Protein 2CT9 (pdb70)

Secondary structure (DSSP, 8-state):
---HHHHHHHHHHH---HHHHHHHHHHHHHH-TT-SSEE-TGGGGG-HHHHTSTTHHHHHHTTS-TT-S-EEHHHHHHHHHTTSPP---TTSHHHHHHHHHHHH-TT-SSEE-HHHHHHHHHHHS-TT--HHHHHHHHHHHHHHH-SSSSSSEEHHHHHHTTTTS-GGGSHHHHHHHHHHHHHH-/-HHHHHHHHHHHHHHHHHH---HHHHHHHHHHHHHH-TT-SSSEEHHHHHT-HHHHTSTTHHHHHHHTS-TT--EE-HHHHHHHHHTTS-GGG---TTPPPPTTSHHHHHHHHHHHH-TT-SSEE-HHHHHHHHHHHS-TT--HHHHHHHHHHHHHHH-SS-SSSEEHHHHHHHTTT--GGGSHHHHHHHHHHHHHH-

Foldseek 3Di:
DQDVVNLVVLCVQQVDDSLLLVLLVVLVCVLPPVPPQWHFLVSCVVLVLLCVQLLNSLLSCLLADPPDGIHHSSSVSLSLSCLAQPVVHCVDLLNVLVSVQSSLCVVPPQKRALVSQLVVCVSPDDDPQDPVNSSVVSQVVLVLQDDPPPSIHGSVSSCVSCVPPPPCPDPVSVSSNVSSVVSRD/DVVVVVVLVVVLVVLCVQQVDHSLLLVLLVVLQCVLCVVNPQKHFLVSLCPPCLQPVAQLSNLLSVVLADPPGGIHHSSSVRLSLSCQAQPVSGDPPPDDDGCVPPLNVLVSVVSSLCPVPPQKRALVSQLSSCVSPDDDPQDSVNSSVVSQVVQVVQVPVPPRIHGSVSSCVSCVVPDQSPDVVSVSSNVSSVVSRD

Organism: Rattus norvegicus (NCBI:txid10116)

Radius of gyration: 22.64 Å; Cα contacts (8 Å, |Δi|>4): 468; chains: 2; bounding box: 64×51×67 Å

InterPro domains:
  IPR002048 EF-hand domain [PF13499] (113-179)
  IPR002048 EF-hand domain [PS50222] (26-61)
  IPR002048 EF-hand domain [PS50222] (110-145)
  IPR002048 EF-hand domain [PS50222] (151-186)
  IPR002048 EF-hand domain [SM00054] (114-142)
  IPR002048 EF-hand domain [SM00054] (155-183)
  IPR002048 EF-hand domain [cd00051] (114-180)
  IPR011992 EF-hand domain pair [SSF47473] (1-187)
  IPR018247 EF-Hand 1, calcium-binding site [PS00018] (123-135)
  IPR051875 Calcineurin B homologous [PTHR46002] (1-195)

GO terms:
  GO:0001578 microtubule bundle formation (P, IDA)
  GO:0001933 negative regulation of protein phosphorylation (P, IDA)
  GO:0008017 microtubule binding (F, IDA)
  GO:0000139 Golgi membrane (C, IDA)
  GO:0005634 nucleus (C, IDA)
  GO:0005737 cytoplasm (C, IDA)
  GO:0005783 endoplasmic reticulum (C, IDA)
  GO:0005886 plasma membrane (C, IDA)
  GO:0015630 microtubule cytoskeleton (C, IDA)
  GO:0010560 positive regulation of glycoprotein biosynthetic process (P, IDA)
  GO:0031122 cytoplasmic microtubule organization (P, IDA)
  GO:0031397 negative regulation of protein ubiquitination (P, IDA)
  GO:0031953 negative regulation of protein autophosphorylation (P, IDA)
  GO:0050821 protein stabilization (P, IDA)
  GO:0051222 positive regulation of protein transport (P, IDA)
  GO:0051259 protein complex oligomerization (P, IDA)
  GO:0006469 negative regulation of protein kinase activity (P, IDA)
  GO:0006611 protein export from nucleus (P, IDA)
  GO:0061024 membrane organization (P, IDA)
  GO:0019900 kinase binding (F, IDA)

Sequence (383 aa):
LLRDEELEEIKKETGFSHSQITRLYSRFTSLDKGENGTLSREDFQRIPELAINPLGDRIINAFFSEGEDQVNFRGFMRTLAHFRPIEEPLNSRSNKLHFAFRLYDLDKDDKISRDELLQVLRMMVGVNISDEQLGSIADRTIQEADQDGDSAISFTEFVKVLEKVDVEQKMSIRFLHKLAAALEHSRASTLLRDEELEEIKKETGFSHSQITRLYSRFTSLDKGENGTLSREDFQRIPELAINPLGDRIINAFFSEGEDQVNFRGFMRTLAHFRPIEDNEDVNGPEPLNSRSNKLHFAFRLYDLDKDDKISRDELLQVLRMMVGVNISDEQLGSIADRTIQEADQDGDSAISFTEFVKVLEKVDVEQKMSIRFLHKLAAALEH

Nearest PDB structures (foldseek):
  2ct9-assembly3_A  TM=1.005E+00  e=2.506E-28  Rattus norvegicus
  2ct9-assembly3_B  TM=9.781E-01  e=1.682E-24  Rattus norvegicus
  7x2u-assembly1_D  TM=9.090E-01  e=2.875E-20  Homo sapiens
  2bec-assembly1_A  TM=9.274E-01  e=1.768E-15  Homo sapiens
  3ll8-assembly3_B  TM=8.304E-01  e=5.252E-10  Homo sapiens

B-factor: mean 35.16, std 7.02, range [20.61, 73.48]

Solvent-accessible surface area: 19518 Å² total; per-residue (Å²): 205,43,140,95,99,43,19,62,117,5,47,154,93,4,45,4,43,81,52,51,0,74,116,0,53,68,61,6,78,76,1,16,122,55,158,89,44,31,0,30,94,111,10,0,79,132,0,26,9,1,20,8,16,34,12,0,96,41,3,5,60,38,12,19,67,180,79,99,91,80,8,73,13,93,11,0,0,103,16,0,0,37,2,27,56,97,178,156,78,39,4,12,93,44,38,8,0,60,13,11,2,118,13,11,4,91,90,132,82,85,78,0,46,101,90,12,0,12,64,1,2,113,36,25,18,2,5,16,3,32,97,122,3,5,12,51,3,0,68,68,4,10,119,62,5,28,130,94,68,71,78,14,1,17,56,103,9,0,32,97,54,5,77,182,60,79,4,38,114,41,51,29,4,76,13,14,27,77,0,7,38,32,4,20,161,121,226,67,45,81,100,107,125,74,91,76,40,66,104,4,49,162,61,6,36,3,46,64,55,42,3,80,95,0,114,73,49,5,74,70,11,13,130,55,164,86,46,32,0,25,102,121,6,0,94,114,0,38,1,0,29,15,5,43,21,1,82,29,3,5,51,24,10,12,74,136,77,84,92,67,8,71,26,69,15,0,0,96,13,0,0,25,1,9,39,72,163,84,49,188,154,149,129,31,132,102,58,45,2,13,84,56,31,7,0,74,3,12,4,83,11,9,10,68,86,154,79,99,80,2,43,100,84,11,0,26,78,3,7,116,58,12,16,4,5,13,5,30,87,122,2,4,9,47,7,0,64,80,6,12,135,83,10,24,161,105,57,64,84,16,3,27,54,108,18,2,44,122,63,4,107,203,47,91,3,34,107,46,52,33,4,74,19,15,28,95,0,6,45,25,0,12,134

CATH classification: 1.10.238.10

Structure (mmCIF, N/CA/C/O backbone):
data_2CT9
#
_entry.id   2CT9
#
_cell.length_a   55.55
_cell.length_b   38.53
_cell.length_c   89.95
_cell.angle_alpha   90.00
_cell.angle_beta   90.69
_cell.angle_gamma   90.00
#
_symmetry.space_group_name_H-M   'P 1 21 1'
#
loop_
_entity.id
_entity.type
_entity.pdbx_description
1 polymer 'Calcium-binding protein p22'
2 non-polymer 'CALCIUM ION'
3 water water
#
loop_
_atom_site.group_PDB
_atom_site.id
_atom_site.type_symbol
_atom_site.label_atom_id
_atom_site.label_alt_id
_atom_site.label_comp_id
_atom_site.label_asym_id
_atom_site.label_entity_id
_atom_site.label_seq_id
_atom_site.pdbx_PDB_ins_code
_atom_site.Cartn_x
_atom_site.Cartn_y
_atom_site.Cartn_z
_atom_site.occupancy
_atom_site.B_iso_or_equiv
_atom_site.auth_seq_id
_atom_site.auth_comp_id
_atom_site.auth_asym_id
_atom_site.auth_atom_id
_atom_site.pdbx_PDB_model_num
ATOM 1 N N . LEU A 1 8 ? 40.397 22.563 98.345 1.00 48.11 8 LEU A N 1
ATOM 2 C CA . LEU A 1 8 ? 41.528 23.547 98.351 1.00 48.30 8 LEU A CA 1
ATOM 3 C C . LEU A 1 8 ? 42.899 22.894 98.138 1.00 47.93 8 LEU A C 1
ATOM 4 O O . LEU A 1 8 ? 43.234 21.872 98.762 1.00 47.01 8 LEU A O 1
ATOM 9 N N . LEU A 1 9 ? 43.689 23.526 97.267 1.00 47.60 9 LEU A N 1
ATOM 10 C CA . LEU A 1 9 ? 44.962 22.972 96.820 1.00 47.34 9 LEU A CA 1
ATOM 11 C C . LEU A 1 9 ? 46.012 23.204 97.883 1.00 47.08 9 LEU A C 1
ATOM 12 O O . LEU A 1 9 ? 46.290 24.341 98.268 1.00 46.66 9 LEU A O 1
ATOM 17 N N . ARG A 1 10 ? 46.596 22.109 98.345 1.00 46.96 10 ARG A N 1
ATOM 18 C CA . ARG A 1 10 ? 47.578 22.160 99.406 1.00 46.75 10 ARG A CA 1
ATOM 19 C C . ARG A 1 10 ? 48.863 22.694 98.805 1.00 46.91 10 ARG A C 1
ATOM 20 O O . ARG A 1 10 ? 49.102 22.537 97.613 1.00 46.23 10 ARG A O 1
ATOM 28 N N . ASP A 1 11 ? 49.700 23.293 99.635 1.00 47.49 11 ASP A N 1
ATOM 29 C CA . ASP A 1 11 ? 50.934 23.918 99.166 1.00 47.93 11 ASP A CA 1
ATOM 30 C C . ASP A 1 11 ? 51.989 22.921 98.676 1.00 48.40 11 ASP A C 1
ATOM 31 O O . ASP A 1 11 ? 52.708 23.218 97.717 1.00 48.22 11 ASP A O 1
ATOM 36 N N . GLU A 1 12 ? 52.097 21.768 99.336 1.00 48.72 12 GLU A N 1
ATOM 37 C CA . GLU A 1 12 ? 53.042 20.728 98.895 1.00 49.20 12 GLU A CA 1
ATOM 38 C C . GLU A 1 12 ? 52.623 20.170 97.556 1.00 49.05 12 GLU A C 1
ATOM 39 O O . GLU A 1 12 ? 53.475 19.767 96.770 1.00 49.35 12 GLU A O 1
ATOM 45 N N . GLU A 1 13 ? 51.318 20.137 97.310 1.00 48.86 13 GLU A N 1
ATOM 46 C CA . GLU A 1 13 ? 50.793 19.735 96.010 1.00 49.12 13 GLU A CA 1
ATOM 47 C C . GLU A 1 13 ? 51.209 20.796 94.972 1.00 48.23 13 GLU A C 1
ATOM 48 O O . GLU A 1 13 ? 51.621 20.469 93.861 1.00 48.06 13 GLU A O 1
ATOM 54 N N . LEU A 1 14 ? 51.141 22.064 95.352 1.00 47.35 14 LEU A N 1
ATOM 55 C CA . LEU A 1 14 ? 51.425 23.154 94.422 1.00 47.32 14 LEU A CA 1
ATOM 56 C C . LEU A 1 14 ? 52.900 23.199 94.044 1.00 47.28 14 LEU A C 1
ATOM 57 O O . LEU A 1 14 ? 53.239 23.391 92.879 1.00 46.73 14 LEU A O 1
ATOM 62 N N . GLU A 1 15 ? 53.764 23.003 95.034 1.00 47.52 15 GLU A N 1
ATOM 63 C C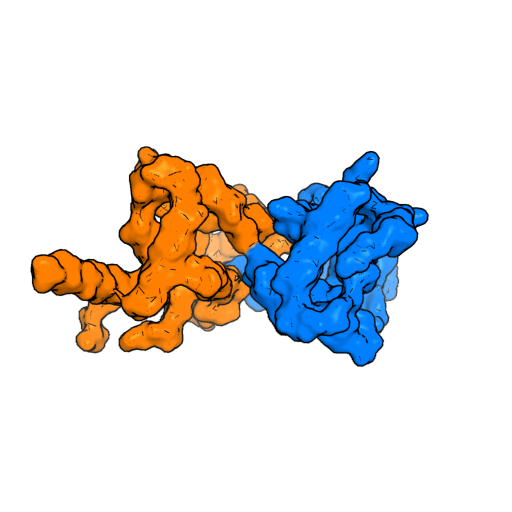A . GLU A 1 15 ? 55.219 23.003 94.829 1.00 48.00 15 GLU A CA 1
ATOM 64 C C . GLU A 1 15 ? 55.686 21.863 93.940 1.00 47.80 15 GLU A C 1
ATOM 65 O O . GLU A 1 15 ? 56.595 22.044 93.140 1.00 48.01 15 GLU A O 1
ATOM 71 N N . GLU A 1 16 ? 55.069 20.697 94.086 1.00 47.78 16 GLU A N 1
ATOM 72 C CA . GLU A 1 16 ? 55.420 19.534 93.276 1.00 48.29 16 GLU A CA 1
ATOM 73 C C . GLU A 1 16 ? 54.955 19.705 91.816 1.00 47.31 16 GLU A C 1
ATOM 74 O O . GLU A 1 16 ? 55.687 19.354 90.893 1.00 47.22 16 GLU A O 1
ATOM 80 N N . ILE A 1 17 ? 53.749 20.244 91.613 1.00 46.52 17 ILE A N 1
ATOM 81 C CA . ILE A 1 17 ? 53.262 20.551 90.268 1.00 46.15 17 ILE A CA 1
ATOM 82 C C . ILE A 1 17 ? 54.236 21.526 89.617 1.00 46.32 17 ILE A C 1
ATOM 83 O O . ILE A 1 17 ? 54.699 21.300 88.503 1.00 46.69 17 ILE A O 1
ATOM 88 N N . LYS A 1 18 ? 54.525 22.619 90.313 1.00 46.31 18 LYS A N 1
ATOM 89 C CA . LYS A 1 18 ? 55.451 23.627 89.822 1.00 46.56 18 LYS A CA 1
ATOM 90 C C . LYS A 1 18 ? 56.719 22.954 89.283 1.00 46.09 18 LYS A C 1
ATOM 91 O O . LYS A 1 18 ? 57.144 23.243 88.169 1.00 45.83 18 LYS A O 1
ATOM 97 N N . LYS A 1 19 ? 57.309 22.049 90.058 1.00 45.50 19 LYS A N 1
ATOM 98 C CA . LYS A 1 19 ? 58.558 21.396 89.626 1.00 45.35 19 LYS A CA 1
ATOM 99 C C . LYS A 1 19 ? 58.356 20.422 88.455 1.00 44.26 19 LYS A C 1
ATOM 100 O O . LYS A 1 19 ? 59.189 20.359 87.542 1.00 43.97 19 LYS A O 1
ATOM 106 N N . GLU A 1 20 ? 57.249 19.684 88.473 1.00 43.00 20 GLU A N 1
ATOM 107 C CA . GLU A 1 20 ? 56.957 18.688 87.425 1.00 42.28 20 GLU A CA 1
ATOM 108 C C . GLU A 1 20 ? 56.591 19.365 86.098 1.00 40.67 20 GLU A C 1
ATOM 109 O O . GLU A 1 20 ? 57.011 18.910 85.035 1.00 40.31 20 GLU A O 1
ATOM 115 N N . THR A 1 21 ? 55.839 20.463 86.173 1.00 38.72 21 THR A N 1
ATOM 116 C CA . THR A 1 21 ? 55.233 21.090 84.999 1.00 37.68 21 THR A CA 1
ATOM 117 C C . THR A 1 21 ? 55.904 22.366 84.451 1.00 36.65 21 THR A C 1
ATOM 118 O O . THR A 1 21 ? 55.740 22.682 83.266 1.00 35.26 21 THR A O 1
ATOM 122 N N . GLY A 1 22 ? 56.625 23.099 85.306 1.00 35.54 22 GLY A N 1
ATOM 123 C CA . GLY A 1 22 ? 57.158 24.415 84.963 1.00 35.23 22 GLY A CA 1
ATOM 124 C C . GLY A 1 22 ? 56.203 25.620 84.985 1.00 35.70 22 GLY A C 1
ATOM 125 O O . GLY A 1 22 ? 56.636 26.747 84.702 1.00 34.97 22 GLY A O 1
ATOM 126 N N . PHE A 1 23 ? 54.917 25.412 85.301 1.00 35.37 23 PHE A N 1
ATOM 127 C CA . PHE A 1 23 ? 53.996 26.538 85.526 1.00 35.26 23 PHE A CA 1
ATOM 128 C C . PHE A 1 23 ? 54.394 27.279 86.801 1.00 35.32 23 PHE A C 1
ATOM 129 O O . PHE A 1 23 ? 54.870 26.668 87.744 1.00 35.00 23 PHE A O 1
ATOM 137 N N . SER A 1 24 ? 54.173 28.588 86.857 1.00 35.51 24 SER A N 1
ATOM 138 C CA . SER A 1 24 ? 54.463 29.334 88.109 1.00 35.77 24 SER A CA 1
ATOM 139 C C . SER A 1 24 ? 53.427 29.035 89.197 1.00 36.40 24 SER A C 1
ATOM 140 O O . SER A 1 24 ? 52.397 28.438 88.916 1.00 37.11 24 SER A O 1
ATOM 143 N N . HIS A 1 25 ? 53.680 29.478 90.426 1.00 37.13 25 HIS A N 1
ATOM 144 C CA . HIS A 1 25 ? 52.710 29.352 91.528 1.00 37.65 25 HIS A CA 1
ATOM 145 C C . HIS A 1 25 ? 51.389 29.949 91.104 1.00 37.13 25 HIS A C 1
ATOM 146 O O . HIS A 1 25 ? 50.340 29.366 91.299 1.00 37.21 25 HIS A O 1
ATOM 153 N N . SER A 1 26 ? 51.478 31.138 90.518 1.00 37.18 26 SER A N 1
ATOM 154 C CA . SER A 1 26 ? 50.329 31.947 90.094 1.00 37.12 26 SER A CA 1
ATOM 155 C C . SER A 1 26 ? 49.471 31.238 89.009 1.00 36.59 26 SER A C 1
ATOM 156 O O . SER A 1 26 ? 48.255 31.131 89.123 1.00 36.97 26 SER A O 1
ATOM 159 N N . GLN A 1 27 ? 50.122 30.746 87.969 1.00 35.89 27 GLN A N 1
ATOM 160 C CA . GLN A 1 27 ? 49.475 29.971 86.915 1.00 35.09 27 GLN A CA 1
ATOM 161 C C . GLN A 1 27 ? 48.735 28.758 87.459 1.00 34.52 27 GLN A C 1
ATOM 162 O O . GLN A 1 27 ? 47.588 28.498 87.069 1.00 34.15 27 GLN A O 1
ATOM 168 N N . ILE A 1 28 ? 49.393 28.024 88.347 1.00 33.09 28 ILE A N 1
ATOM 169 C CA . ILE A 1 28 ? 48.821 26.810 88.905 1.00 33.11 28 ILE A CA 1
ATOM 170 C C . ILE A 1 28 ? 47.535 27.107 89.703 1.00 33.67 28 ILE A C 1
ATOM 171 O O . ILE A 1 28 ? 46.520 26.394 89.596 1.00 33.62 28 ILE A O 1
ATOM 176 N N . THR A 1 29 ? 47.591 28.180 90.482 1.00 33.47 29 THR A N 1
ATOM 177 C CA . THR A 1 29 ? 46.461 28.645 91.269 1.00 33.51 29 THR A CA 1
ATOM 178 C C . THR A 1 29 ? 45.284 28.995 90.369 1.00 33.32 29 THR A C 1
ATOM 179 O O . THR A 1 29 ? 44.160 28.574 90.631 1.00 33.94 29 THR A O 1
ATOM 183 N N . ARG A 1 30 ? 45.542 29.729 89.297 1.00 33.08 30 ARG A N 1
ATOM 184 C CA . ARG A 1 30 ? 44.506 30.031 88.325 1.00 33.92 30 ARG A CA 1
ATOM 185 C C . ARG A 1 30 ? 43.942 28.794 87.628 1.00 33.80 30 ARG A C 1
ATOM 186 O O . ARG A 1 30 ? 42.746 28.728 87.376 1.00 33.91 30 ARG A O 1
ATOM 194 N N . LEU A 1 31 ? 44.800 27.832 87.295 1.00 33.61 31 LEU A N 1
ATOM 195 C CA . LEU A 1 31 ? 44.350 26.605 86.623 1.00 33.70 31 LEU A CA 1
ATOM 196 C C . LEU A 1 31 ? 43.564 25.699 87.550 1.00 33.44 31 LEU A C 1
ATOM 197 O O . LEU A 1 31 ? 42.679 24.981 87.090 1.00 33.34 31 LEU A O 1
ATOM 202 N N . TYR A 1 32 ? 43.869 25.731 88.845 1.00 34.43 32 TYR A N 1
ATOM 203 C CA . TYR A 1 32 ? 43.099 24.966 89.832 1.00 34.92 32 TYR A CA 1
ATOM 204 C C . TYR A 1 32 ? 41.664 25.499 89.942 1.00 35.75 32 TYR A C 1
ATOM 205 O O . TYR A 1 32 ? 40.710 24.721 90.082 1.00 35.04 32 TYR A O 1
ATOM 214 N N . SER A 1 33 ? 41.522 26.833 89.846 1.00 35.44 33 SER A N 1
ATOM 215 C CA . SER A 1 33 ? 40.219 27.465 89.887 1.00 35.71 33 SER A CA 1
ATOM 216 C C . SER A 1 33 ? 39.439 27.111 88.628 1.00 35.65 33 SER A C 1
ATOM 217 O O . SER A 1 33 ? 38.235 26.857 88.689 1.00 34.95 33 SER A O 1
ATOM 220 N N . ARG A 1 34 ? 40.120 27.069 87.481 1.00 35.93 34 ARG A N 1
ATOM 221 C CA . ARG A 1 34 ? 39.473 26.571 86.255 1.00 35.79 34 ARG A CA 1
ATOM 222 C C . ARG A 1 34 ? 39.130 25.095 86.398 1.00 34.75 34 ARG A C 1
ATOM 223 O O . ARG A 1 34 ? 38.054 24.664 86.020 1.00 35.12 34 ARG A O 1
ATOM 231 N N . PHE A 1 35 ? 40.039 24.314 86.950 1.00 34.63 35 PHE A N 1
ATOM 232 C CA . PHE A 1 35 ? 39.747 22.897 87.224 1.00 34.51 35 PHE A CA 1
ATOM 233 C C . PHE A 1 35 ? 38.476 22.779 88.085 1.00 34.76 35 PHE A C 1
ATOM 234 O O . PHE A 1 35 ? 37.579 21.995 87.802 1.00 34.52 35 PHE A O 1
ATOM 242 N N . THR A 1 36 ? 38.414 23.605 89.125 1.00 35.15 36 THR A N 1
ATOM 243 C CA . THR A 1 36 ? 37.335 23.585 90.094 1.00 35.14 36 THR A CA 1
ATOM 244 C C . THR A 1 36 ? 35.994 23.953 89.478 1.00 34.47 36 THR A C 1
ATOM 245 O O . THR A 1 36 ? 35.006 23.260 89.730 1.00 33.69 36 THR A O 1
ATOM 249 N N . SER A 1 37 ? 35.962 24.992 88.642 1.00 34.76 37 SER A N 1
ATOM 250 C CA . SER A 1 37 ? 34.722 25.345 87.949 1.00 34.98 37 SER A CA 1
ATOM 251 C C . SER A 1 37 ? 34.263 24.277 86.956 1.00 35.42 37 SER A C 1
ATOM 252 O O . SER A 1 37 ? 33.080 24.211 86.651 1.00 36.25 37 SER A O 1
ATOM 255 N N . LEU A 1 38 ? 35.185 23.462 86.449 1.00 35.75 38 LEU A N 1
ATOM 256 C CA . LEU A 1 38 ? 34.856 22.427 85.447 1.00 35.92 38 LEU A CA 1
ATOM 257 C C . LEU A 1 38 ? 34.341 21.138 86.085 1.00 36.09 38 LEU A C 1
ATOM 258 O O . LEU A 1 38 ? 33.695 20.337 85.425 1.00 35.78 38 LEU A O 1
ATOM 263 N N . ASP A 1 39 ? 34.680 20.938 87.357 1.00 37.20 39 ASP A N 1
ATOM 264 C CA . ASP A 1 39 ? 34.295 19.764 88.109 1.00 37.66 39 ASP A CA 1
ATOM 265 C C . ASP A 1 39 ? 32.800 19.837 88.476 1.00 39.06 39 ASP A C 1
ATOM 266 O O . ASP A 1 39 ? 32.440 20.239 89.588 1.00 39.18 39 ASP A O 1
ATOM 271 N N . LYS A 1 40 ? 31.944 19.459 87.529 1.00 40.10 40 LYS A N 1
ATOM 272 C CA . LYS A 1 40 ? 30.486 19.486 87.728 1.00 41.43 40 LYS A CA 1
ATOM 273 C C . LYS A 1 40 ? 30.006 18.506 88.790 1.00 41.53 40 LYS A C 1
ATOM 274 O O . LYS A 1 40 ? 29.038 18.789 89.482 1.00 42.37 40 LYS A O 1
ATOM 280 N N . GLY A 1 41 ? 30.679 17.369 88.910 1.00 42.25 41 GLY A N 1
ATOM 281 C CA . GLY A 1 41 ? 30.345 16.361 89.911 1.00 42.37 41 GLY A CA 1
ATOM 282 C C . GLY A 1 41 ? 30.935 16.603 91.282 1.00 43.07 41 GLY A C 1
ATOM 283 O O . GLY A 1 41 ? 30.675 15.827 92.209 1.00 43.44 41 GLY A O 1
ATOM 284 N N . GLU A 1 42 ? 31.744 17.654 91.427 1.00 43.46 42 GLU A N 1
ATOM 285 C CA . GLU A 1 42 ? 32.349 17.999 92.724 1.00 43.84 42 GLU A CA 1
ATOM 286 C C . GLU A 1 42 ? 32.934 16.761 93.412 1.00 42.83 42 GLU A C 1
ATOM 287 O O . GLU A 1 42 ? 32.603 16.440 94.557 1.00 42.86 42 GLU A O 1
ATOM 293 N N . ASN A 1 43 ? 33.790 16.063 92.673 1.00 41.52 43 ASN A N 1
ATOM 294 C CA . ASN A 1 43 ? 34.467 14.841 93.148 1.00 40.43 43 ASN A CA 1
ATOM 295 C C . ASN A 1 43 ? 35.974 14.873 92.953 1.00 3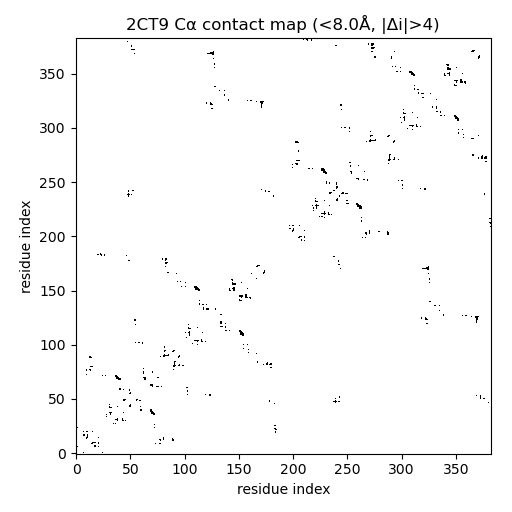9.06 43 ASN A C 1
ATOM 296 O O . ASN A 1 43 ? 36.602 13.831 92.985 1.00 38.97 43 ASN A O 1
ATOM 301 N N . GLY A 1 44 ? 36.545 16.057 92.735 1.00 37.74 44 GLY A N 1
ATOM 302 C CA . GLY A 1 44 ? 37.983 16.190 92.487 1.00 36.68 44 GLY A CA 1
ATOM 303 C C . GLY A 1 44 ? 38.503 15.662 91.144 1.00 35.69 44 GLY A C 1
ATOM 304 O O . GLY A 1 44 ? 39.707 15.610 90.937 1.00 35.54 44 GLY A O 1
ATOM 305 N N . THR A 1 45 ? 37.620 15.271 90.226 1.00 34.44 45 THR A N 1
ATOM 306 C CA . THR A 1 45 ? 38.058 14.802 88.913 1.00 33.77 45 THR A CA 1
ATOM 307 C C . THR A 1 45 ? 37.147 15.290 87.813 1.00 32.64 45 THR A C 1
ATOM 308 O O . THR A 1 45 ? 36.013 15.698 88.061 1.00 32.67 45 THR A O 1
ATOM 312 N N . LEU A 1 46 ? 37.658 15.223 86.589 1.00 31.59 46 LEU A N 1
ATOM 313 C CA . LEU A 1 46 ? 36.923 15.603 85.408 1.00 30.47 46 LEU A CA 1
ATOM 314 C C . LEU A 1 46 ? 36.715 14.411 84.472 1.00 30.01 46 LEU A C 1
ATOM 315 O O . LEU A 1 46 ? 37.658 13.656 84.165 1.00 30.06 46 LEU A O 1
ATOM 320 N N . SER A 1 47 ? 35.489 14.288 83.988 1.00 28.95 47 SER A N 1
ATOM 321 C CA . SER A 1 47 ? 35.141 13.329 82.939 1.00 29.39 47 SER A CA 1
ATOM 322 C C . SER A 1 47 ? 35.283 14.035 81.603 1.00 29.14 47 SER A C 1
ATOM 323 O O . SER A 1 47 ? 35.492 15.244 81.556 1.00 28.00 47 SER A O 1
ATOM 326 N N . ARG A 1 48 ? 35.151 13.286 80.510 1.00 28.74 48 ARG A N 1
ATOM 327 C CA . ARG A 1 48 ? 35.275 13.865 79.186 1.00 28.71 48 ARG A CA 1
ATOM 328 C C . ARG A 1 48 ? 34.244 14.951 78.965 1.00 29.02 48 ARG A C 1
ATOM 329 O O . ARG A 1 48 ? 34.546 16.040 78.448 1.00 29.18 48 ARG A O 1
ATOM 337 N N . GLU A 1 49 ? 33.038 14.664 79.405 1.00 29.68 49 GLU A N 1
ATOM 338 C CA . GLU A 1 49 ? 31.920 15.542 79.212 1.00 30.79 49 GLU A CA 1
ATOM 339 C C . GLU A 1 49 ? 32.145 16.908 79.910 1.00 30.46 49 GLU A C 1
ATOM 340 O O . GLU A 1 49 ? 31.748 17.954 79.398 1.00 29.40 49 GLU A O 1
ATOM 346 N N . ASP A 1 50 ? 32.818 16.880 81.056 1.00 30.83 50 ASP A N 1
ATOM 347 C CA . ASP A 1 50 ? 33.189 18.088 81.770 1.00 31.43 50 ASP A CA 1
ATOM 348 C C . ASP A 1 50 ? 34.008 19.029 80.892 1.00 31.92 50 ASP A C 1
ATOM 349 O O . ASP A 1 50 ? 33.868 20.241 81.019 1.00 31.62 50 ASP A O 1
ATOM 354 N N . PHE A 1 51 ? 34.824 18.475 79.982 1.00 32.56 51 PHE A N 1
ATOM 355 C CA . PHE A 1 51 ? 35.676 19.293 79.096 1.00 32.77 51 PHE A CA 1
ATOM 356 C C . PHE A 1 51 ? 34.870 20.071 78.057 1.00 33.80 51 PHE A C 1
ATOM 357 O O . PHE A 1 51 ? 35.398 21.009 77.469 1.00 34.08 51 PHE A O 1
ATOM 365 N N . GLN A 1 52 ? 33.591 19.742 77.860 1.00 35.11 52 GLN A N 1
ATOM 366 C CA . GLN A 1 52 ? 32.748 20.540 76.958 1.00 35.81 52 GLN A CA 1
ATOM 367 C C . GLN A 1 52 ? 32.470 21.949 77.464 1.00 36.62 52 GLN A C 1
ATOM 368 O O . GLN A 1 52 ? 32.042 22.820 76.693 1.00 36.58 52 GLN A O 1
ATOM 374 N N . ARG A 1 53 ? 32.717 22.203 78.744 1.00 37.15 53 ARG A N 1
ATOM 375 C CA . ARG A 1 53 ? 32.535 23.543 79.239 1.00 37.92 53 ARG A CA 1
ATOM 376 C C . ARG A 1 53 ? 33.750 24.417 78.946 1.00 37.40 53 ARG A C 1
ATOM 377 O O . ARG A 1 53 ? 33.756 25.589 79.309 1.00 36.41 53 ARG A O 1
ATOM 385 N N . 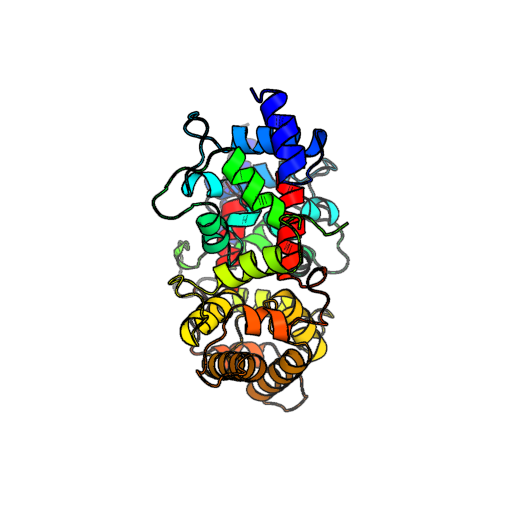ILE A 1 54 ? 34.760 23.856 78.261 1.00 37.62 54 ILE A N 1
ATOM 386 C CA . ILE A 1 54 ? 35.853 24.644 77.645 1.00 37.40 54 ILE A CA 1
ATOM 387 C C . ILE A 1 54 ? 35.546 24.794 76.154 1.00 38.19 54 ILE A C 1
ATOM 388 O O . ILE A 1 54 ? 36.083 24.054 75.329 1.00 38.16 54 ILE A O 1
ATOM 393 N N . PRO A 1 55 ? 34.668 25.743 75.786 1.00 39.17 55 PRO A N 1
ATOM 394 C CA . PRO A 1 55 ? 34.183 25.768 74.399 1.00 39.30 55 PRO A CA 1
ATOM 395 C C . PRO A 1 55 ? 35.287 25.959 73.337 1.00 39.65 55 PRO A C 1
ATOM 396 O O . PRO A 1 55 ? 35.212 25.372 72.250 1.00 39.94 55 PRO A O 1
ATOM 400 N N . GLU A 1 56 ? 36.317 26.733 73.673 1.00 40.23 56 GLU A N 1
ATOM 401 C CA . GLU A 1 56 ? 37.546 26.879 72.858 1.00 40.55 56 GLU A CA 1
ATOM 402 C C . GLU A 1 56 ? 38.137 25.559 72.408 1.00 40.20 56 GLU A C 1
ATOM 403 O O . GLU A 1 56 ? 38.573 25.413 71.272 1.00 41.03 56 GLU A O 1
ATOM 409 N N . LEU A 1 57 ? 38.227 24.630 73.346 1.00 39.38 57 LEU A N 1
ATOM 410 C CA . LEU A 1 57 ? 38.704 23.286 73.077 1.00 38.45 57 LEU A CA 1
ATOM 411 C C . LEU A 1 57 ? 37.711 22.511 72.243 1.00 38.17 57 LEU A C 1
ATOM 412 O O . LEU A 1 57 ? 38.067 21.925 71.199 1.00 37.07 57 LEU A O 1
ATOM 417 N N . ALA A 1 58 ? 36.472 22.464 72.743 1.00 37.50 58 ALA A N 1
ATOM 418 C CA . ALA A 1 58 ? 35.446 21.558 72.217 1.00 37.26 58 ALA A CA 1
ATOM 419 C C . ALA A 1 58 ? 35.084 21.831 70.744 1.00 37.47 58 ALA A C 1
ATOM 420 O O . ALA A 1 58 ? 34.945 20.905 69.922 1.00 37.80 58 ALA A O 1
ATOM 422 N N . ILE A 1 59 ? 34.966 23.111 70.419 1.00 37.32 59 ILE A N 1
ATOM 423 C CA . ILE A 1 59 ? 34.692 23.581 69.074 1.00 37.09 59 ILE A CA 1
ATOM 424 C C . ILE A 1 59 ? 35.873 23.321 68.096 1.00 36.47 59 ILE A C 1
ATOM 425 O O . ILE A 1 59 ? 35.690 23.344 66.890 1.00 36.60 59 ILE A O 1
ATOM 430 N N . ASN A 1 60 ? 37.087 23.127 68.595 1.00 35.62 60 ASN A N 1
ATOM 431 C CA . ASN A 1 60 ? 38.252 22.907 67.701 1.00 36.00 60 ASN A CA 1
ATOM 432 C C . ASN A 1 60 ? 38.074 21.602 66.920 1.00 35.57 60 ASN A C 1
ATOM 433 O O . ASN A 1 60 ? 37.458 20.654 67.425 1.00 35.04 60 ASN A O 1
ATOM 438 N N . PRO A 1 61 ? 38.574 21.549 65.668 1.00 36.22 61 PRO A N 1
ATOM 439 C CA . PRO A 1 61 ? 38.358 20.312 64.894 1.00 35.72 61 PRO A CA 1
ATOM 440 C C . PRO A 1 61 ? 39.008 19.083 65.544 1.00 35.43 61 PRO A C 1
ATOM 441 O O . PRO A 1 61 ? 38.478 17.966 65.421 1.00 34.57 61 PRO A O 1
ATOM 445 N N . LEU A 1 62 ? 40.111 19.283 66.269 1.00 34.18 62 LEU A N 1
ATOM 446 C CA . LEU A 1 62 ? 40.725 18.164 66.997 1.00 34.07 62 LEU A CA 1
ATOM 447 C C . LEU A 1 62 ? 40.360 18.102 68.480 1.00 33.47 62 LEU A C 1
ATOM 448 O O . LEU A 1 62 ? 41.003 17.374 69.241 1.00 33.55 62 LEU A O 1
ATOM 453 N N . GLY A 1 63 ? 39.321 18.844 68.872 1.00 32.95 63 GLY A N 1
ATOM 454 C CA . GLY A 1 63 ? 38.836 18.908 70.236 1.00 32.24 63 GLY A CA 1
ATOM 455 C C . GLY A 1 63 ? 38.654 17.559 70.938 1.00 31.85 63 GLY A C 1
ATOM 456 O O . GLY A 1 63 ? 39.247 17.329 71.983 1.00 31.17 63 GLY A O 1
ATOM 457 N N . ASP A 1 64 ? 37.826 16.679 70.391 1.00 31.37 64 ASP A N 1
ATOM 458 C CA . ASP A 1 64 ? 37.589 15.392 71.023 1.00 32.04 64 ASP A CA 1
ATOM 459 C C . ASP A 1 64 ? 38.858 14.593 71.233 1.00 31.19 64 ASP A C 1
ATOM 460 O O . ASP A 1 64 ? 39.052 13.966 72.266 1.00 30.83 64 ASP A O 1
ATOM 465 N N . ARG A 1 65 ? 39.720 14.638 70.235 1.00 30.59 65 ARG A N 1
ATOM 466 C CA . ARG A 1 65 ? 41.018 14.030 70.329 1.00 30.39 65 ARG A CA 1
ATOM 467 C C . ARG A 1 65 ? 41.895 14.681 71.382 1.00 29.56 65 ARG A C 1
ATOM 468 O O . ARG A 1 65 ? 42.513 13.981 72.157 1.00 28.73 65 ARG A O 1
ATOM 476 N N . ILE A 1 66 ? 41.912 16.012 71.472 1.00 28.66 66 ILE A N 1
ATOM 477 C CA . ILE A 1 66 ? 42.761 16.665 72.482 1.00 27.17 66 ILE A CA 1
ATOM 478 C C . ILE A 1 66 ? 42.279 16.308 73.869 1.00 26.18 66 ILE A C 1
ATOM 479 O O . ILE A 1 66 ? 43.043 15.884 74.693 1.00 26.70 66 ILE A O 1
ATOM 484 N N . ILE A 1 67 ? 40.977 16.392 74.089 1.00 26.25 67 ILE A N 1
ATOM 485 C CA . ILE A 1 67 ? 40.320 16.011 75.349 1.00 24.93 67 ILE A CA 1
ATOM 486 C C . ILE A 1 67 ? 40.569 14.574 75.741 1.00 25.02 67 ILE A C 1
ATOM 487 O O . ILE A 1 67 ? 40.901 14.275 76.882 1.00 24.91 67 ILE A O 1
ATOM 492 N N . ASN A 1 68 ? 40.389 13.667 74.798 1.00 25.19 68 ASN A N 1
ATOM 493 C CA . ASN A 1 68 ? 40.529 12.248 75.078 1.00 26.54 68 ASN A CA 1
ATOM 494 C C . ASN A 1 68 ? 41.959 11.913 75.514 1.00 26.59 68 ASN A C 1
ATOM 495 O O . ASN A 1 68 ? 42.198 10.982 76.300 1.00 26.12 68 ASN A O 1
ATOM 500 N N . ALA A 1 69 ? 42.890 12.727 75.039 1.00 26.92 69 ALA A N 1
ATOM 501 C CA . ALA A 1 69 ? 44.292 12.573 75.335 1.00 27.26 69 ALA A CA 1
ATOM 502 C C . ALA A 1 69 ? 44.639 12.933 76.772 1.00 27.92 69 ALA A C 1
ATOM 503 O O . ALA A 1 69 ? 45.752 12.696 77.178 1.00 27.32 69 ALA A O 1
ATOM 505 N N . PHE A 1 70 ? 43.707 13.537 77.518 1.00 28.33 70 PHE A N 1
ATOM 506 C CA . PHE A 1 70 ? 43.919 13.842 78.930 1.00 28.61 70 PHE A CA 1
ATOM 507 C C . PHE A 1 70 ? 43.705 12.596 79.794 1.00 29.72 70 PHE A C 1
ATOM 508 O O . PHE A 1 70 ? 44.027 12.597 80.999 1.00 29.42 70 PHE A O 1
ATOM 516 N N . PHE A 1 71 ? 43.130 11.556 79.191 1.00 30.26 71 PHE A N 1
ATOM 517 C CA . PHE A 1 71 ? 42.700 10.358 79.911 1.00 31.10 71 PHE A CA 1
ATOM 518 C C . PHE A 1 71 ? 43.621 9.221 79.575 1.00 32.77 71 PHE A C 1
ATOM 519 O O . PHE A 1 71 ? 43.778 8.878 78.399 1.00 33.24 71 PHE A O 1
ATOM 527 N N . SER A 1 72 ? 44.244 8.638 80.591 1.00 35.58 72 SER A N 1
ATOM 528 C CA . SER A 1 72 ? 45.066 7.451 80.373 1.00 37.93 72 SER A CA 1
ATOM 529 C C . SER A 1 72 ? 44.174 6.233 80.177 1.00 38.96 72 SER A C 1
ATOM 530 O O . SER A 1 72 ? 43.017 6.227 80.645 1.00 39.23 72 SER A O 1
ATOM 533 N N . GLU A 1 73 ? 44.724 5.235 79.469 1.00 40.73 73 GLU A N 1
ATOM 534 C CA . GLU A 1 73 ? 44.082 3.923 79.223 1.00 41.85 73 GLU A CA 1
ATOM 535 C C . GLU A 1 73 ? 43.341 3.429 80.447 1.00 40.98 73 GLU A C 1
ATOM 536 O O . GLU A 1 73 ? 43.908 3.361 81.526 1.00 41.68 73 GLU A O 1
ATOM 542 N N . GLY A 1 74 ? 42.070 3.098 80.279 1.00 41.01 74 GLY A N 1
ATOM 543 C CA . GLY A 1 74 ? 41.272 2.514 81.347 1.00 40.17 74 GLY A CA 1
ATOM 544 C C . GLY A 1 74 ? 40.546 3.529 82.208 1.00 39.74 74 GLY A C 1
ATOM 545 O O . GLY A 1 74 ? 39.577 3.184 82.909 1.00 39.94 74 GLY A O 1
ATOM 546 N N . GLU A 1 75 ? 40.985 4.784 82.176 1.00 39.10 75 GLU A N 1
ATOM 547 C CA . GLU A 1 75 ? 40.450 5.755 83.115 1.00 38.70 75 GLU A CA 1
ATOM 548 C C . GLU A 1 75 ? 39.510 6.747 82.449 1.00 37.46 75 GLU A C 1
ATOM 549 O O . GLU A 1 75 ? 39.729 7.202 81.309 1.00 37.34 75 GLU A O 1
ATOM 555 N N . ASP A 1 76 ? 38.448 7.059 83.178 1.00 36.06 76 ASP A N 1
ATOM 556 C CA . ASP A 1 76 ? 37.394 7.905 82.700 1.00 35.06 76 ASP A CA 1
ATOM 557 C C . ASP A 1 76 ? 37.287 9.197 83.505 1.00 35.13 76 ASP A C 1
ATOM 558 O O . ASP A 1 76 ? 36.428 10.029 83.232 1.00 34.28 76 ASP A O 1
ATOM 563 N N . GLN A 1 77 ? 38.172 9.360 84.480 1.00 35.17 77 GLN A N 1
ATOM 564 C CA . GLN A 1 77 ? 38.220 10.560 85.310 1.00 35.16 77 GLN A CA 1
ATOM 565 C C . GLN A 1 77 ? 39.663 11.022 85.328 1.00 34.83 77 GLN A C 1
ATOM 566 O O . GLN A 1 77 ? 40.585 10.194 85.435 1.00 34.31 77 GLN A O 1
ATOM 572 N N . VAL A 1 78 ? 39.888 12.325 85.186 1.00 33.88 78 VAL A N 1
ATOM 573 C CA . VAL A 1 78 ? 41.250 12.834 85.380 1.00 33.85 78 VAL A CA 1
ATOM 574 C C . VAL A 1 78 ? 41.279 13.736 86.620 1.00 32.55 78 VAL A C 1
ATOM 575 O O . VAL A 1 78 ? 40.350 14.515 86.820 1.00 32.85 78 VAL A O 1
ATOM 579 N N . ASN A 1 79 ? 42.319 13.613 87.451 1.00 31.67 79 ASN A N 1
ATOM 580 C CA . ASN A 1 79 ? 42.521 14.556 88.577 1.00 31.92 79 ASN A CA 1
ATOM 581 C C . ASN A 1 79 ? 43.336 15.787 88.205 1.00 31.43 79 ASN A C 1
ATOM 582 O O . ASN A 1 79 ? 43.826 15.899 87.075 1.00 32.28 79 ASN A O 1
ATOM 587 N N . PHE A 1 80 ? 43.463 16.728 89.145 1.00 31.12 80 PHE A N 1
ATOM 588 C CA . PHE A 1 80 ? 44.165 17.982 88.882 1.00 30.17 80 PHE A CA 1
ATOM 589 C C . PHE A 1 80 ? 45.631 17.757 88.473 1.00 30.48 80 PHE A C 1
ATOM 590 O O . PHE A 1 80 ? 46.156 18.430 87.563 1.00 29.18 80 PHE A O 1
ATOM 598 N N . ARG A 1 81 ? 46.286 16.815 89.138 1.00 30.45 81 ARG A N 1
ATOM 599 C CA . ARG A 1 81 ? 47.637 16.431 88.759 1.00 31.72 81 ARG A CA 1
ATOM 600 C C . ARG A 1 81 ? 47.715 15.948 87.302 1.00 31.35 81 ARG A C 1
ATOM 601 O O . ARG A 1 81 ? 48.530 16.437 86.522 1.00 31.81 81 ARG A O 1
ATOM 609 N N . GLY A 1 82 ? 46.884 14.961 86.951 1.00 31.01 82 GLY A N 1
ATOM 610 C CA . GLY A 1 82 ? 46.790 14.459 85.578 1.00 30.08 82 GLY A CA 1
ATOM 611 C C . GLY A 1 82 ? 46.573 15.590 84.608 1.00 29.37 82 GLY A C 1
ATOM 612 O O . GLY A 1 82 ? 47.357 15.749 83.708 1.00 29.51 82 GLY A O 1
ATOM 613 N N . PHE A 1 83 ? 45.544 16.404 84.863 1.00 29.19 83 PHE A N 1
ATOM 614 C CA . PHE A 1 83 ? 45.227 17.671 84.132 1.00 29.02 83 PHE A CA 1
ATOM 615 C C . PHE A 1 83 ? 46.428 18.616 83.908 1.00 28.65 83 PHE A C 1
ATOM 616 O O . PHE A 1 83 ? 46.679 19.061 82.803 1.00 27.78 83 PHE A O 1
ATOM 624 N N . MET A 1 84 ? 47.165 18.904 84.968 1.00 29.69 84 MET A N 1
ATOM 625 C CA . MET A 1 84 ? 48.297 19.853 84.921 1.00 29.79 84 MET A CA 1
ATOM 626 C C . MET A 1 84 ? 49.503 19.286 84.145 1.00 30.15 84 MET A C 1
ATOM 627 O O . MET A 1 84 ? 50.240 20.011 83.462 1.00 31.16 84 MET A O 1
ATOM 632 N N . ARG A 1 85 ? 49.683 17.986 84.257 1.00 30.03 85 ARG A N 1
ATOM 633 C CA . ARG A 1 85 ? 50.699 17.243 83.519 1.00 30.70 85 ARG A CA 1
ATOM 634 C C . ARG A 1 85 ? 50.489 17.312 82.008 1.00 29.70 85 ARG A C 1
ATOM 635 O O . ARG A 1 85 ? 51.439 17.518 81.245 1.00 28.84 85 ARG A O 1
ATOM 643 N N . THR A 1 86 ? 49.238 17.134 81.581 1.00 29.00 86 THR A N 1
ATOM 644 C CA . THR A 1 86 ? 48.889 17.223 80.182 1.00 28.71 86 THR A CA 1
ATOM 645 C C . THR A 1 86 ? 49.138 18.655 79.714 1.00 28.25 86 THR A C 1
ATOM 646 O O . THR A 1 86 ? 49.794 18.880 78.709 1.00 28.07 86 THR A O 1
ATOM 650 N N . LEU A 1 87 ? 48.640 19.622 80.467 1.00 28.51 87 LEU A N 1
ATOM 651 C CA . LEU A 1 87 ? 48.782 21.045 80.103 1.00 28.97 87 LEU A CA 1
ATOM 652 C C . LEU A 1 87 ? 50.232 21.462 80.046 1.00 29.57 87 LEU A C 1
ATOM 653 O O . LEU A 1 87 ? 50.593 22.325 79.256 1.00 29.59 87 LEU A O 1
ATOM 658 N N . ALA A 1 88 ? 51.085 20.823 80.842 1.00 30.78 88 ALA A N 1
ATOM 659 C CA . ALA A 1 88 ? 52.522 21.133 80.780 1.00 31.34 88 ALA A CA 1
ATOM 660 C C . ALA A 1 88 ? 53.138 20.856 79.414 1.00 32.31 88 ALA A C 1
ATOM 661 O O . ALA A 1 88 ? 54.138 21.487 79.047 1.00 32.59 88 ALA A O 1
ATOM 663 N N . HIS A 1 89 ? 52.543 19.938 78.646 1.00 32.56 89 HIS A N 1
ATOM 664 C CA . HIS A 1 89 ? 52.942 19.738 77.260 1.00 33.02 89 HIS A CA 1
ATOM 665 C C . HIS A 1 89 ? 52.664 20.967 76.346 1.00 33.45 89 HIS A C 1
ATOM 666 O O . HIS A 1 89 ? 53.255 21.075 75.290 1.00 33.16 89 HIS A O 1
ATOM 673 N N . PHE A 1 90 ? 51.745 21.846 76.739 1.00 33.79 90 PHE A N 1
ATOM 674 C CA . PHE A 1 90 ? 51.248 22.909 75.879 1.00 34.53 90 PHE A CA 1
ATOM 675 C C . PHE A 1 90 ? 51.971 24.241 76.103 1.00 36.41 90 PHE A C 1
ATOM 676 O O . PHE A 1 90 ? 51.701 25.235 75.399 1.00 36.35 90 PHE A O 1
ATOM 684 N N . ARG A 1 91 ? 52.847 24.273 77.104 1.00 37.62 91 ARG A N 1
ATOM 685 C CA . ARG A 1 91 ? 53.526 25.491 77.484 1.00 39.22 91 ARG A CA 1
ATOM 686 C C . ARG A 1 91 ? 54.535 25.923 76.427 1.00 40.44 91 ARG A C 1
ATOM 687 O O . ARG A 1 91 ? 55.309 25.088 75.948 1.00 40.67 91 ARG A O 1
ATOM 695 N N . PRO A 1 92 ? 54.537 27.231 76.067 1.00 41.89 92 PRO A N 1
ATOM 696 C CA . PRO A 1 92 ? 55.585 27.766 75.210 1.00 43.17 92 PRO A CA 1
ATOM 697 C C . PRO A 1 92 ? 56.971 27.485 75.785 1.00 44.28 92 PRO A C 1
ATOM 698 O O . PRO A 1 92 ? 57.143 27.554 76.983 1.00 43.87 92 PRO A O 1
ATOM 702 N N . ILE A 1 93 ? 57.917 27.109 74.930 1.00 46.33 93 ILE A N 1
ATOM 703 C CA . ILE A 1 93 ? 59.326 26.956 75.310 1.00 48.19 93 ILE A CA 1
ATOM 704 C C . ILE A 1 93 ? 59.885 28.323 75.671 1.00 49.39 93 ILE A C 1
ATOM 705 O O . ILE A 1 93 ? 59.627 29.292 74.963 1.00 49.97 93 ILE A O 1
ATOM 710 N N . GLU A 1 94 ? 60.652 28.407 76.755 1.00 50.97 94 GLU A N 1
ATOM 711 C CA . GLU A 1 94 ? 61.088 29.712 77.275 1.00 52.55 94 GLU A CA 1
ATOM 712 C C . GLU A 1 94 ? 62.064 29.597 78.467 1.00 53.13 94 GLU A C 1
ATOM 713 O O . GLU A 1 94 ? 63.075 30.318 78.547 1.00 53.87 94 GLU A O 1
ATOM 719 N N . GLU A 1 106 ? 64.383 16.795 80.972 1.00 46.55 106 GLU A N 1
ATOM 720 C CA . GLU A 1 106 ? 63.645 17.334 79.833 1.00 46.29 106 GLU A CA 1
ATOM 721 C C . GLU A 1 106 ? 62.238 17.745 80.269 1.00 45.06 106 GLU A C 1
ATOM 722 O O . GLU A 1 106 ? 61.452 16.901 80.690 1.00 44.97 106 GLU A O 1
ATOM 728 N N . PRO A 1 107 ? 61.905 19.041 80.164 1.00 43.77 107 PRO A N 1
ATOM 729 C CA . PRO A 1 107 ? 60.562 19.409 80.565 1.00 42.69 107 PRO A CA 1
ATOM 730 C C . PRO A 1 107 ? 59.485 18.749 79.716 1.00 41.22 107 PRO A C 1
ATOM 731 O O . PRO A 1 107 ? 59.764 18.180 78.642 1.00 41.16 107 PRO A O 1
ATOM 735 N N . LEU A 1 108 ? 58.255 18.825 80.203 1.00 39.69 108 LEU A N 1
ATOM 736 C CA . LEU A 1 108 ? 57.124 18.221 79.500 1.00 38.25 108 LEU A CA 1
ATOM 737 C C . LEU A 1 108 ? 56.753 19.022 78.257 1.00 37.10 108 LEU A C 1
ATOM 738 O O . LEU A 1 108 ? 56.035 18.528 77.402 1.00 37.71 108 LEU A O 1
ATOM 743 N N . ASN A 1 109 ? 57.250 20.248 78.138 1.00 35.70 109 ASN A N 1
ATOM 744 C CA . ASN A 1 109 ? 57.034 21.039 76.920 1.00 34.95 109 ASN A CA 1
ATOM 745 C C . ASN A 1 109 ? 58.218 21.010 75.919 1.00 34.54 109 ASN A C 1
ATOM 746 O O . ASN A 1 109 ? 58.263 21.802 74.977 1.00 34.02 109 ASN A O 1
ATOM 751 N N . SER A 1 110 ? 59.137 20.068 76.098 1.00 34.57 110 SER A N 1
ATOM 752 C CA . SER A 1 110 ? 60.232 19.862 75.145 1.00 34.80 110 SER A CA 1
ATOM 753 C C . SER A 1 110 ? 59.721 19.516 73.752 1.00 35.15 110 SER A C 1
ATOM 754 O O . SER A 1 110 ? 58.577 19.072 73.589 1.00 34.35 110 SER A O 1
ATOM 757 N N . ARG A 1 111 ? 60.577 19.732 72.752 1.00 35.30 111 ARG A N 1
ATOM 758 C CA . ARG A 1 111 ? 60.220 19.432 71.361 1.00 35.66 111 ARG A CA 1
ATOM 759 C C . ARG A 1 111 ? 59.665 18.037 71.248 1.00 34.72 111 ARG A C 1
ATOM 760 O O . ARG A 1 111 ? 58.620 17.831 70.639 1.00 34.36 111 ARG A O 1
ATOM 768 N N . SER A 1 112 ? 60.374 17.092 71.856 1.00 33.41 112 SER A N 1
ATOM 769 C CA . SER A 1 112 ? 60.007 15.688 71.807 1.00 32.66 112 SER A CA 1
ATOM 770 C C . SER A 1 112 ? 58.668 15.390 72.463 1.00 31.26 112 SER A C 1
ATOM 771 O O . SER A 1 112 ? 57.845 14.713 71.892 1.00 30.13 112 SER A O 1
ATOM 774 N N . ASN A 1 113 ? 58.482 15.876 73.680 1.00 30.96 113 ASN A N 1
ATOM 775 C CA . ASN A 1 113 ? 57.257 15.608 74.445 1.00 31.32 113 ASN A CA 1
ATOM 776 C C . ASN A 1 113 ? 56.073 16.272 73.776 1.00 30.69 113 ASN A C 1
ATOM 777 O O . ASN A 1 113 ? 55.013 15.686 73.618 1.00 30.86 113 ASN A O 1
ATOM 782 N N . LYS A 1 114 ? 56.292 17.502 73.342 1.00 30.56 114 LYS A N 1
ATOM 783 C CA . LYS A 1 114 ? 55.285 18.246 72.635 1.00 30.44 114 LYS A CA 1
ATOM 784 C C . LYS A 1 114 ? 54.944 17.564 71.313 1.00 28.68 114 LYS A C 1
ATOM 785 O O . LYS A 1 114 ? 53.765 17.340 71.006 1.00 26.95 114 LYS A O 1
ATOM 791 N N . LEU A 1 115 ? 55.950 17.152 70.557 1.00 27.49 115 LEU A N 1
ATOM 792 C CA . LEU A 1 115 ? 55.643 16.439 69.327 1.00 27.41 115 LEU A CA 1
ATOM 793 C C . LEU A 1 115 ? 54.992 15.078 69.586 1.00 27.22 115 LEU A C 1
ATOM 794 O O . LEU A 1 115 ? 54.239 14.621 68.745 1.00 27.21 115 LEU A O 1
ATOM 799 N N . HIS A 1 116 ? 55.266 14.442 70.733 1.00 26.85 116 HIS A N 1
ATOM 800 C CA . HIS A 1 116 ? 54.640 13.175 71.066 1.00 27.14 116 HIS A CA 1
ATOM 801 C C . HIS A 1 116 ? 53.154 13.353 71.358 1.00 26.56 116 HIS A C 1
ATOM 802 O O . HIS A 1 116 ? 52.346 12.537 70.976 1.00 25.48 116 HIS A O 1
ATOM 809 N N . PHE A 1 117 ? 52.802 14.425 72.051 1.00 26.06 117 PHE A N 1
ATOM 810 C CA . PHE A 1 117 ? 51.405 14.772 72.234 1.00 25.28 117 PHE A CA 1
ATOM 811 C C . PHE A 1 117 ? 50.724 14.894 70.857 1.00 25.56 117 PHE A C 1
ATOM 812 O O . PHE A 1 117 ? 49.699 14.288 70.594 1.00 26.22 117 PHE A O 1
ATOM 820 N N . ALA A 1 118 ? 51.328 15.653 69.960 1.00 24.96 118 ALA A N 1
ATOM 821 C CA . ALA A 1 118 ? 50.783 15.830 68.628 1.00 25.11 118 ALA A CA 1
ATOM 822 C C . ALA A 1 118 ? 50.682 14.515 67.817 1.00 25.36 118 ALA A C 1
ATOM 823 O O . ALA A 1 118 ? 49.656 14.238 67.207 1.00 25.04 118 ALA A O 1
ATOM 825 N N . PHE A 1 119 ? 51.759 13.731 67.812 1.00 25.66 119 PHE A N 1
ATOM 826 C CA . PHE A 1 119 ? 51.772 12.400 67.222 1.00 25.82 119 PHE A CA 1
ATOM 827 C C . PHE A 1 119 ? 50.587 11.549 67.695 1.00 26.55 119 PHE A C 1
ATOM 828 O O . PHE A 1 119 ? 49.983 10.846 66.922 1.00 26.59 119 PHE A O 1
ATOM 836 N N . ARG A 1 120 ? 50.276 11.634 68.974 1.00 28.02 120 ARG A N 1
ATOM 837 C CA . ARG A 1 120 ? 49.208 10.870 69.620 1.00 29.51 120 ARG A CA 1
ATOM 838 C C . ARG A 1 120 ? 47.829 11.262 69.114 1.00 28.47 120 ARG A C 1
ATOM 839 O O . ARG A 1 120 ? 46.953 10.448 69.100 1.00 28.78 120 ARG A O 1
ATOM 847 N N . LEU A 1 121 ? 47.651 12.500 68.655 1.00 27.48 121 LEU A N 1
ATOM 848 C CA . LEU A 1 121 ? 46.401 12.902 68.015 1.00 26.53 121 LEU A CA 1
ATOM 849 C C . LEU A 1 121 ? 46.107 12.121 66.730 1.00 26.64 121 LEU A C 1
ATOM 850 O O . LEU A 1 121 ? 44.941 11.822 66.444 1.00 26.80 121 LEU A O 1
ATOM 855 N N . TYR A 1 122 ? 47.154 11.815 65.966 1.00 25.72 122 TYR A N 1
ATOM 856 C CA . TYR A 1 122 ? 47.047 11.036 64.752 1.00 26.02 122 TYR A CA 1
ATOM 857 C C . TYR A 1 122 ? 46.991 9.519 65.002 1.00 26.78 122 TYR A C 1
ATOM 858 O O . TYR A 1 122 ? 46.323 8.792 64.280 1.00 28.00 122 TYR A O 1
ATOM 867 N N . ASP A 1 123 ? 47.727 9.033 65.982 1.00 27.15 123 ASP A N 1
ATOM 868 C CA . ASP A 1 123 ? 47.834 7.597 66.184 1.00 28.18 123 ASP A CA 1
ATOM 869 C C . ASP A 1 123 ? 46.669 7.049 66.991 1.00 29.68 123 ASP A C 1
ATOM 870 O O . ASP A 1 123 ? 46.810 6.659 68.125 1.00 30.04 123 ASP A O 1
ATOM 875 N N . LEU A 1 124 ? 45.510 6.996 66.368 1.00 32.13 124 LEU A N 1
ATOM 876 C CA . LEU A 1 124 ? 44.286 6.594 67.053 1.00 33.98 124 LEU A CA 1
ATOM 877 C C . LEU A 1 124 ? 44.321 5.178 67.683 1.00 35.42 124 LEU A C 1
ATOM 878 O O . LEU A 1 124 ? 43.870 5.004 68.806 1.00 36.23 124 LEU A O 1
ATOM 883 N N . ASP A 1 125 ? 44.853 4.169 66.987 1.00 36.28 125 ASP A N 1
ATOM 884 C CA . ASP A 1 125 ? 44.925 2.823 67.589 1.00 37.27 125 ASP A CA 1
ATOM 885 C C . ASP A 1 125 ? 46.133 2.601 68.518 1.00 38.50 125 ASP A C 1
ATOM 886 O O . ASP A 1 125 ? 46.316 1.514 69.032 1.00 39.36 125 ASP A O 1
ATOM 891 N N . LYS A 1 126 ? 46.937 3.640 68.742 1.00 39.52 126 LYS A N 1
ATOM 892 C CA . LYS A 1 126 ? 48.079 3.592 69.662 1.00 39.65 126 LYS A CA 1
ATOM 893 C C . LYS A 1 126 ? 49.112 2.473 69.377 1.00 38.94 126 LYS A C 1
ATOM 894 O O . LYS A 1 126 ? 49.808 2.017 70.282 1.00 38.58 126 LYS A O 1
ATOM 900 N N . ASP A 1 127 ? 49.229 2.063 68.122 1.00 37.78 127 ASP A N 1
ATOM 901 C CA . ASP A 1 127 ? 50.287 1.124 67.717 1.00 37.34 127 ASP A CA 1
ATOM 902 C C . ASP A 1 127 ? 51.637 1.812 67.370 1.00 36.98 127 ASP A C 1
ATOM 903 O O . ASP A 1 127 ? 52.528 1.185 66.794 1.00 35.59 127 ASP A O 1
ATOM 908 N N . ASP A 1 128 ? 51.748 3.102 67.709 1.00 36.28 128 ASP A N 1
ATOM 909 C CA . ASP A 1 128 ? 52.965 3.907 67.563 1.00 36.14 128 ASP A CA 1
ATOM 910 C C . ASP A 1 128 ? 53.375 4.174 66.121 1.00 35.83 128 ASP A C 1
ATOM 911 O O . ASP A 1 128 ? 54.524 4.525 65.849 1.00 35.73 128 ASP A O 1
ATOM 916 N N . LYS A 1 129 ? 52.422 4.037 65.204 1.00 35.38 129 LYS A N 1
ATOM 917 C CA . LYS A 1 129 ? 52.631 4.395 63.808 1.00 34.96 129 LYS A CA 1
ATOM 918 C C . LYS A 1 129 ? 51.393 5.097 63.336 1.00 33.64 129 LYS A C 1
ATOM 919 O O . LYS A 1 129 ? 50.300 4.710 63.712 1.00 34.00 129 LYS A O 1
ATOM 925 N N . ILE A 1 130 ? 51.563 6.129 62.527 1.00 32.85 130 ILE A N 1
ATOM 926 C CA . ILE A 1 130 ? 50.456 6.742 61.808 1.00 32.36 130 ILE A CA 1
ATOM 927 C C . ILE A 1 130 ? 50.272 6.072 60.444 1.00 32.46 130 ILE A C 1
ATOM 928 O O . ILE A 1 130 ? 51.132 6.174 59.603 1.00 32.55 130 ILE A O 1
ATOM 933 N N . SER A 1 131 ? 49.151 5.395 60.239 1.00 32.90 131 SER A N 1
ATOM 934 C CA . SER A 1 131 ? 48.822 4.784 58.964 1.00 33.53 131 SER A CA 1
ATOM 935 C C . SER A 1 131 ? 48.327 5.853 57.970 1.00 33.98 131 SER A C 1
ATOM 936 O O . SER A 1 131 ? 48.121 6.999 58.344 1.00 33.45 131 SER A O 1
ATOM 939 N N . ARG A 1 132 ? 48.150 5.467 56.708 1.00 34.46 132 ARG A N 1
ATOM 940 C CA . ARG A 1 132 ? 47.603 6.382 55.694 1.00 35.18 132 ARG A CA 1
ATOM 941 C C . ARG A 1 132 ? 46.194 6.803 56.071 1.00 34.25 132 ARG A C 1
ATOM 942 O O . ARG A 1 132 ? 45.874 7.986 55.980 1.00 33.73 132 ARG A O 1
ATOM 950 N N . ASP A 1 133 ? 45.359 5.841 56.481 1.00 33.68 133 ASP A N 1
ATOM 951 C CA . ASP A 1 133 ? 43.980 6.149 56.931 1.00 33.37 133 ASP A CA 1
ATOM 952 C C . ASP A 1 133 ? 43.969 7.112 58.086 1.00 31.70 133 ASP A C 1
ATOM 953 O O . ASP A 1 133 ? 43.306 8.125 58.007 1.00 31.24 133 ASP A O 1
ATOM 958 N N . GLU A 1 134 ? 44.670 6.778 59.170 1.00 31.05 134 GLU A N 1
ATOM 959 C CA . GLU A 1 134 ? 44.820 7.689 60.347 1.00 30.10 134 GLU A CA 1
ATOM 960 C C . GLU A 1 134 ? 45.214 9.112 59.947 1.00 30.00 134 GLU A C 1
ATOM 961 O O . GLU A 1 134 ? 44.669 10.066 60.482 1.00 30.82 134 GLU A O 1
ATOM 967 N N . LEU A 1 135 ? 46.144 9.253 59.002 1.00 30.13 135 LEU A N 1
ATOM 968 C CA . LEU A 1 135 ? 46.510 10.566 58.455 1.00 29.82 135 LEU A CA 1
ATOM 969 C C . LEU A 1 135 ? 45.380 11.229 57.722 1.00 29.21 135 LEU A C 1
ATOM 970 O O . LEU A 1 135 ? 45.081 12.402 57.956 1.00 28.90 135 LEU A O 1
ATOM 975 N N . LEU A 1 136 ? 44.741 10.481 56.832 1.00 29.24 136 LEU A N 1
ATOM 976 C CA . LEU A 1 136 ? 43.503 10.932 56.163 1.00 29.63 136 LEU A CA 1
ATOM 977 C C . LEU A 1 136 ? 42.405 11.457 57.080 1.00 29.43 136 LEU A C 1
ATOM 978 O O . LEU A 1 136 ? 41.760 12.446 56.759 1.00 29.59 136 LEU A O 1
ATOM 983 N N . GLN A 1 137 ? 42.189 10.782 58.201 1.00 30.08 137 GLN A N 1
ATOM 984 C CA . GLN A 1 137 ? 41.164 11.157 59.170 1.00 31.12 137 GLN A CA 1
ATOM 985 C C . GLN A 1 137 ? 41.460 12.516 59.828 1.00 30.74 137 GLN A C 1
ATOM 986 O O . GLN A 1 137 ? 40.556 13.290 60.097 1.00 32.67 137 GLN A O 1
ATOM 992 N N . VAL A 1 138 ? 42.714 12.799 60.119 1.00 30.16 138 VAL A N 1
ATOM 993 C CA . VAL A 1 138 ? 43.063 14.093 60.677 1.00 29.90 138 VAL A CA 1
ATOM 994 C C . VAL A 1 138 ? 42.968 15.199 59.607 1.00 30.11 138 VAL A C 1
ATOM 995 O O . VAL A 1 138 ? 42.484 16.294 59.886 1.00 28.21 138 VAL A O 1
ATOM 999 N N . LEU A 1 139 ? 43.463 14.903 58.406 1.00 31.06 139 LEU A N 1
ATOM 1000 C CA . LEU A 1 139 ? 43.346 15.818 57.247 1.00 32.35 139 LEU A CA 1
ATOM 1001 C C . LEU A 1 139 ? 41.889 16.178 56.977 1.00 32.92 139 LEU A C 1
ATOM 1002 O O . LEU A 1 139 ? 41.583 17.353 56.859 1.00 32.43 139 LEU A O 1
ATOM 1007 N N . ARG A 1 140 ? 41.007 15.178 56.907 1.00 34.85 140 ARG A N 1
ATOM 1008 C CA . ARG A 1 140 ? 39.561 15.424 56.716 1.00 36.76 140 ARG A CA 1
ATOM 1009 C C . ARG A 1 140 ? 38.975 16.333 57.794 1.00 37.62 140 ARG A C 1
ATOM 1010 O O . ARG A 1 140 ? 38.052 17.098 57.521 1.00 38.93 140 ARG A O 1
ATOM 1018 N N . MET A 1 141 ? 39.509 16.256 59.007 1.00 38.00 141 MET A N 1
ATOM 1019 C CA . MET A 1 141 ? 39.061 17.123 60.088 1.00 38.88 141 MET A CA 1
ATOM 1020 C C . MET A 1 141 ? 39.545 18.571 59.965 1.00 37.06 141 MET A C 1
ATOM 1021 O O . MET A 1 141 ? 38.921 19.485 60.498 1.00 37.35 141 MET A O 1
ATOM 1026 N N . MET A 1 142 ? 40.663 18.781 59.288 1.00 35.74 142 MET A N 1
ATOM 1027 C CA . MET A 1 142 ? 41.369 20.041 59.371 1.00 34.83 142 MET A CA 1
ATOM 1028 C C . MET A 1 142 ? 41.183 20.897 58.122 1.00 34.54 142 MET A C 1
ATOM 1029 O O . MET A 1 142 ? 41.128 22.120 58.219 1.00 34.14 142 MET A O 1
ATOM 1034 N N . VAL A 1 143 ? 41.101 20.275 56.948 1.00 33.69 143 VAL A N 1
ATOM 1035 C CA . VAL A 1 143 ? 41.125 21.061 55.687 1.00 33.71 143 VAL A CA 1
ATOM 1036 C C . VAL A 1 143 ? 39.820 21.792 55.407 1.00 33.65 143 VAL A C 1
ATOM 1037 O O . VAL A 1 143 ? 38.797 21.532 56.043 1.00 33.20 143 VAL A O 1
ATOM 1041 N N . GLY A 1 144 ? 39.855 22.685 54.426 1.00 33.32 144 GLY A N 1
ATOM 1042 C CA . GLY A 1 144 ? 38.669 23.460 54.055 1.00 33.70 144 GLY A CA 1
ATOM 1043 C C . GLY A 1 144 ? 37.769 22.757 53.054 1.00 33.41 144 GLY A C 1
ATOM 1044 O O . GLY A 1 144 ? 38.087 21.663 52.559 1.00 33.98 144 GLY A O 1
ATOM 1045 N N . VAL A 1 145 ? 36.668 23.416 52.737 1.00 32.84 145 VAL A N 1
ATOM 1046 C CA . VAL A 1 145 ? 35.588 22.864 51.919 1.00 33.55 145 VAL A CA 1
ATOM 1047 C C . VAL A 1 145 ? 36.033 22.349 50.546 1.00 33.44 145 VAL A C 1
ATOM 1048 O O . VAL A 1 145 ? 35.513 21.352 50.044 1.00 33.61 145 VAL A O 1
ATOM 1052 N N . ASN A 1 146 ? 37.001 23.028 49.938 1.00 33.58 146 ASN A N 1
ATOM 1053 C CA . ASN A 1 146 ? 37.394 22.734 48.548 1.00 33.45 146 ASN A CA 1
ATOM 1054 C C . ASN A 1 146 ? 38.569 21.767 48.338 1.00 33.13 146 ASN A C 1
ATOM 1055 O O . ASN A 1 146 ? 39.130 21.680 47.243 1.00 33.21 146 ASN A O 1
ATOM 1060 N N . ILE A 1 147 ? 38.962 21.035 49.374 1.00 32.84 147 ILE A N 1
ATOM 1061 C CA . ILE A 1 147 ? 40.018 20.045 49.190 1.00 32.49 147 ILE A CA 1
ATOM 1062 C C . ILE A 1 147 ? 39.341 18.728 48.901 1.00 31.97 147 ILE A C 1
ATOM 1063 O O . ILE A 1 147 ? 38.624 18.198 49.766 1.00 32.15 147 ILE A O 1
ATOM 1068 N N . SER A 1 148 ? 39.582 18.199 47.696 1.00 31.53 148 SER A N 1
ATOM 1069 C CA . SER A 1 148 ? 38.884 17.019 47.192 1.00 31.21 148 SER A CA 1
ATOM 1070 C C . SER A 1 148 ? 39.391 15.736 47.838 1.00 31.49 148 SER A C 1
ATOM 1071 O O . SER A 1 148 ? 40.487 15.709 48.375 1.00 30.36 148 SER A O 1
ATOM 1074 N N . ASP A 1 149 ? 38.581 14.675 47.777 1.00 31.98 149 ASP A N 1
ATOM 1075 C CA . ASP A 1 149 ? 38.993 13.373 48.298 1.00 32.70 149 ASP A CA 1
ATOM 1076 C C . ASP A 1 149 ? 40.263 12.905 47.611 1.00 32.50 149 ASP A C 1
ATOM 1077 O O . ASP A 1 149 ? 41.102 12.282 48.235 1.00 33.17 149 ASP A O 1
ATOM 1082 N N . GLU A 1 150 ? 40.407 13.266 46.343 1.00 32.27 150 GLU A N 1
ATOM 1083 C CA . GLU A 1 150 ? 41.504 12.847 45.506 1.00 31.92 150 GLU A CA 1
ATOM 1084 C C . GLU A 1 150 ? 42.787 13.506 45.996 1.00 31.65 150 GLU A C 1
ATOM 1085 O O . GLU A 1 150 ? 43.785 12.824 46.287 1.00 30.84 150 GLU A O 1
ATOM 1091 N N . GLN A 1 151 ? 42.724 14.830 46.131 1.00 31.09 151 GLN A N 1
ATOM 1092 C CA . GLN A 1 151 ? 43.815 15.620 46.674 1.00 31.44 151 GLN A CA 1
ATOM 1093 C C . GLN A 1 151 ? 44.182 15.273 48.132 1.00 31.63 151 GLN A C 1
ATOM 1094 O O . GLN A 1 151 ? 45.338 15.347 48.522 1.00 31.37 151 GLN A O 1
ATOM 1100 N N . LEU A 1 152 ? 43.189 14.901 48.917 1.00 31.18 152 LEU A N 1
ATOM 1101 C CA . LEU A 1 152 ? 43.415 14.305 50.231 1.00 31.76 152 LEU A CA 1
ATOM 1102 C C . LEU A 1 152 ? 44.318 13.068 50.189 1.00 31.02 152 LEU A C 1
ATOM 1103 O O . LEU A 1 152 ? 45.203 12.915 51.028 1.00 29.95 152 LEU A O 1
ATOM 1108 N N . GLY A 1 153 ? 44.048 12.170 49.242 1.00 31.25 153 GLY A N 1
ATOM 1109 C CA . GLY A 1 153 ? 44.893 10.985 48.996 1.00 30.87 153 GLY A CA 1
ATOM 1110 C C . GLY A 1 153 ? 46.331 11.338 48.651 1.00 30.60 153 GLY A C 1
ATOM 1111 O O . GLY A 1 153 ? 47.267 10.742 49.175 1.00 30.66 153 GLY A O 1
ATOM 1112 N N . SER A 1 154 ? 46.500 12.316 47.766 1.00 30.55 154 SER A N 1
ATOM 1113 C CA . SER A 1 154 ? 47.832 12.857 47.418 1.00 30.45 154 SER A CA 1
ATOM 1114 C C . SER A 1 154 ? 48.553 13.612 48.547 1.00 29.80 154 SER A C 1
ATOM 1115 O O . SER A 1 154 ? 49.768 13.568 48.630 1.00 30.15 154 SER A O 1
ATOM 1118 N N . ILE A 1 155 ? 47.839 14.361 49.375 1.00 29.27 155 ILE A N 1
ATOM 1119 C CA . ILE A 1 155 ? 48.474 14.992 50.531 1.00 28.59 155 ILE A CA 1
ATOM 1120 C C . ILE A 1 155 ? 48.923 13.887 51.507 1.00 29.07 155 ILE A C 1
ATOM 1121 O O . ILE A 1 155 ? 50.085 13.866 51.944 1.00 29.16 155 ILE A O 1
ATOM 1126 N N . ALA A 1 156 ? 48.042 12.947 51.8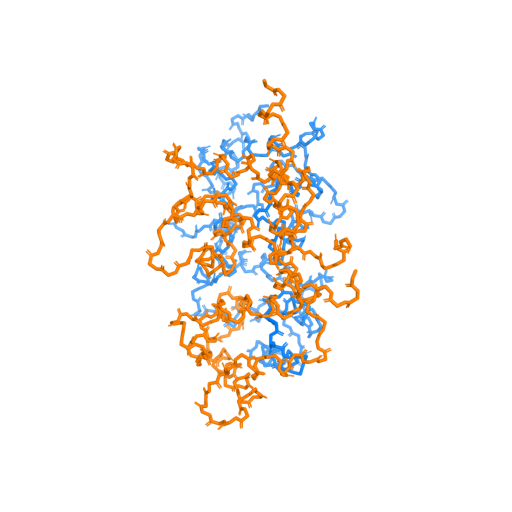13 1.00 28.56 156 ALA A N 1
ATOM 1127 C CA . ALA A 1 156 ? 48.413 11.865 52.715 1.00 29.39 156 ALA A CA 1
ATOM 1128 C C . ALA A 1 156 ? 49.636 11.066 52.204 1.00 30.13 156 ALA A C 1
ATOM 1129 O O . ALA A 1 156 ? 50.527 10.696 52.985 1.00 30.42 156 ALA A O 1
ATOM 1131 N N . ASP A 1 157 ? 49.662 10.783 50.902 1.00 30.61 157 ASP A N 1
ATOM 1132 C CA . ASP A 1 157 ? 50.729 9.991 50.302 1.00 30.51 157 ASP A CA 1
ATOM 1133 C C . ASP A 1 157 ? 52.066 10.750 50.247 1.00 29.88 157 ASP A C 1
ATOM 1134 O O . ASP A 1 157 ? 53.117 10.161 50.499 1.00 28.09 157 ASP A O 1
ATOM 1139 N N . ARG A 1 158 ? 52.018 12.031 49.913 1.00 29.00 158 ARG A N 1
ATOM 1140 C CA . ARG A 1 158 ? 53.241 12.820 49.852 1.00 30.10 158 ARG A CA 1
ATOM 1141 C C . ARG A 1 158 ? 53.818 12.999 51.263 1.00 29.85 158 ARG A C 1
ATOM 1142 O O . ARG A 1 158 ? 55.012 12.840 51.494 1.00 29.23 158 ARG A O 1
ATOM 1150 N N . THR A 1 159 ? 52.943 13.320 52.196 1.00 29.83 159 THR A N 1
ATOM 1151 C CA . THR A 1 159 ? 53.315 13.465 53.599 1.00 30.42 159 THR A CA 1
ATOM 1152 C C . THR A 1 159 ? 53.970 12.195 54.176 1.00 30.76 159 THR A C 1
ATOM 1153 O O . THR A 1 159 ? 54.980 12.298 54.914 1.00 31.33 159 THR A O 1
ATOM 1157 N N . ILE A 1 160 ? 53.421 11.027 53.850 1.00 30.41 160 ILE A N 1
ATOM 1158 C CA . ILE A 1 160 ? 54.004 9.756 54.275 1.00 31.93 160 ILE A CA 1
ATOM 1159 C C . ILE A 1 160 ? 55.371 9.566 53.593 1.00 32.77 160 ILE A C 1
ATOM 1160 O O . ILE A 1 160 ? 56.373 9.283 54.259 1.00 32.89 160 ILE A O 1
ATOM 1165 N N . GLN A 1 161 ? 55.379 9.717 52.268 1.00 32.77 161 GLN A N 1
ATOM 1166 C CA . GLN A 1 161 ? 56.586 9.731 51.455 1.00 33.09 161 GLN A CA 1
ATOM 1167 C C . GLN A 1 161 ? 57.700 10.567 52.088 1.00 32.80 161 GLN A C 1
ATOM 1168 O O . GLN A 1 161 ? 58.790 10.051 52.287 1.00 33.38 161 GLN A O 1
ATOM 1174 N N . GLU A 1 162 ? 57.432 11.842 52.396 1.00 32.13 162 GLU A N 1
ATOM 1175 C CA . GLU A 1 162 ? 58.431 12.721 53.014 1.00 31.50 162 GLU A CA 1
ATOM 1176 C C . GLU A 1 162 ? 58.946 12.231 54.371 1.00 31.11 162 GLU A C 1
ATOM 1177 O O . GLU A 1 162 ? 60.094 12.436 54.697 1.00 30.77 162 GLU A O 1
ATOM 1183 N N . ALA A 1 163 ? 58.100 11.597 55.168 1.00 31.49 163 ALA A N 1
ATOM 1184 C CA . ALA A 1 163 ? 58.518 11.126 56.488 1.00 31.67 163 ALA A CA 1
ATOM 1185 C C . ALA A 1 163 ? 59.079 9.707 56.491 1.00 31.64 163 ALA A C 1
ATOM 1186 O O . ALA A 1 163 ? 59.977 9.423 57.255 1.00 32.10 163 ALA A O 1
ATOM 1188 N N . ASP A 1 164 ? 58.531 8.820 55.669 1.00 32.02 164 ASP A N 1
ATOM 1189 C CA . ASP A 1 164 ? 58.855 7.394 55.730 1.00 32.77 164 ASP A CA 1
ATOM 1190 C C . ASP A 1 164 ? 60.316 7.151 55.280 1.00 33.48 164 ASP A C 1
ATOM 1191 O O . ASP A 1 164 ? 60.682 7.482 54.159 1.00 34.02 164 ASP A O 1
ATOM 1196 N N . GLN A 1 165 ? 61.152 6.625 56.168 1.00 34.40 165 GLN A N 1
ATOM 1197 C CA . GLN A 1 165 ? 62.548 6.296 55.841 1.00 35.12 165 GLN A CA 1
ATOM 1198 C C . GLN A 1 165 ? 62.848 4.822 55.923 1.00 35.50 165 GLN A C 1
ATOM 1199 O O . GLN A 1 165 ? 63.940 4.412 55.535 1.00 35.97 165 GLN A O 1
ATOM 1205 N N . ASP A 1 166 ? 61.903 4.026 56.425 1.00 35.91 166 ASP A N 1
ATOM 1206 C CA . ASP A 1 166 ? 62.083 2.567 56.478 1.00 36.29 166 ASP A CA 1
ATOM 1207 C C . ASP A 1 166 ? 61.109 1.830 55.581 1.00 36.23 166 ASP A C 1
ATOM 1208 O O . ASP A 1 166 ? 60.953 0.621 55.702 1.00 36.54 166 ASP A O 1
ATOM 1213 N N . GLY A 1 167 ? 60.455 2.557 54.687 1.00 36.61 167 GLY A N 1
ATOM 1214 C CA . GLY A 1 167 ? 59.601 1.957 53.671 1.00 36.88 167 GLY A CA 1
ATOM 1215 C C . GLY A 1 167 ? 58.434 1.075 54.102 1.00 36.94 167 GLY A C 1
ATOM 1216 O O . GLY A 1 167 ? 58.043 0.174 53.355 1.00 37.79 167 GLY A O 1
ATOM 1217 N N . ASP A 1 168 ? 57.830 1.324 55.261 1.00 36.60 168 ASP A N 1
ATOM 1218 C CA . ASP A 1 168 ? 56.564 0.629 55.578 1.00 36.59 168 ASP A CA 1
ATOM 1219 C C . ASP A 1 168 ? 55.291 1.397 55.166 1.00 36.37 168 ASP A C 1
ATOM 1220 O O . ASP A 1 168 ? 54.185 0.920 55.396 1.00 36.51 168 ASP A O 1
ATOM 1225 N N . SER A 1 169 ? 55.449 2.566 54.541 1.00 36.29 169 SER A N 1
ATOM 1226 C CA . SER A 1 169 ? 54.312 3.439 54.190 1.00 35.96 169 SER A CA 1
ATOM 1227 C C . SER A 1 169 ? 53.449 3.835 55.409 1.00 34.89 169 SER A C 1
ATOM 1228 O O . SER A 1 169 ? 52.231 4.035 55.297 1.00 34.57 169 SER A O 1
ATOM 1231 N N . ALA A 1 170 ? 54.119 3.960 56.560 1.00 33.67 170 ALA A N 1
ATOM 1232 C CA . ALA A 1 170 ? 53.536 4.467 57.811 1.00 32.25 170 ALA A CA 1
ATOM 1233 C C . ALA A 1 170 ? 54.542 5.388 58.450 1.00 31.54 170 ALA A C 1
ATOM 1234 O O . ALA A 1 170 ? 55.738 5.285 58.183 1.00 30.68 170 ALA A O 1
ATOM 1236 N N . ILE A 1 171 ? 54.086 6.278 59.325 1.00 30.92 171 ILE A N 1
ATOM 1237 C CA . ILE A 1 171 ? 55.015 7.208 59.965 1.00 29.88 171 ILE A CA 1
ATOM 1238 C C . ILE A 1 171 ? 55.202 6.864 61.426 1.00 29.40 171 ILE A C 1
ATOM 1239 O O . ILE A 1 171 ? 54.265 6.917 62.202 1.00 28.07 171 ILE A O 1
ATOM 1244 N N . SER A 1 172 ? 56.439 6.506 61.784 1.00 29.12 172 SER A N 1
ATOM 1245 C CA . SER A 1 172 ? 56.785 6.262 63.165 1.00 29.09 172 SER A CA 1
ATOM 1246 C C . SER A 1 172 ? 57.045 7.605 63.872 1.00 29.00 172 SER A C 1
ATOM 1247 O O . SER A 1 172 ? 57.094 8.661 63.225 1.00 28.72 172 SER A O 1
ATOM 1250 N N . PHE A 1 173 ? 57.206 7.565 65.195 1.00 28.56 173 PHE A N 1
ATOM 1251 C CA . PHE A 1 173 ? 57.414 8.794 65.971 1.00 28.53 173 PHE A CA 1
ATOM 1252 C C . PHE A 1 173 ? 58.764 9.409 65.646 1.00 28.22 173 PHE A C 1
ATOM 1253 O O . PHE A 1 173 ? 58.901 10.632 65.549 1.00 28.73 173 PHE A O 1
ATOM 1261 N N . THR A 1 174 ? 59.781 8.560 65.508 1.00 28.14 174 THR A N 1
ATOM 1262 C CA . THR A 1 174 ? 61.093 9.023 65.103 1.00 27.51 174 THR A CA 1
ATOM 1263 C C . THR A 1 174 ? 61.013 9.743 63.732 1.00 27.48 174 THR A C 1
ATOM 1264 O O . THR A 1 174 ? 61.563 10.835 63.546 1.00 27.92 174 THR A O 1
ATOM 1268 N N . GLU A 1 175 ? 60.321 9.134 62.774 1.00 27.23 175 GLU A N 1
ATOM 1269 C CA . GLU A 1 175 ? 60.122 9.753 61.424 1.00 26.77 175 GLU A CA 1
ATOM 1270 C C . GLU A 1 175 ? 59.328 11.084 61.498 1.00 27.06 175 GLU A C 1
ATOM 1271 O O . GLU A 1 175 ? 59.702 12.110 60.908 1.00 26.56 175 GLU A O 1
ATOM 1277 N N . PHE A 1 176 ? 58.268 11.073 62.302 1.00 27.11 176 PHE A N 1
ATOM 1278 C CA . PHE A 1 176 ? 57.426 12.249 62.548 1.00 26.60 176 PHE A CA 1
ATOM 1279 C C . PHE A 1 176 ? 58.273 13.399 63.107 1.00 27.56 176 PHE A C 1
ATOM 1280 O O . PHE A 1 176 ? 58.139 14.562 62.695 1.00 28.09 176 PHE A O 1
ATOM 1288 N N . VAL A 1 177 ? 59.144 13.061 64.052 1.00 28.27 177 VAL A N 1
ATOM 1289 C CA . VAL A 1 177 ? 60.073 14.009 64.644 1.00 29.18 177 VAL A CA 1
ATOM 1290 C C . VAL A 1 177 ? 61.166 14.432 63.650 1.00 30.07 177 VAL A C 1
ATOM 1291 O O . VAL A 1 177 ? 61.453 15.622 63.491 1.00 30.89 177 VAL A O 1
ATOM 1295 N N . LYS A 1 178 ? 61.765 13.456 62.988 1.00 31.15 178 LYS A N 1
ATOM 1296 C CA . LYS A 1 178 ? 62.840 13.698 62.016 1.00 31.49 178 LYS A CA 1
ATOM 1297 C C . LYS A 1 178 ? 62.431 14.717 60.959 1.00 31.92 178 LYS A C 1
ATOM 1298 O O . LYS A 1 178 ? 63.142 15.694 60.714 1.00 31.17 178 LYS A O 1
ATOM 1304 N N . VAL A 1 179 ? 61.261 14.495 60.355 1.00 31.93 179 VAL A N 1
ATOM 1305 C CA . VAL A 1 179 ? 60.803 15.343 59.271 1.00 31.86 179 VAL A CA 1
ATOM 1306 C C . VAL A 1 179 ? 60.676 16.802 59.750 1.00 31.04 179 VAL A C 1
ATOM 1307 O O . VAL A 1 179 ? 60.762 17.716 58.953 1.00 30.88 179 VAL A O 1
ATOM 1311 N N . LEU A 1 180 ? 60.549 17.019 61.052 1.00 30.87 180 LEU A N 1
ATOM 1312 C CA . LEU A 1 180 ? 60.483 18.384 61.608 1.00 31.57 180 LEU A CA 1
ATOM 1313 C C . LEU A 1 180 ? 61.771 18.799 62.309 1.00 32.48 180 LEU A C 1
ATOM 1314 O O . LEU A 1 180 ? 61.781 19.773 63.077 1.00 32.05 180 LEU A O 1
ATOM 1319 N N . GLU A 1 181 ? 62.842 18.055 62.061 1.00 33.96 181 GLU A N 1
ATOM 1320 C CA . GLU A 1 181 ? 64.081 18.188 62.850 1.00 35.73 181 GLU A CA 1
ATOM 1321 C C . GLU A 1 181 ? 64.600 19.631 62.868 1.00 36.21 181 GLU A C 1
ATOM 1322 O O . GLU A 1 181 ? 64.995 20.143 63.908 1.00 37.12 181 GLU A O 1
ATOM 1328 N N . LYS A 1 182 ? 64.587 20.274 61.717 1.00 37.10 182 LYS A N 1
ATOM 1329 C CA . LYS A 1 182 ? 65.052 21.638 61.603 1.00 38.39 182 LYS A CA 1
ATOM 1330 C C . LYS A 1 182 ? 63.917 22.621 61.262 1.00 38.22 182 LYS A C 1
ATOM 1331 O O . LYS A 1 182 ? 64.159 23.673 60.680 1.00 38.34 182 LYS A O 1
ATOM 1337 N N . VAL A 1 183 ? 62.675 22.295 61.643 1.00 38.39 183 VAL A N 1
ATOM 1338 C CA . VAL A 1 183 ? 61.562 23.246 61.516 1.00 37.85 183 VAL A CA 1
ATOM 1339 C C . VAL A 1 183 ? 61.272 23.820 62.912 1.00 38.36 183 VAL A C 1
ATOM 1340 O O . VAL A 1 183 ? 61.451 23.106 63.899 1.00 37.49 183 VAL A O 1
ATOM 1344 N N . ASP A 1 184 ? 60.874 25.098 63.018 1.00 38.98 184 ASP A N 1
ATOM 1345 C CA . ASP A 1 184 ? 60.491 25.654 64.332 1.00 39.42 184 ASP A CA 1
ATOM 1346 C C . ASP A 1 184 ? 59.095 25.198 64.678 1.00 39.72 184 ASP A C 1
ATOM 1347 O O . ASP A 1 184 ? 58.102 25.832 64.346 1.00 40.51 184 ASP A O 1
ATOM 1352 N N . VAL A 1 185 ? 59.025 24.081 65.364 1.00 39.83 185 VAL A N 1
ATOM 1353 C CA . VAL A 1 185 ? 57.751 23.512 65.785 1.00 40.26 185 VAL A CA 1
ATOM 1354 C C . VAL A 1 185 ? 56.884 24.526 66.518 1.00 40.38 185 VAL A C 1
ATOM 1355 O O . VAL A 1 185 ? 55.680 24.586 66.331 1.00 40.18 185 VAL A O 1
ATOM 1359 N N . GLU A 1 186 ? 57.532 25.338 67.336 1.00 41.04 186 GLU A N 1
ATOM 1360 C CA . GLU A 1 186 ? 56.877 26.314 68.194 1.00 41.56 186 GLU A CA 1
ATOM 1361 C C . GLU A 1 186 ? 56.058 27.377 67.433 1.00 42.13 186 GLU A C 1
ATOM 1362 O O . GLU A 1 186 ? 55.121 27.948 67.976 1.00 42.50 186 GLU A O 1
ATOM 1368 N N . GLN A 1 187 ? 56.399 27.636 66.178 1.00 42.52 187 GLN A N 1
ATOM 1369 C CA . GLN A 1 187 ? 55.639 28.570 65.345 1.00 43.23 187 GLN A CA 1
ATOM 1370 C C . GLN A 1 187 ? 54.619 27.890 64.414 1.00 42.66 187 GLN A C 1
ATOM 1371 O O . GLN A 1 187 ? 53.969 28.563 63.629 1.00 42.67 187 GLN A O 1
ATOM 1377 N N . LYS A 1 188 ? 54.421 26.577 64.531 1.00 42.66 188 LYS A N 1
ATOM 1378 C CA . LYS A 1 188 ? 53.336 25.908 63.785 1.00 42.37 188 LYS A CA 1
ATOM 1379 C C . LYS A 1 188 ? 51.952 26.220 64.380 1.00 42.16 188 LYS A C 1
ATOM 1380 O O . LYS A 1 188 ? 51.795 26.186 65.599 1.00 41.35 188 LYS A O 1
ATOM 1386 N N . MET A 1 189 ? 50.958 26.475 63.518 1.00 41.69 189 MET A N 1
ATOM 1387 C CA . MET A 1 189 ? 49.617 26.918 63.949 1.00 42.39 189 MET A CA 1
ATOM 1388 C C . MET A 1 189 ? 48.986 25.968 64.977 1.00 41.09 189 MET A C 1
ATOM 1389 O O . MET A 1 189 ? 48.551 26.396 66.034 1.00 39.97 189 MET A O 1
ATOM 1394 N N . SER A 1 190 ? 48.967 24.677 64.672 1.00 40.77 190 SER A N 1
ATOM 1395 C CA . SER A 1 190 ? 48.407 23.679 65.605 1.00 40.27 190 SER A CA 1
ATOM 1396 C C . SER A 1 190 ? 49.109 23.695 66.961 1.00 39.38 190 SER A C 1
ATOM 1397 O O . SER A 1 190 ? 48.463 23.525 67.993 1.00 40.15 190 SER A O 1
ATOM 1400 N N . ILE A 1 191 ? 50.416 23.935 66.970 1.00 38.60 191 ILE A N 1
ATOM 1401 C CA . ILE A 1 191 ? 51.169 24.016 68.210 1.00 37.61 191 ILE A CA 1
ATOM 1402 C C . ILE A 1 191 ? 50.862 25.335 68.920 1.00 37.64 191 ILE A C 1
ATOM 1403 O O . ILE A 1 191 ? 50.840 25.397 70.140 1.00 36.87 191 ILE A O 1
ATOM 1408 N N . ARG A 1 192 ? 50.643 26.396 68.150 1.00 37.94 192 ARG A N 1
ATOM 1409 C CA . ARG A 1 192 ? 50.258 27.677 68.730 1.00 38.16 192 ARG A CA 1
ATOM 1410 C C . ARG A 1 192 ? 48.855 27.647 69.318 1.00 37.38 192 ARG A C 1
ATOM 1411 O O . ARG A 1 192 ? 48.630 28.253 70.346 1.00 37.57 192 ARG A O 1
ATOM 1419 N N . PHE A 1 193 ? 47.929 26.907 68.719 1.00 36.71 193 PHE A N 1
ATOM 1420 C CA . PHE A 1 193 ? 46.630 26.649 69.360 1.00 36.43 193 PHE A CA 1
ATOM 1421 C C . PHE A 1 193 ? 46.842 26.190 70.798 1.00 36.51 193 PHE A C 1
ATOM 1422 O O . PHE A 1 193 ? 46.183 26.683 71.731 1.00 36.67 193 PHE A O 1
ATOM 1430 N N . LEU A 1 194 ? 47.774 25.261 70.983 1.00 36.35 194 LEU A N 1
ATOM 1431 C CA . LEU A 1 194 ? 47.966 24.673 72.303 1.00 36.06 194 LEU A CA 1
ATOM 1432 C C . LEU A 1 194 ? 48.518 25.679 73.293 1.00 35.50 194 LEU A C 1
ATOM 1433 O O . LEU A 1 194 ? 48.123 25.644 74.452 1.00 34.51 194 LEU A O 1
ATOM 1438 N N . HIS A 1 195 ? 49.434 26.544 72.834 1.00 35.26 195 HIS A N 1
ATOM 1439 C CA . HIS A 1 195 ? 49.890 27.695 73.609 1.00 35.63 195 HIS A CA 1
ATOM 1440 C C . HIS A 1 195 ? 48.690 28.548 74.030 1.00 35.91 195 HIS A C 1
ATOM 1441 O O . HIS A 1 195 ? 48.572 28.915 75.176 1.00 35.70 195 HIS A O 1
ATOM 1448 N N . LYS A 1 196 ? 47.810 28.851 73.075 1.00 36.70 196 LYS A N 1
ATOM 1449 C CA . LYS A 1 196 ? 46.650 29.732 73.296 1.00 37.70 196 LYS A CA 1
ATOM 1450 C C . LYS A 1 196 ? 45.648 29.122 74.260 1.00 36.95 196 LYS A C 1
ATOM 1451 O O . LYS A 1 196 ? 45.076 29.796 75.103 1.00 37.89 196 LYS A O 1
ATOM 1457 N N . LEU A 1 197 ? 45.407 27.842 74.091 1.00 36.54 197 LEU A N 1
ATOM 1458 C CA . LEU A 1 197 ? 44.522 27.100 74.964 1.00 36.02 197 LEU A CA 1
ATOM 1459 C C . LEU A 1 197 ? 44.977 27.175 76.418 1.00 35.90 197 LEU A C 1
ATOM 1460 O O . LEU A 1 197 ? 44.213 27.533 77.304 1.00 35.59 197 LEU A O 1
ATOM 1465 N N . ALA A 1 198 ? 46.229 26.811 76.660 1.00 35.63 198 ALA A N 1
ATOM 1466 C CA . ALA A 1 198 ? 46.744 26.817 78.008 1.00 35.47 198 ALA A CA 1
ATOM 1467 C C . ALA A 1 198 ? 46.611 28.228 78.629 1.00 35.72 198 ALA A C 1
ATOM 1468 O O . ALA A 1 198 ? 46.193 28.357 79.762 1.00 35.22 198 ALA A O 1
ATOM 1470 N N . ALA A 1 199 ? 46.936 29.275 77.877 1.00 36.24 199 ALA A N 1
ATOM 1471 C CA . ALA A 1 199 ? 46.741 30.647 78.360 1.00 37.03 199 ALA A CA 1
ATOM 1472 C C . ALA A 1 199 ? 45.271 30.948 78.694 1.00 37.45 199 ALA A C 1
ATOM 1473 O O . ALA A 1 199 ? 44.995 31.449 79.762 1.00 37.16 199 ALA A O 1
ATOM 1475 N N . ALA A 1 200 ? 44.329 30.590 77.819 1.00 38.63 200 ALA A N 1
ATOM 1476 C CA . ALA A 1 200 ? 42.907 30.899 78.059 1.00 39.01 200 ALA A CA 1
ATOM 1477 C C . ALA A 1 200 ? 42.291 30.121 79.218 1.00 39.88 200 ALA A C 1
ATOM 1478 O O . ALA A 1 200 ? 41.347 30.604 79.849 1.00 39.49 200 ALA A O 1
ATOM 1480 N N . LEU A 1 201 ? 42.791 28.911 79.470 1.00 40.55 201 LEU A N 1
ATOM 1481 C CA . LEU A 1 201 ? 42.389 28.132 80.649 1.00 40.74 201 LEU A CA 1
ATOM 1482 C C . LEU A 1 201 ? 42.817 28.834 81.943 1.00 42.20 201 LEU A C 1
ATOM 1483 O O . LEU A 1 201 ? 42.088 28.870 82.938 1.00 41.23 201 LEU A O 1
ATOM 1488 N N . GLU A 1 202 ? 44.020 29.388 81.894 1.00 43.71 202 GLU A N 1
ATOM 1489 C CA . GLU A 1 202 ? 44.615 30.098 83.000 1.00 45.08 202 GLU A CA 1
ATOM 1490 C C . GLU A 1 202 ? 43.960 31.465 83.207 1.00 46.60 202 GLU A C 1
ATOM 1491 O O . GLU A 1 202 ? 43.610 31.821 84.329 1.00 47.03 202 GLU A O 1
ATOM 1497 N N . HIS A 1 203 ? 43.783 32.222 82.126 1.00 48.53 203 HIS A N 1
ATOM 1498 C CA . HIS A 1 203 ? 43.311 33.601 82.231 1.00 49.73 203 HIS A CA 1
ATOM 1499 C C . HIS A 1 203 ? 41.799 33.595 82.481 1.00 49.80 203 HIS A C 1
ATOM 1500 O O . HIS A 1 203 ? 41.242 34.553 82.998 1.00 50.16 203 HIS A O 1
ATOM 1507 N N . SER B 1 3 ? 2.337 49.864 79.003 1.00 37.99 3 SER B N 1
ATOM 1508 C CA . SER B 1 3 ? 3.387 48.818 78.864 1.00 37.70 3 SER B CA 1
ATOM 1509 C C . SER B 1 3 ? 2.876 47.551 78.176 1.00 36.97 3 SER B C 1
ATOM 1510 O O . SER B 1 3 ? 3.649 46.598 77.967 1.00 36.45 3 SER B O 1
ATOM 1513 N N . ARG B 1 4 ? 1.586 47.550 77.825 1.00 35.87 4 ARG B N 1
ATOM 1514 C CA . ARG B 1 4 ? 1.083 46.675 76.762 1.00 35.44 4 ARG B CA 1
ATOM 1515 C C . ARG B 1 4 ? 1.952 46.900 75.517 1.00 33.33 4 ARG B C 1
ATOM 1516 O O . ARG B 1 4 ? 2.384 45.947 74.857 1.00 32.16 4 ARG B O 1
ATOM 1524 N N . ALA B 1 5 ? 2.181 48.178 75.210 1.00 31.15 5 ALA B N 1
ATOM 1525 C CA . ALA B 1 5 ? 2.850 48.575 73.992 1.00 29.74 5 ALA B CA 1
ATOM 1526 C C . ALA B 1 5 ? 4.243 47.997 73.937 1.00 29.07 5 ALA B C 1
ATOM 1527 O O . ALA B 1 5 ? 4.606 47.344 72.963 1.00 27.89 5 ALA B O 1
ATOM 1529 N N . SER B 1 6 ? 4.997 48.217 75.011 1.00 28.51 6 SER B N 1
ATOM 1530 C CA . SER B 1 6 ? 6.399 47.881 75.061 1.00 28.81 6 SER B CA 1
ATOM 1531 C C . SER B 1 6 ? 6.635 46.368 75.042 1.00 27.92 6 SER B C 1
ATOM 1532 O O . SER B 1 6 ? 7.573 45.912 74.431 1.00 26.56 6 SER B O 1
ATOM 1535 N N . THR B 1 7 ? 5.753 45.600 75.672 1.00 27.63 7 THR B N 1
ATOM 1536 C CA . THR B 1 7 ? 5.827 44.134 75.617 1.00 28.09 7 THR B CA 1
ATOM 1537 C C . THR B 1 7 ? 5.513 43.604 74.214 1.00 27.37 7 THR B C 1
ATOM 1538 O O . THR B 1 7 ? 6.167 42.664 73.739 1.00 26.83 7 THR B O 1
ATOM 1542 N N . LEU B 1 8 ? 4.499 44.189 73.564 1.00 26.34 8 LEU B N 1
ATOM 1543 C CA . LEU B 1 8 ? 4.118 43.750 72.211 1.00 26.02 8 LEU B CA 1
ATOM 1544 C C . LEU B 1 8 ? 5.232 44.037 71.200 1.00 25.77 8 LEU B C 1
ATOM 1545 O O . LEU B 1 8 ? 5.489 43.248 70.314 1.00 25.58 8 LEU B O 1
ATOM 1550 N N . LEU B 1 9 ? 5.849 45.197 71.312 1.00 26.30 9 LEU B N 1
ATOM 1551 C CA . LEU B 1 9 ? 6.935 45.579 70.428 1.00 27.51 9 LEU B CA 1
ATOM 1552 C C . LEU B 1 9 ? 8.136 44.604 70.567 1.00 28.60 9 LEU B C 1
ATOM 1553 O O . LEU B 1 9 ? 8.827 44.276 69.602 1.00 28.07 9 LEU B O 1
ATOM 1558 N N . ARG B 1 10 ? 8.349 44.138 71.782 1.00 29.93 10 ARG B N 1
ATOM 1559 C CA . ARG B 1 10 ? 9.446 43.233 72.088 1.00 31.56 10 ARG B CA 1
ATOM 1560 C C . ARG B 1 10 ? 9.167 41.845 71.524 1.00 31.18 10 ARG B C 1
ATOM 1561 O O . ARG B 1 10 ? 10.045 41.215 70.926 1.00 30.96 10 ARG B O 1
ATOM 1569 N N . ASP B 1 11 ? 7.941 41.374 71.711 1.00 30.38 11 ASP B N 1
ATOM 1570 C CA . ASP B 1 11 ? 7.511 40.144 71.060 1.00 30.54 11 ASP B CA 1
ATOM 1571 C C . ASP B 1 11 ? 7.695 40.230 69.571 1.00 30.07 11 ASP B C 1
ATOM 1572 O O . ASP B 1 11 ? 8.175 39.282 68.966 1.00 30.72 11 ASP B O 1
ATOM 1577 N N . GLU B 1 12 ? 7.263 41.347 68.976 1.00 29.47 12 GLU B N 1
ATOM 1578 C CA . GLU B 1 12 ? 7.314 41.510 67.517 1.00 28.74 12 GLU B CA 1
ATOM 1579 C C . GLU B 1 12 ? 8.749 41.601 67.011 1.00 27.97 12 GLU B C 1
ATOM 1580 O O . GLU B 1 12 ? 9.060 41.079 65.952 1.00 26.76 12 GLU B O 1
ATOM 1586 N N . GLU B 1 13 ? 9.599 42.287 67.763 1.00 27.66 13 GLU B N 1
ATOM 1587 C CA . GLU B 1 13 ? 11.031 42.340 67.460 1.00 28.27 13 GLU B CA 1
ATOM 1588 C C . GLU B 1 13 ? 11.696 40.974 67.467 1.00 27.57 13 GLU B C 1
ATOM 1589 O O . GLU B 1 13 ? 12.506 40.681 66.598 1.00 28.07 13 GLU B O 1
ATOM 1595 N N . LEU B 1 14 ? 11.394 40.162 68.463 1.00 27.48 14 LEU B N 1
ATOM 1596 C CA . LEU B 1 14 ? 11.869 38.797 68.487 1.00 28.05 14 LEU B CA 1
ATOM 1597 C C . LEU B 1 14 ? 11.407 38.066 67.229 1.00 29.22 14 LEU B C 1
ATOM 1598 O O . LEU B 1 14 ? 12.215 37.477 66.516 1.00 28.56 14 LEU B O 1
ATOM 1603 N N . GLU B 1 15 ? 10.105 38.122 66.949 1.00 30.16 15 GLU B N 1
ATOM 1604 C CA . GLU B 1 15 ? 9.548 37.506 65.751 1.00 31.15 15 GLU B CA 1
ATOM 1605 C C . GLU B 1 15 ? 10.222 38.034 64.486 1.00 31.48 15 GLU B C 1
ATOM 1606 O O . GLU B 1 15 ? 10.404 37.313 63.496 1.00 30.41 15 GLU B O 1
ATOM 1612 N N . GLU B 1 16 ? 10.583 39.303 64.513 1.00 31.32 16 GLU B N 1
ATOM 1613 C CA . GLU B 1 16 ? 11.204 39.881 63.355 1.00 32.10 16 GLU B CA 1
ATOM 1614 C C . GLU B 1 16 ? 12.568 39.242 63.094 1.00 31.51 16 GLU B C 1
ATOM 1615 O O . GLU B 1 16 ? 12.872 38.833 61.966 1.00 31.58 16 GLU B O 1
ATOM 1621 N N . ILE B 1 17 ? 13.363 39.124 64.152 1.00 30.54 17 ILE B N 1
ATOM 1622 C CA . ILE B 1 17 ? 14.696 38.573 64.066 1.00 29.77 17 ILE B CA 1
ATOM 1623 C C . ILE B 1 17 ? 14.633 37.088 63.660 1.00 30.23 17 ILE B C 1
ATOM 1624 O O . ILE B 1 17 ? 15.485 36.600 62.914 1.00 30.09 17 ILE B O 1
ATOM 1629 N N . LYS B 1 18 ? 13.625 36.390 64.159 1.00 30.69 18 LYS B N 1
ATOM 1630 C CA . LYS B 1 18 ? 13.406 34.988 63.864 1.00 31.81 18 LYS B CA 1
ATOM 1631 C C . LYS B 1 18 ? 13.052 34.779 62.394 1.00 32.16 18 LYS B C 1
ATOM 1632 O O . LYS B 1 18 ? 13.564 33.856 61.735 1.00 31.32 18 LYS B O 1
ATOM 1638 N N . LYS B 1 19 ? 12.146 35.620 61.897 1.00 32.59 19 LYS B N 1
ATOM 1639 C CA . LYS B 1 19 ? 11.805 35.620 60.471 1.00 32.50 19 LYS B CA 1
ATOM 1640 C C . LYS B 1 19 ? 13.068 35.810 59.640 1.00 31.07 19 LYS B C 1
ATOM 1641 O O . LYS B 1 19 ? 13.304 35.093 58.683 1.00 30.67 19 LYS B O 1
ATOM 1647 N N . GLU B 1 20 ? 13.880 36.780 60.022 1.00 30.01 20 GLU B N 1
ATOM 1648 C CA . GLU B 1 20 ? 15.092 37.085 59.284 1.00 28.83 20 GLU B CA 1
ATOM 1649 C C . GLU B 1 20 ? 16.145 35.997 59.407 1.00 27.80 20 GLU B C 1
ATOM 1650 O O . GLU B 1 20 ? 16.792 35.647 58.416 1.00 26.24 20 GLU B O 1
ATOM 1656 N N . THR B 1 21 ? 16.310 35.468 60.620 1.00 26.35 21 THR B N 1
ATOM 1657 C CA . THR B 1 21 ? 17.497 34.667 60.914 1.00 25.67 21 THR B CA 1
ATOM 1658 C C . THR B 1 21 ? 17.252 33.192 61.101 1.00 25.48 21 THR B C 1
ATOM 1659 O O . THR B 1 21 ? 18.209 32.461 61.069 1.00 24.14 21 THR B O 1
ATOM 1663 N N . GLY B 1 22 ? 16.001 32.771 61.352 1.00 25.98 22 GLY B N 1
ATOM 1664 C CA . GLY B 1 22 ? 15.692 31.370 61.661 1.00 26.14 22 GLY B CA 1
ATOM 1665 C C . GLY B 1 22 ? 15.906 30.927 63.111 1.00 26.84 22 GLY B C 1
ATOM 1666 O O . GLY B 1 22 ? 15.611 29.759 63.491 1.00 26.61 22 GLY B O 1
ATOM 1667 N N . PHE B 1 23 ? 16.464 31.821 63.924 1.00 27.33 23 PHE B N 1
ATOM 1668 C CA . PHE B 1 23 ? 16.684 31.534 65.339 1.00 27.78 23 PHE B CA 1
ATOM 1669 C C . PHE B 1 23 ? 15.362 31.630 66.116 1.00 28.67 23 PHE B C 1
ATOM 1670 O O . PHE B 1 23 ? 14.553 32.503 65.832 1.00 28.61 23 PHE B O 1
ATOM 1678 N N . SER B 1 24 ? 15.162 30.769 67.110 1.00 29.34 24 SER B N 1
ATOM 1679 C CA . SER B 1 24 ? 13.951 30.837 67.948 1.00 30.36 24 SER B CA 1
ATOM 1680 C C . SER B 1 24 ? 14.106 31.983 68.918 1.00 30.73 24 SER B C 1
ATOM 1681 O O . SER B 1 24 ? 15.226 32.405 69.202 1.00 30.83 24 SER B O 1
ATOM 1684 N N . HIS B 1 25 ? 12.973 32.462 69.436 1.00 30.99 25 HIS B N 1
ATOM 1685 C CA . HIS B 1 25 ? 12.927 33.533 70.443 1.00 31.37 25 HIS B CA 1
ATOM 1686 C C . HIS B 1 25 ? 13.849 33.268 71.622 1.00 30.93 25 HIS B C 1
ATOM 1687 O O . HIS B 1 25 ? 14.580 34.128 72.063 1.00 30.92 25 HIS B O 1
ATOM 1694 N N . SER B 1 26 ? 13.810 32.045 72.108 1.00 31.23 26 SER B N 1
ATOM 1695 C CA . SER B 1 26 ? 14.703 31.558 73.149 1.00 31.43 26 SER B CA 1
ATOM 1696 C C . SER B 1 26 ? 16.209 31.601 72.776 1.00 30.80 26 SER B C 1
ATOM 1697 O O . SER B 1 26 ? 17.059 31.935 73.598 1.00 30.53 26 SER B O 1
ATOM 1700 N N . GLN B 1 27 ? 16.546 31.223 71.552 1.00 30.41 27 GLN B N 1
ATOM 1701 C CA . GLN B 1 27 ? 17.934 31.288 71.126 1.00 29.67 27 GLN B CA 1
ATOM 1702 C C . GLN B 1 27 ? 18.352 32.759 71.033 1.00 28.88 27 GLN B C 1
ATOM 1703 O O . GLN B 1 27 ? 19.455 33.123 71.440 1.00 28.34 27 GLN B O 1
ATOM 1709 N N . ILE B 1 28 ? 17.463 33.589 70.497 1.00 28.09 28 ILE B N 1
ATOM 1710 C CA . ILE B 1 28 ? 17.729 35.027 70.300 1.00 27.64 28 ILE B CA 1
ATOM 1711 C C . ILE B 1 28 ? 18.042 35.712 71.633 1.00 28.14 28 ILE B C 1
ATOM 1712 O O . ILE B 1 28 ? 18.973 36.518 71.730 1.00 27.56 28 ILE B O 1
ATOM 1717 N N . THR B 1 29 ? 17.233 35.394 72.642 1.00 28.42 29 THR B N 1
ATOM 1718 C CA . THR B 1 29 ? 17.361 35.940 73.991 1.00 28.47 29 THR B CA 1
ATOM 1719 C C . THR B 1 29 ? 18.729 35.578 74.631 1.00 28.13 29 THR B C 1
ATOM 1720 O O . THR B 1 29 ? 19.440 36.444 75.160 1.00 26.96 29 THR B O 1
ATOM 1724 N N . ARG B 1 30 ? 19.108 34.314 74.529 1.00 27.82 30 ARG B N 1
ATOM 1725 C CA . ARG B 1 30 ? 20.413 33.867 74.980 1.00 28.72 30 ARG B CA 1
ATOM 1726 C C . ARG B 1 30 ? 21.562 34.538 74.227 1.00 28.37 30 ARG B C 1
ATOM 1727 O O . ARG B 1 30 ? 22.504 35.031 74.831 1.00 28.20 30 ARG B O 1
ATOM 1735 N N . LEU B 1 31 ? 21.451 34.595 72.907 1.00 28.16 31 LEU B N 1
ATOM 1736 C CA . LEU B 1 31 ? 22.426 35.314 72.086 1.00 28.21 31 LEU B CA 1
ATOM 1737 C C . LEU B 1 31 ? 22.548 36.775 72.501 1.00 28.35 31 LEU B C 1
ATOM 1738 O O . LEU B 1 31 ? 23.654 37.281 72.612 1.00 27.42 31 LEU B O 1
ATOM 1743 N N . TYR B 1 32 ? 21.430 37.444 72.780 1.00 28.88 32 TYR B N 1
ATOM 1744 C CA . TYR B 1 32 ? 21.485 38.837 73.267 1.00 29.09 32 TYR B CA 1
ATOM 1745 C C . TYR B 1 32 ? 22.243 38.970 74.576 1.00 29.55 32 TYR B C 1
ATOM 1746 O O . TYR B 1 32 ? 23.011 39.925 74.789 1.00 30.14 32 TYR B O 1
ATOM 1755 N N . SER B 1 33 ? 22.024 38.002 75.460 1.00 29.45 33 SER B N 1
ATOM 1756 C CA . SER B 1 33 ? 22.688 37.983 76.743 1.00 29.13 33 SER B CA 1
ATOM 1757 C C . SER B 1 33 ? 24.194 37.863 76.576 1.00 28.44 33 SER B C 1
ATOM 1758 O O . SER B 1 33 ? 24.902 38.540 77.259 1.00 28.64 33 SER B O 1
ATOM 1761 N N . ARG B 1 34 ? 24.671 36.999 75.675 1.00 27.96 34 ARG B N 1
ATOM 1762 C CA . ARG B 1 34 ? 26.084 36.909 75.337 1.00 27.00 34 ARG B CA 1
ATOM 1763 C C . ARG B 1 34 ? 26.564 38.197 74.644 1.00 26.21 34 ARG B C 1
ATOM 1764 O O . ARG B 1 34 ? 27.646 38.672 74.903 1.00 24.71 34 ARG B O 1
ATOM 1772 N N . PHE B 1 35 ? 25.749 38.766 73.762 1.00 26.39 35 PHE B N 1
ATOM 1773 C CA . PHE B 1 35 ? 26.124 39.988 73.044 1.00 25.93 35 PHE B CA 1
ATOM 1774 C C . PHE B 1 35 ? 26.387 41.070 74.069 1.00 26.06 35 PHE B C 1
ATOM 1775 O O . PHE B 1 35 ? 27.417 41.727 74.034 1.00 25.29 35 PHE B O 1
ATOM 1783 N N . THR B 1 36 ? 25.474 41.215 75.018 1.00 26.66 36 THR B N 1
ATOM 1784 C CA . THR B 1 36 ? 25.632 42.239 76.037 1.00 27.84 36 THR B CA 1
ATOM 1785 C C . THR B 1 36 ? 26.865 41.990 76.910 1.00 28.10 36 THR B C 1
ATOM 1786 O O . THR B 1 36 ? 27.485 42.951 77.336 1.00 26.71 36 THR B O 1
ATOM 1790 N N . SER B 1 37 ? 27.209 40.718 77.174 1.00 27.66 37 SER B N 1
ATOM 1791 C CA . SER B 1 37 ? 28.398 40.453 77.973 1.00 28.68 37 SER B CA 1
ATOM 1792 C C . SER B 1 37 ? 29.683 40.732 77.200 1.00 28.39 37 SER B C 1
ATOM 1793 O O . SER B 1 37 ? 30.744 40.834 77.797 1.00 29.61 37 SER B O 1
ATOM 1796 N N . LEU B 1 38 ? 29.605 40.851 75.874 1.00 27.41 38 LEU B N 1
ATOM 1797 C CA . LEU B 1 38 ? 30.785 41.147 75.067 1.00 26.29 38 LEU B CA 1
ATOM 1798 C C . LEU B 1 38 ? 30.965 42.634 74.818 1.00 25.41 38 LEU B C 1
ATOM 1799 O O . LEU B 1 38 ? 32.034 43.065 74.390 1.00 24.60 38 LEU B O 1
ATOM 1804 N N . ASP B 1 39 ? 29.918 43.397 75.095 1.00 24.78 39 ASP B N 1
ATOM 1805 C CA . ASP B 1 39 ? 29.869 44.814 74.797 1.00 24.74 39 ASP B CA 1
ATOM 1806 C C . ASP B 1 39 ? 30.617 45.587 75.882 1.00 24.38 39 ASP B C 1
ATOM 1807 O O . ASP B 1 39 ? 29.993 46.163 76.746 1.00 24.19 39 ASP B O 1
ATOM 1812 N N . LYS B 1 40 ? 31.945 45.604 75.844 1.00 24.82 40 LYS B N 1
ATOM 1813 C CA . LYS B 1 40 ? 32.719 46.190 76.944 1.00 26.10 40 LYS B CA 1
ATOM 1814 C C . LYS B 1 40 ? 32.644 47.725 76.988 1.00 26.96 40 LYS B C 1
ATOM 1815 O O . LYS B 1 40 ? 32.893 48.335 78.036 1.00 27.38 40 LYS B O 1
ATOM 1821 N N . GLY B 1 41 ? 32.275 48.356 75.878 1.00 27.95 41 GLY B N 1
ATOM 1822 C CA . GLY B 1 41 ? 32.104 49.813 75.869 1.00 27.90 41 GLY B CA 1
ATOM 1823 C C . GLY B 1 41 ? 30.735 50.232 76.371 1.00 29.05 41 GLY B C 1
ATOM 1824 O O . GLY B 1 41 ? 30.443 51.450 76.458 1.00 28.08 41 GLY B O 1
ATOM 1825 N N . GLU B 1 42 ? 29.890 49.236 76.691 1.00 30.01 42 GLU B N 1
ATOM 1826 C CA . GLU B 1 42 ? 28.480 49.473 77.037 1.00 31.60 42 GLU B CA 1
ATOM 1827 C C . GLU B 1 42 ? 27.860 50.557 76.131 1.00 31.78 42 GLU B C 1
ATOM 1828 O O . GLU B 1 42 ? 27.266 51.522 76.600 1.00 32.16 42 GLU B O 1
ATOM 1834 N N . ASN B 1 43 ? 28.006 50.370 74.830 1.00 31.79 43 ASN B N 1
ATOM 1835 C CA . ASN B 1 43 ? 27.480 51.293 73.830 1.00 32.19 43 ASN B CA 1
ATOM 1836 C C . ASN B 1 43 ? 26.547 50.626 72.804 1.00 32.57 43 ASN B C 1
ATOM 1837 O O . ASN B 1 43 ? 26.307 51.180 71.730 1.00 33.05 43 ASN B O 1
ATOM 1842 N N . GLY B 1 44 ? 26.057 49.427 73.117 1.00 32.61 44 GLY B N 1
ATOM 1843 C CA . GLY B 1 44 ? 25.100 48.743 72.255 1.00 32.34 44 GLY B CA 1
ATOM 1844 C C . GLY B 1 44 ? 25.720 48.119 71.015 1.00 32.34 44 GLY B C 1
ATOM 1845 O O . GLY B 1 44 ? 24.998 47.672 70.121 1.00 32.95 44 GLY B O 1
ATOM 1846 N N . THR B 1 45 ? 27.049 48.091 70.940 1.00 31.11 45 THR B N 1
ATOM 1847 C CA . THR B 1 45 ? 27.718 47.512 69.786 1.00 30.45 45 THR B CA 1
ATOM 1848 C C . THR B 1 45 ? 29.030 46.830 70.138 1.00 29.51 45 THR B C 1
ATOM 1849 O O . THR B 1 45 ? 29.635 47.085 71.171 1.00 28.61 45 THR B O 1
ATOM 1853 N N . LEU B 1 46 ? 29.482 45.975 69.237 1.00 29.03 46 LEU B N 1
ATOM 1854 C CA . LEU B 1 46 ? 30.703 45.233 69.475 1.00 29.09 46 LEU B CA 1
ATOM 1855 C C . LEU B 1 46 ? 31.838 45.751 68.597 1.00 28.49 46 LEU B C 1
ATOM 1856 O O . LEU B 1 46 ? 31.689 45.894 67.395 1.00 28.20 46 LEU B O 1
ATOM 1861 N N . SER B 1 47 ? 32.971 46.023 69.226 1.00 28.58 47 SER B N 1
ATOM 1862 C CA . SER B 1 47 ? 34.158 46.441 68.523 1.00 28.72 47 SER B CA 1
ATOM 1863 C C . SER B 1 47 ? 34.928 45.214 68.070 1.00 28.64 47 SER B C 1
ATOM 1864 O O . SER B 1 47 ? 34.675 44.111 68.516 1.00 28.27 47 SER B O 1
ATOM 1867 N N . ARG B 1 48 ? 35.875 45.419 67.169 1.00 29.49 48 ARG B N 1
ATOM 1868 C CA . ARG B 1 48 ? 36.829 44.371 66.821 1.00 30.03 48 ARG B CA 1
ATOM 1869 C C . ARG B 1 48 ? 37.483 43.759 68.042 1.00 29.80 48 ARG B C 1
ATOM 1870 O O . ARG B 1 48 ? 37.644 42.543 68.112 1.00 29.89 48 ARG B O 1
ATOM 1878 N N . GLU B 1 49 ? 37.880 44.606 68.991 1.00 29.29 49 GLU B N 1
ATOM 1879 C CA . GLU B 1 49 ? 38.501 44.151 70.231 1.00 29.92 49 GLU B CA 1
ATOM 1880 C C . GLU B 1 49 ? 37.600 43.241 71.062 1.00 28.66 49 GLU B C 1
ATOM 1881 O O . GLU B 1 49 ? 38.057 42.268 71.633 1.00 28.42 49 GLU B O 1
ATOM 1887 N N . ASP B 1 50 ? 36.316 43.568 71.118 1.00 28.81 50 ASP B N 1
ATOM 1888 C CA . ASP B 1 50 ? 35.358 42.786 71.885 1.00 28.66 50 ASP B CA 1
ATOM 1889 C C . ASP B 1 50 ? 35.275 41.345 71.338 1.00 29.21 50 ASP B C 1
ATOM 1890 O O . ASP B 1 50 ? 35.158 40.396 72.087 1.00 29.31 50 ASP B O 1
ATOM 1895 N N . PHE B 1 51 ? 35.346 41.187 70.021 1.00 29.40 51 PHE B N 1
ATOM 1896 C CA . PHE B 1 51 ? 35.360 39.854 69.446 1.00 29.70 51 PHE B CA 1
ATOM 1897 C C . PHE B 1 51 ? 36.649 39.087 69.779 1.00 31.15 51 PHE B C 1
ATOM 1898 O O . PHE B 1 51 ? 36.625 37.874 69.804 1.00 30.43 51 PHE B O 1
ATOM 1906 N N . GLN B 1 52 ? 37.770 39.779 70.029 1.00 33.04 52 GLN B N 1
ATOM 1907 C CA . GLN B 1 52 ? 39.009 39.085 70.436 1.00 34.21 52 GLN B CA 1
ATOM 1908 C C . GLN B 1 52 ? 38.867 38.308 71.757 1.00 34.64 52 GLN B C 1
ATOM 1909 O O . GLN B 1 52 ? 39.669 37.402 71.988 1.00 36.00 52 GLN B O 1
ATOM 1915 N N . ARG B 1 53 ? 37.861 38.644 72.591 1.00 33.84 53 ARG B N 1
ATOM 1916 C CA . ARG B 1 53 ? 37.601 37.986 73.875 1.00 33.07 53 ARG B CA 1
ATOM 1917 C C . ARG B 1 53 ? 36.622 36.826 73.778 1.00 33.46 53 ARG B C 1
ATOM 1918 O O . ARG B 1 53 ? 36.237 36.236 74.789 1.00 33.06 53 ARG B O 1
ATOM 1926 N N . ILE B 1 54 ? 36.206 36.478 72.570 1.00 33.84 54 ILE B N 1
ATOM 1927 C CA . ILE B 1 54 ? 35.483 35.223 72.378 1.00 33.94 54 ILE B CA 1
ATOM 1928 C C . ILE B 1 54 ? 36.587 34.230 72.081 1.00 33.95 54 ILE B C 1
ATOM 1929 O O . ILE B 1 54 ? 37.123 34.219 70.991 1.00 33.54 54 ILE B O 1
ATOM 1934 N N . PRO B 1 55 ? 36.979 33.431 73.077 1.00 35.22 55 PRO B N 1
ATOM 1935 C CA . PRO B 1 55 ? 38.132 32.573 72.852 1.00 35.11 55 PRO B CA 1
ATOM 1936 C C . PRO B 1 55 ? 37.852 31.471 71.807 1.00 34.85 55 PRO B C 1
ATOM 1937 O O . PRO B 1 55 ? 38.765 31.112 71.038 1.00 33.82 55 PRO B O 1
ATOM 1941 N N . GLU B 1 56 ? 36.590 31.007 71.727 1.00 34.81 56 GLU B N 1
ATOM 1942 C CA . GLU B 1 56 ? 36.158 30.096 70.658 1.00 34.58 56 GLU B CA 1
ATOM 1943 C C . GLU B 1 56 ? 36.622 30.598 69.339 1.00 34.89 56 GLU B C 1
ATOM 1944 O O . GLU B 1 56 ? 36.953 29.794 68.470 1.00 35.51 56 GLU B O 1
ATOM 1950 N N . LEU B 1 57 ? 36.605 31.921 69.174 1.00 35.29 57 LEU B N 1
ATOM 1951 C CA . LEU B 1 57 ? 36.960 32.540 67.905 1.00 35.90 57 LEU B CA 1
ATOM 1952 C C . LEU B 1 57 ? 38.436 32.778 67.742 1.00 36.95 57 LEU B C 1
ATOM 1953 O O . LEU B 1 57 ? 39.025 32.346 66.762 1.00 37.63 57 LEU B O 1
ATOM 1958 N N . ALA B 1 58 ? 39.024 33.453 68.717 1.00 37.88 58 ALA B N 1
ATOM 1959 C CA . ALA B 1 58 ? 40.358 33.983 68.592 1.00 39.14 58 ALA B CA 1
ATOM 1960 C C . ALA B 1 58 ? 41.449 32.912 68.563 1.00 40.48 58 ALA B C 1
ATOM 1961 O O . ALA B 1 58 ? 42.538 33.126 67.995 1.00 40.53 58 ALA B O 1
ATOM 1963 N N . ILE B 1 59 ? 41.203 31.777 69.195 1.00 40.91 59 ILE B N 1
ATOM 1964 C CA . ILE B 1 59 ? 42.282 30.823 69.295 1.00 41.80 59 ILE B CA 1
ATOM 1965 C C . ILE B 1 59 ? 42.194 29.785 68.192 1.00 41.55 59 ILE B C 1
ATOM 1966 O O . ILE B 1 59 ? 43.165 29.076 67.957 1.00 42.25 59 ILE B O 1
ATOM 1971 N N . ASN B 1 60 ? 41.056 29.734 67.497 1.00 41.39 60 ASN B N 1
ATOM 1972 C CA . ASN B 1 60 ? 40.833 28.780 66.398 1.00 41.22 60 ASN B CA 1
ATOM 1973 C C . ASN B 1 60 ? 41.264 29.308 64.994 1.00 41.06 60 ASN B C 1
ATOM 1974 O O . ASN B 1 60 ? 41.410 30.524 64.797 1.00 40.57 60 ASN B O 1
ATOM 1979 N N . PRO B 1 61 ? 41.526 28.385 64.029 1.00 40.90 61 PRO B N 1
ATOM 1980 C CA . PRO B 1 61 ? 42.237 28.701 62.775 1.00 40.90 61 PRO B CA 1
ATOM 1981 C C . PRO B 1 61 ? 41.897 30.031 62.050 1.00 40.81 61 PRO B C 1
ATOM 1982 O O . PRO B 1 61 ? 42.774 30.904 61.874 1.00 41.17 61 PRO B O 1
ATOM 1986 N N . LEU B 1 62 ? 40.646 30.165 61.626 1.00 39.85 62 LEU B N 1
ATOM 1987 C CA . LEU B 1 62 ? 40.243 31.257 60.759 1.00 38.61 62 LEU B CA 1
ATOM 1988 C C . LEU B 1 62 ? 39.461 32.242 61.592 1.00 37.43 62 LEU B C 1
ATOM 1989 O O . LEU B 1 62 ? 38.604 32.943 61.085 1.00 36.91 62 LEU B O 1
ATOM 1994 N N . GLY B 1 63 ? 39.766 32.271 62.882 1.00 36.80 63 GLY B N 1
ATOM 1995 C CA . GLY B 1 63 ? 39.118 33.171 63.829 1.00 36.31 63 GLY B CA 1
ATOM 1996 C C . GLY B 1 63 ? 39.097 34.594 63.354 1.00 35.67 63 GLY B C 1
ATOM 1997 O O . GLY B 1 63 ? 38.059 35.258 63.383 1.00 34.90 63 GLY B O 1
ATOM 1998 N N . ASP B 1 64 ? 40.247 35.061 62.891 1.00 35.47 64 ASP B N 1
ATOM 1999 C CA . ASP B 1 64 ? 40.385 36.464 62.538 1.00 36.13 64 ASP B CA 1
ATOM 2000 C C . ASP B 1 64 ? 39.561 36.797 61.280 1.00 34.68 64 ASP B C 1
ATOM 2001 O O . ASP B 1 64 ? 39.012 37.890 61.157 1.00 34.69 64 ASP B O 1
ATOM 2006 N N . ARG B 1 65 ? 39.483 35.836 60.360 1.00 33.18 65 ARG B N 1
ATOM 2007 C CA . ARG B 1 65 ? 38.709 35.956 59.142 1.00 32.34 65 ARG B CA 1
ATOM 2008 C C . ARG B 1 65 ? 37.221 35.950 59.440 1.00 30.50 65 ARG B C 1
ATOM 2009 O O . ARG B 1 65 ? 36.483 36.723 58.869 1.00 28.87 65 ARG B O 1
ATOM 2017 N N . ILE B 1 66 ? 36.800 35.048 60.329 1.00 29.07 66 ILE B N 1
ATOM 2018 C CA . ILE B 1 66 ? 35.399 34.944 60.746 1.00 28.31 66 ILE B CA 1
ATOM 2019 C C . ILE B 1 66 ? 34.942 36.215 61.472 1.00 27.63 66 ILE B C 1
ATOM 2020 O O . ILE B 1 66 ? 33.829 36.680 61.283 1.00 27.08 66 ILE B O 1
ATOM 2025 N N . ILE B 1 67 ? 35.804 36.769 62.307 1.00 28.80 67 ILE B N 1
ATOM 2026 C CA . ILE B 1 67 ? 35.497 38.022 63.033 1.00 29.16 67 ILE B CA 1
ATOM 2027 C C . ILE B 1 67 ? 35.277 39.140 62.037 1.00 30.25 67 ILE B C 1
ATOM 2028 O O . ILE B 1 67 ? 34.272 39.836 62.082 1.00 29.95 67 ILE B O 1
ATOM 2033 N N . ASN B 1 68 ? 36.204 39.269 61.102 1.00 32.07 68 ASN B N 1
ATOM 2034 C CA . ASN B 1 68 ? 36.096 40.284 60.058 1.00 33.90 68 ASN B CA 1
ATOM 2035 C C . ASN B 1 68 ? 34.786 40.220 59.319 1.00 33.91 68 ASN B C 1
ATOM 2036 O O . ASN B 1 68 ? 34.240 41.260 58.957 1.00 33.98 68 ASN B O 1
ATOM 2041 N N . ALA B 1 69 ? 34.276 39.005 59.095 1.00 34.10 69 ALA B N 1
ATOM 2042 C CA . ALA B 1 69 ? 32.991 38.830 58.390 1.00 34.05 69 ALA B CA 1
ATOM 2043 C C . ALA B 1 69 ? 31.832 39.531 59.068 1.00 34.15 69 ALA B C 1
ATOM 2044 O O . ALA B 1 69 ? 30.889 39.967 58.391 1.00 34.48 69 ALA B O 1
ATOM 2046 N N . PHE B 1 70 ? 31.900 39.666 60.390 1.00 33.87 70 PHE B N 1
ATOM 2047 C CA . PHE B 1 70 ? 30.851 40.367 61.140 1.00 34.58 70 PHE B CA 1
ATOM 2048 C C . PHE B 1 70 ? 30.766 41.862 60.825 1.00 36.14 70 PHE B C 1
ATOM 2049 O O . PHE B 1 70 ? 29.713 42.477 61.039 1.00 37.06 70 PHE B O 1
ATOM 2057 N N . PHE B 1 71 ? 31.870 42.426 60.343 1.00 37.93 71 PHE B N 1
ATOM 2058 C CA . PHE B 1 71 ? 31.994 43.854 60.064 1.00 40.08 71 PHE B CA 1
ATOM 2059 C C . PHE B 1 71 ? 31.911 44.168 58.584 1.00 42.52 71 PHE B C 1
ATOM 2060 O O . PHE B 1 71 ? 32.788 43.788 57.839 1.00 42.95 71 PHE B O 1
ATOM 2068 N N . SER B 1 72 ? 30.872 44.884 58.173 1.00 46.38 72 SER B N 1
ATOM 2069 C CA . SER B 1 72 ? 30.820 45.491 56.824 1.00 49.31 72 SER B CA 1
ATOM 2070 C C . SER B 1 72 ? 32.027 46.372 56.514 1.00 50.67 72 SER B C 1
ATOM 2071 O O . SER B 1 72 ? 32.847 46.652 57.392 1.00 51.64 72 SER B O 1
ATOM 2074 N N . GLU B 1 73 ? 32.115 46.819 55.259 1.00 52.35 73 GLU B N 1
ATOM 2075 C CA . GLU B 1 73 ? 33.208 47.697 54.832 1.00 53.27 73 GLU B CA 1
ATOM 2076 C C . GLU B 1 73 ? 33.141 49.038 55.544 1.00 53.32 73 GLU B C 1
ATOM 2077 O O . GLU B 1 73 ? 32.055 49.599 55.747 1.00 53.24 73 GLU B O 1
ATOM 2083 N N . GLY B 1 74 ? 34.314 49.536 55.920 1.00 53.21 74 GLY B N 1
ATOM 2084 C CA . GLY B 1 74 ? 34.447 50.849 56.536 1.00 53.36 74 GLY B CA 1
ATOM 2085 C C . GLY B 1 74 ? 33.837 50.918 57.923 1.00 53.11 74 GLY B C 1
ATOM 2086 O O . GLY B 1 74 ? 33.561 52.017 58.420 1.00 53.69 74 GLY B O 1
ATOM 2087 N N . GLU B 1 75 ? 33.665 49.745 58.550 1.00 52.38 75 GLU B N 1
ATOM 2088 C CA . GLU B 1 75 ? 32.877 49.588 59.773 1.00 51.12 75 GLU B CA 1
ATOM 2089 C C . GLU B 1 75 ? 33.739 49.033 60.893 1.00 49.16 75 GLU B C 1
ATOM 2090 O O . GLU B 1 75 ? 34.464 48.056 60.712 1.00 49.45 75 GLU B O 1
ATOM 2096 N N . ASP B 1 76 ? 33.647 49.676 62.053 1.00 46.63 76 ASP B N 1
ATOM 2097 C CA . ASP B 1 76 ? 34.476 49.366 63.207 1.00 44.49 76 ASP B CA 1
ATOM 2098 C C . ASP B 1 76 ? 33.651 48.820 64.377 1.00 42.19 76 ASP B C 1
ATOM 2099 O O . ASP B 1 76 ? 34.207 48.405 65.396 1.00 40.57 76 ASP B O 1
ATOM 2104 N N . GLN B 1 77 ? 32.330 48.793 64.207 1.00 39.95 77 GLN B N 1
ATOM 2105 C CA . GLN B 1 77 ? 31.395 48.440 65.280 1.00 38.57 77 GLN B CA 1
ATOM 2106 C C . GLN B 1 77 ? 30.215 47.609 64.722 1.00 37.43 77 GLN B C 1
ATOM 2107 O O . GLN B 1 77 ? 29.781 47.829 63.578 1.00 37.03 77 GLN B O 1
ATOM 2113 N N . VAL B 1 78 ? 29.718 46.641 65.494 1.00 35.53 78 VAL B N 1
ATOM 2114 C CA . VAL B 1 78 ? 28.560 45.844 65.038 1.00 34.34 78 VAL B CA 1
ATOM 2115 C C . VAL B 1 78 ? 27.457 45.790 66.082 1.00 32.62 78 VAL B C 1
ATOM 2116 O O . VAL B 1 78 ? 27.713 45.587 67.254 1.00 32.93 78 VAL B O 1
ATOM 2120 N N . ASN B 1 79 ? 26.231 46.003 65.634 1.00 30.83 79 ASN B N 1
ATOM 2121 C CA . ASN B 1 79 ? 25.069 45.999 66.519 1.00 29.80 79 ASN B CA 1
ATOM 2122 C C . ASN B 1 79 ? 24.480 44.600 66.612 1.00 28.32 79 ASN B C 1
ATOM 2123 O O . ASN B 1 79 ? 24.996 43.655 65.971 1.00 27.32 79 ASN B O 1
ATOM 2128 N N . PHE B 1 80 ? 23.432 44.435 67.404 1.00 26.66 80 PHE B N 1
ATOM 2129 C CA . PHE B 1 80 ? 22.903 43.088 67.647 1.00 26.10 80 PHE B CA 1
ATOM 2130 C C . PHE B 1 80 ? 22.282 42.473 66.386 1.00 26.63 80 PHE B C 1
ATOM 2131 O O . PHE B 1 80 ? 22.384 41.243 66.130 1.00 26.66 80 PHE B O 1
ATOM 2139 N N . ARG B 1 81 ? 21.629 43.307 65.584 1.00 27.06 81 ARG B N 1
ATOM 2140 C CA . ARG B 1 81 ? 20.967 42.813 64.374 1.00 27.14 81 ARG B CA 1
ATOM 2141 C C . ARG B 1 81 ? 22.011 42.363 63.367 1.00 26.13 81 ARG B C 1
ATOM 2142 O O . ARG B 1 81 ? 21.828 41.352 62.709 1.00 24.99 81 ARG B O 1
ATOM 2150 N N . GLY B 1 82 ? 23.108 43.116 63.239 1.00 25.91 82 GLY B N 1
ATOM 2151 C CA . GLY B 1 82 ? 24.230 42.663 62.386 1.00 25.60 82 GLY B CA 1
ATOM 2152 C C . GLY B 1 82 ? 24.812 41.358 62.906 1.00 25.12 82 GLY B C 1
ATOM 2153 O O . GLY B 1 82 ? 24.970 40.395 62.166 1.00 26.12 82 GLY B O 1
ATOM 2154 N N . PHE B 1 83 ? 25.080 41.330 64.210 1.00 24.68 83 PHE B N 1
ATOM 2155 C CA . PHE B 1 83 ? 25.580 40.159 64.924 1.00 23.93 83 PHE B CA 1
ATOM 2156 C C . PHE B 1 83 ? 24.732 38.911 64.604 1.00 23.58 83 PHE B C 1
ATOM 2157 O O . PHE B 1 83 ? 25.255 37.874 64.250 1.00 22.21 83 PHE B O 1
ATOM 2165 N N . MET B 1 84 ? 23.417 39.057 64.688 1.00 24.14 84 MET B N 1
ATOM 2166 C CA . MET B 1 84 ? 22.500 37.976 64.456 1.00 24.02 84 MET B CA 1
ATOM 2167 C C . MET B 1 84 ? 22.361 37.574 62.989 1.00 24.90 84 MET B C 1
ATOM 2168 O O . MET B 1 84 ? 22.209 36.390 62.698 1.00 24.95 84 MET B O 1
ATOM 2173 N N . ARG B 1 85 ? 22.400 38.539 62.072 1.00 24.72 85 ARG B N 1
ATOM 2174 C CA . ARG B 1 85 ? 22.401 38.240 60.649 1.00 26.05 85 ARG B CA 1
ATOM 2175 C C . ARG B 1 85 ? 23.614 37.419 60.285 1.00 25.37 85 ARG B C 1
ATOM 2176 O O . ARG B 1 85 ? 23.512 36.506 59.461 1.00 26.47 85 ARG B O 1
ATOM 2184 N N . THR B 1 86 ? 24.774 37.762 60.842 1.00 24.96 86 THR B N 1
ATOM 2185 C CA . THR B 1 86 ? 25.994 36.984 60.580 1.00 24.90 86 THR B CA 1
ATOM 2186 C C . THR B 1 86 ? 25.811 35.581 61.141 1.00 24.15 86 THR B C 1
ATOM 2187 O O . THR B 1 86 ? 25.999 34.587 60.438 1.00 23.85 86 THR B O 1
ATOM 2191 N N . LEU B 1 87 ? 25.414 35.482 62.396 1.00 24.69 87 LEU B N 1
ATOM 2192 C CA . LEU B 1 87 ? 25.251 34.141 63.016 1.00 24.94 87 LEU B CA 1
ATOM 2193 C C . LEU B 1 87 ? 24.253 33.271 62.263 1.00 24.78 87 LEU B C 1
ATOM 2194 O O . LEU B 1 87 ? 24.408 32.040 62.230 1.00 25.12 87 LEU B O 1
ATOM 2199 N N . ALA B 1 88 ? 23.226 33.898 61.680 1.00 24.39 88 ALA B N 1
ATOM 2200 C CA . ALA B 1 88 ? 22.224 33.179 60.878 1.00 24.34 88 ALA B CA 1
ATOM 2201 C C . ALA B 1 88 ? 22.853 32.314 59.784 1.00 24.84 88 ALA B C 1
ATOM 2202 O O . ALA B 1 88 ? 22.331 31.244 59.430 1.00 24.77 88 ALA B O 1
ATOM 2204 N N . HIS B 1 89 ? 24.003 32.744 59.281 1.00 24.45 89 HIS B N 1
ATOM 2205 C CA . HIS B 1 89 ? 24.707 31.973 58.268 1.00 24.58 89 HIS B CA 1
ATOM 2206 C C . HIS B 1 89 ? 25.217 30.643 58.775 1.00 23.95 89 HIS B C 1
ATOM 2207 O O . HIS B 1 89 ? 25.510 29.786 57.983 1.00 22.43 89 HIS B O 1
ATOM 2214 N N . PHE B 1 90 ? 25.323 30.497 60.097 1.00 25.09 90 PHE B N 1
ATOM 2215 C CA . PHE B 1 90 ? 25.966 29.354 60.740 1.00 25.82 90 PHE B CA 1
ATOM 2216 C C . PHE B 1 90 ? 25.019 28.238 61.204 1.00 26.26 90 PHE B C 1
ATOM 2217 O O . PHE B 1 90 ? 25.480 27.151 61.537 1.00 25.30 90 PHE B O 1
ATOM 2225 N N . ARG B 1 91 ? 23.715 28.499 61.203 1.00 26.54 91 ARG B N 1
ATOM 2226 C CA . ARG B 1 91 ? 22.745 27.554 61.724 1.00 27.17 91 ARG B CA 1
ATOM 2227 C C . ARG B 1 91 ? 22.636 26.306 60.852 1.00 27.64 91 ARG B C 1
ATOM 2228 O O . ARG B 1 91 ? 22.598 26.431 59.625 1.00 28.04 91 ARG B O 1
ATOM 2236 N N . PRO B 1 92 ? 22.522 25.102 61.472 1.00 28.54 92 PRO B N 1
ATOM 2237 C CA . PRO B 1 92 ? 22.297 23.925 60.670 1.00 29.13 92 PRO B CA 1
ATOM 2238 C C . PRO B 1 92 ? 20.978 24.028 59.918 1.00 30.27 92 PRO B C 1
ATOM 2239 O O . PRO B 1 92 ? 19.981 24.544 60.443 1.00 28.09 92 PRO B O 1
ATOM 2243 N N . ILE B 1 93 ? 20.999 23.547 58.684 1.00 32.43 93 ILE B N 1
ATOM 2244 C CA . ILE B 1 93 ? 19.880 23.710 57.782 1.00 35.03 93 ILE B CA 1
ATOM 2245 C C . ILE B 1 93 ? 18.777 22.784 58.244 1.00 35.83 93 ILE B C 1
ATOM 2246 O O . ILE B 1 93 ? 17.617 23.106 58.114 1.00 35.88 93 ILE B O 1
ATOM 2251 N N . GLU B 1 94 ? 19.158 21.685 58.889 1.00 37.69 94 GLU B N 1
ATOM 2252 C CA . GLU B 1 94 ? 18.211 20.818 59.594 1.00 38.79 94 GLU B CA 1
ATOM 2253 C C . GLU B 1 94 ? 17.421 21.528 60.706 1.00 38.39 94 GLU B C 1
ATOM 2254 O O . GLU B 1 94 ? 16.341 21.104 61.020 1.00 39.22 94 GLU B O 1
ATOM 2260 N N . ASP B 1 95 ? 17.942 22.600 61.307 1.00 38.35 95 ASP B N 1
ATOM 2261 C CA . ASP B 1 95 ? 17.168 23.413 62.275 1.00 37.85 95 ASP B CA 1
ATOM 2262 C C . ASP B 1 95 ? 16.076 24.334 61.662 1.00 37.47 95 ASP B C 1
ATOM 2263 O O . ASP B 1 95 ? 15.331 25.003 62.404 1.00 36.48 95 ASP B O 1
ATOM 2268 N N . ASN B 1 96 ? 15.967 24.380 60.337 1.00 36.49 96 ASN B N 1
ATOM 2269 C CA . ASN B 1 96 ? 15.041 25.321 59.707 1.00 36.04 96 ASN B CA 1
ATOM 2270 C C . ASN B 1 96 ? 13.563 24.917 59.807 1.00 36.77 96 ASN B C 1
ATOM 2271 O O . ASN B 1 96 ? 13.197 23.754 59.651 1.00 35.24 96 ASN B O 1
ATOM 2276 N N . GLU B 1 97 ? 12.746 25.921 60.084 1.00 38.00 97 GLU B N 1
ATOM 2277 C CA . GLU B 1 97 ? 11.294 25.822 60.147 1.00 39.80 97 GLU B CA 1
ATOM 2278 C C . GLU B 1 97 ? 10.735 25.384 58.797 1.00 39.93 97 GLU B C 1
ATOM 2279 O O . GLU B 1 97 ? 11.417 25.518 57.773 1.00 40.98 97 GLU B O 1
ATOM 2285 N N . ASP B 1 101 ? 5.562 28.388 52.035 1.00 46.36 101 ASP B N 1
ATOM 2286 C CA . ASP B 1 101 ? 5.771 28.885 50.674 1.00 45.93 101 ASP B CA 1
ATOM 2287 C C . ASP B 1 101 ? 6.887 28.117 49.989 1.00 44.75 101 ASP B C 1
ATOM 2288 O O . ASP B 1 101 ? 8.052 28.362 50.230 1.00 44.44 101 ASP B O 1
ATOM 2293 N N . VAL B 1 102 ? 6.515 27.180 49.126 1.00 43.61 102 VAL B N 1
ATOM 2294 C CA . VAL B 1 102 ? 7.471 26.467 48.276 1.00 42.79 102 VAL B CA 1
ATOM 2295 C C . VA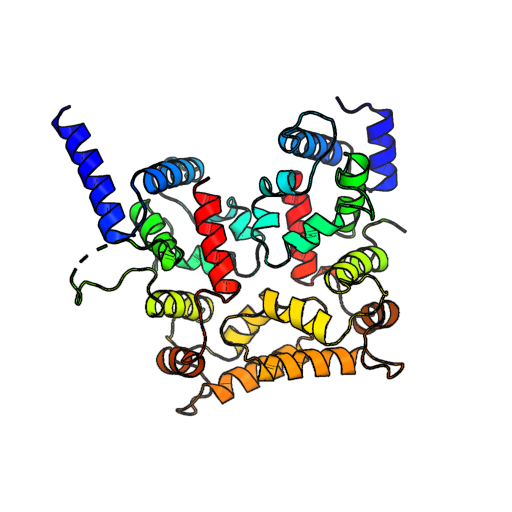L B 1 102 ? 8.457 27.376 47.504 1.00 41.23 102 VAL B C 1
ATOM 2296 O O . VAL B 1 102 ? 9.541 26.940 47.134 1.00 41.02 102 VAL B O 1
ATOM 2300 N N . ASN B 1 103 ? 8.036 28.607 47.219 1.00 39.16 103 ASN B N 1
ATOM 2301 C CA . ASN B 1 103 ? 8.859 29.612 46.548 1.00 37.62 103 ASN B CA 1
ATOM 2302 C C . ASN B 1 103 ? 9.215 30.756 47.519 1.00 35.93 103 ASN B C 1
ATOM 2303 O O . ASN B 1 103 ? 9.377 31.893 47.110 1.00 35.10 103 ASN B O 1
ATOM 2308 N N . GLY B 1 104 ? 9.338 30.441 48.804 1.00 34.81 104 GLY B N 1
ATOM 2309 C CA . GLY B 1 104 ? 9.721 31.431 49.825 1.00 33.83 104 GLY B CA 1
ATOM 2310 C C . GLY B 1 104 ? 11.150 31.934 49.659 1.00 32.72 104 GLY B C 1
ATOM 2311 O O . GLY B 1 104 ? 11.941 31.338 48.914 1.00 32.55 104 GLY B O 1
ATOM 2312 N N . PRO B 1 105 ? 11.495 33.047 50.332 1.00 31.34 105 PRO B N 1
ATOM 2313 C CA . PRO B 1 105 ? 12.868 33.517 50.200 1.00 31.10 105 PRO B CA 1
ATOM 2314 C C . PRO B 1 105 ? 13.942 32.508 50.643 1.00 30.61 105 PRO B C 1
ATOM 2315 O O . PRO B 1 105 ? 13.670 31.541 51.382 1.00 30.41 105 PRO B O 1
ATOM 2319 N N . GLU B 1 106 ? 15.154 32.772 50.176 1.00 28.94 106 GLU B N 1
ATOM 2320 C CA . GLU B 1 106 ? 16.322 32.062 50.603 1.00 28.09 106 GLU B CA 1
ATOM 2321 C C . GLU B 1 106 ? 16.633 32.313 52.090 1.00 26.94 106 GLU B C 1
ATOM 2322 O O . GLU B 1 106 ? 16.812 33.471 52.518 1.00 26.74 106 GLU B O 1
ATOM 2328 N N . PRO B 1 107 ? 16.746 31.232 52.871 1.00 25.68 107 PRO B N 1
ATOM 2329 C CA . PRO B 1 107 ? 17.305 31.349 54.215 1.00 24.85 107 PRO B CA 1
ATOM 2330 C C . PRO B 1 107 ? 18.824 31.711 54.243 1.00 24.08 107 PRO B C 1
ATOM 2331 O O . PRO B 1 107 ? 19.599 31.391 53.319 1.00 22.52 107 PRO B O 1
ATOM 2335 N N . LEU B 1 108 ? 19.225 32.399 55.307 1.00 23.93 108 LEU B N 1
ATOM 2336 C CA . LEU B 1 108 ? 20.589 32.899 55.440 1.00 23.46 108 LEU B CA 1
ATOM 2337 C C . LEU B 1 108 ? 21.580 31.781 55.688 1.00 22.36 108 LEU B C 1
ATOM 2338 O O . LEU B 1 108 ? 22.768 31.995 55.535 1.00 22.60 108 LEU B O 1
ATOM 2343 N N . ASN B 1 109 ? 21.094 30.609 56.076 1.00 22.55 109 ASN B N 1
ATOM 2344 C CA . ASN B 1 109 ? 21.905 29.387 56.129 1.00 22.79 109 ASN B CA 1
ATOM 2345 C C . ASN B 1 109 ? 21.712 28.452 54.923 1.00 22.70 109 ASN B C 1
ATOM 2346 O O . ASN B 1 109 ? 22.048 27.287 54.998 1.00 21.23 109 ASN B O 1
ATOM 2351 N N . SER B 1 110 ? 21.188 28.958 53.815 1.00 23.13 110 SER B N 1
ATOM 2352 C CA . SER B 1 110 ? 21.108 28.157 52.585 1.00 23.52 110 SER B CA 1
ATOM 2353 C C . SER B 1 110 ? 22.523 27.725 52.242 1.00 24.39 110 SER B C 1
ATOM 2354 O O . SER B 1 110 ? 23.482 28.363 52.646 1.00 24.88 110 SER B O 1
ATOM 2357 N N . ARG B 1 111 ? 22.630 26.646 51.478 1.00 24.67 111 ARG B N 1
ATOM 2358 C CA . ARG B 1 111 ? 23.883 26.131 50.983 1.00 25.41 111 ARG B CA 1
ATOM 2359 C C . ARG B 1 111 ? 24.662 27.209 50.261 1.00 25.45 111 ARG B C 1
ATOM 2360 O O . ARG B 1 111 ? 25.855 27.370 50.440 1.00 24.09 111 ARG B O 1
ATOM 2368 N N . SER B 1 112 ? 23.961 27.950 49.413 1.00 26.85 112 SER B N 1
ATOM 2369 C CA . SER B 1 112 ? 24.589 29.035 48.662 1.00 26.75 112 SER B CA 1
ATOM 2370 C C . SER B 1 112 ? 25.166 30.112 49.603 1.00 26.08 112 SER B C 1
ATOM 2371 O O . SER B 1 112 ? 26.318 30.548 49.431 1.00 25.20 112 SER B O 1
ATOM 2374 N N . ASN B 1 113 ? 24.384 30.517 50.596 1.00 25.22 113 ASN B N 1
ATOM 2375 C CA . ASN B 1 113 ? 24.849 31.537 51.577 1.00 25.99 113 ASN B CA 1
ATOM 2376 C C . ASN B 1 113 ? 26.060 31.058 52.397 1.00 25.72 113 ASN B C 1
ATOM 2377 O O . ASN B 1 113 ? 26.957 31.847 52.715 1.00 25.29 113 ASN B O 1
ATOM 2382 N N . LYS B 1 114 ? 26.060 29.772 52.755 1.00 25.38 114 LYS B N 1
ATOM 2383 C CA . LYS B 1 114 ? 27.167 29.173 53.463 1.00 25.39 114 LYS B CA 1
ATOM 2384 C C . LYS B 1 114 ? 28.384 29.127 52.553 1.00 25.28 114 LYS B C 1
ATOM 2385 O O . LYS B 1 114 ? 29.488 29.435 52.988 1.00 25.69 114 LYS B O 1
ATOM 2391 N N . LEU B 1 115 ? 28.220 28.767 51.294 1.00 25.53 115 LEU B N 1
ATOM 2392 C CA . LEU B 1 115 ? 29.384 28.799 50.393 1.00 26.07 115 LEU B CA 1
ATOM 2393 C C . LEU B 1 115 ? 29.903 30.223 50.194 1.00 26.11 115 LEU B C 1
ATOM 2394 O O . LEU B 1 115 ? 31.124 30.442 50.110 1.00 25.68 115 LEU B O 1
ATOM 2399 N N . HIS B 1 116 ? 28.999 31.191 50.132 1.00 25.54 116 HIS B N 1
ATOM 2400 C CA . HIS B 1 116 ? 29.446 32.584 49.954 1.00 26.12 116 HIS B CA 1
ATOM 2401 C C . HIS B 1 116 ? 30.207 33.063 51.179 1.00 25.57 116 HIS B C 1
ATOM 2402 O O . HIS B 1 116 ? 31.233 33.732 51.060 1.00 23.66 116 HIS B O 1
ATOM 2409 N N . PHE B 1 117 ? 29.694 32.709 52.351 1.00 25.94 117 PHE B N 1
ATOM 2410 C CA . PHE B 1 117 ? 30.409 32.999 53.586 1.00 26.00 117 PHE B CA 1
ATOM 2411 C C . PHE B 1 117 ? 31.807 32.396 53.510 1.00 25.83 117 PHE B C 1
ATOM 2412 O O . PHE B 1 117 ? 32.787 33.077 53.795 1.00 23.98 117 PHE B O 1
ATOM 2420 N N . ALA B 1 118 ? 31.888 31.132 53.099 1.00 25.58 118 ALA B N 1
ATOM 2421 C CA . ALA B 1 118 ? 33.170 30.457 53.050 1.00 26.44 118 ALA B CA 1
ATOM 2422 C C . ALA B 1 118 ? 34.103 31.144 52.029 1.00 26.76 118 ALA B C 1
ATOM 2423 O O . ALA B 1 118 ? 35.277 31.388 52.310 1.00 26.75 118 ALA B O 1
ATOM 2425 N N . PHE B 1 119 ? 33.570 31.461 50.855 1.00 26.81 119 PHE B N 1
ATOM 2426 C CA . PHE B 1 119 ? 34.336 32.167 49.808 1.00 27.25 119 PHE B CA 1
ATOM 2427 C C . PHE B 1 119 ? 34.926 33.479 50.328 1.00 26.61 119 PHE B C 1
ATOM 2428 O O . PHE B 1 119 ? 36.100 33.773 50.105 1.00 26.59 119 PHE B O 1
ATOM 2436 N N . ARG B 1 120 ? 34.138 34.243 51.059 1.00 26.84 120 ARG B N 1
ATOM 2437 C CA . ARG B 1 120 ? 34.608 35.532 51.621 1.00 27.92 120 ARG B CA 1
ATOM 2438 C C . ARG B 1 120 ? 35.717 35.425 52.640 1.00 28.07 120 ARG B C 1
ATOM 2439 O O . ARG B 1 120 ? 36.442 36.393 52.838 1.00 28.45 120 ARG B O 1
ATOM 2447 N N . LEU B 1 121 ? 35.820 34.283 53.333 1.00 27.84 121 LEU B N 1
ATOM 2448 C CA . LEU B 1 121 ? 36.933 34.033 54.234 1.00 27.69 121 LEU B CA 1
ATOM 2449 C C . LEU B 1 121 ? 38.233 33.892 53.456 1.00 28.80 121 LEU B C 1
ATOM 2450 O O . LEU B 1 121 ? 39.310 34.120 54.017 1.00 27.95 121 LEU B O 1
ATOM 2455 N N . TYR B 1 122 ? 38.143 33.437 52.199 1.00 29.88 122 TYR B N 1
ATOM 2456 C CA . TYR B 1 122 ? 39.323 33.293 51.340 1.00 31.28 122 TYR B CA 1
ATOM 2457 C C . TYR B 1 122 ? 39.694 34.618 50.694 1.00 32.56 122 TYR B C 1
ATOM 2458 O O . TYR B 1 122 ? 40.865 34.957 50.612 1.00 33.10 122 TYR B O 1
ATOM 2467 N N . ASP B 1 123 ? 38.690 35.355 50.233 1.00 34.62 123 ASP B N 1
ATOM 2468 C CA . ASP B 1 123 ? 38.885 36.586 49.465 1.00 36.23 123 ASP B CA 1
ATOM 2469 C C . ASP B 1 123 ? 39.240 37.771 50.362 1.00 38.54 123 ASP B C 1
ATOM 2470 O O . ASP B 1 123 ? 38.397 38.617 50.661 1.00 39.05 123 ASP B O 1
ATOM 2475 N N . LEU B 1 124 ? 40.493 37.811 50.794 1.00 41.33 124 LEU B N 1
ATOM 2476 C CA . LEU B 1 124 ? 40.979 38.822 51.727 1.00 43.93 124 LEU B CA 1
ATOM 2477 C C . LEU B 1 124 ? 40.747 40.243 51.224 1.00 45.56 124 LEU B C 1
ATOM 2478 O O . LEU B 1 124 ? 40.214 41.078 51.960 1.00 45.82 124 LEU B O 1
ATOM 2483 N N . ASP B 1 125 ? 41.125 40.505 49.973 1.00 47.34 125 ASP B N 1
ATOM 2484 C CA . ASP B 1 125 ? 41.023 41.863 49.402 1.00 48.86 125 ASP B CA 1
ATOM 2485 C C . ASP B 1 125 ? 39.664 42.184 48.782 1.00 49.72 125 ASP B C 1
ATOM 2486 O O . ASP B 1 125 ? 39.498 43.230 48.168 1.00 50.49 125 ASP B O 1
ATOM 2491 N N . LYS B 1 126 ? 38.710 41.271 48.920 1.00 50.44 126 LYS B N 1
ATOM 2492 C CA . LYS B 1 126 ? 37.321 41.483 48.489 1.00 50.73 126 LYS B CA 1
ATOM 2493 C C . LYS B 1 126 ? 37.136 41.767 46.994 1.00 49.96 126 LYS B C 1
ATOM 2494 O O . LYS B 1 126 ? 36.107 42.321 46.598 1.00 50.18 126 LYS B O 1
ATOM 2500 N N . ASP B 1 127 ? 38.088 41.342 46.159 1.00 48.86 127 ASP B N 1
ATOM 2501 C CA . ASP B 1 127 ? 37.978 41.554 44.697 1.00 47.98 127 ASP B CA 1
ATOM 2502 C C . ASP B 1 127 ? 37.159 40.468 43.980 1.00 46.93 127 ASP B C 1
ATOM 2503 O O . ASP B 1 127 ? 37.151 40.405 42.754 1.00 47.29 127 ASP B O 1
ATOM 2508 N N . ASP B 1 128 ? 36.485 39.614 44.750 1.00 45.55 128 ASP B N 1
ATOM 2509 C CA . ASP B 1 128 ? 35.544 38.623 44.230 1.00 44.30 128 ASP B CA 1
ATOM 2510 C C . ASP B 1 128 ? 36.244 37.489 43.504 1.00 42.45 128 ASP B C 1
ATOM 2511 O O . ASP B 1 128 ? 35.624 36.770 42.718 1.00 41.71 128 ASP B O 1
ATOM 2516 N N . LYS B 1 129 ? 37.536 37.325 43.762 1.00 40.57 129 LYS B N 1
ATOM 2517 C CA . LYS B 1 129 ? 38.251 36.153 43.282 1.00 39.86 129 LYS B CA 1
ATOM 2518 C C . LYS B 1 129 ? 39.136 35.654 44.397 1.00 38.26 129 LYS B C 1
ATOM 2519 O O . LYS B 1 129 ? 39.579 36.436 45.217 1.00 38.03 129 LYS B O 1
ATOM 2525 N N . ILE B 1 130 ? 39.390 34.350 44.429 1.00 36.79 130 ILE B N 1
ATOM 2526 C CA . ILE B 1 130 ? 40.406 33.815 45.310 1.00 35.74 130 ILE B CA 1
ATOM 2527 C C . ILE B 1 130 ? 41.720 33.705 44.526 1.00 35.35 130 ILE B C 1
ATOM 2528 O O . ILE B 1 130 ? 41.795 32.974 43.544 1.00 33.90 130 ILE B O 1
ATOM 2533 N N . SER B 1 131 ? 42.749 34.394 44.997 1.00 35.85 131 SER B N 1
ATOM 2534 C CA . SER B 1 131 ? 44.090 34.282 44.421 1.00 36.77 131 SER B CA 1
ATOM 2535 C C . SER B 1 131 ? 44.868 33.170 45.103 1.00 37.26 131 SER B C 1
ATOM 2536 O O . SER B 1 131 ? 44.443 32.622 46.127 1.00 37.05 131 SER B O 1
ATOM 2539 N N . ARG B 1 132 ? 46.009 32.848 44.504 1.00 37.96 132 ARG B N 1
ATOM 2540 C CA . ARG B 1 132 ? 46.899 31.804 44.970 1.00 38.70 132 ARG B CA 1
ATOM 2541 C C . ARG B 1 132 ? 47.353 32.115 46.389 1.00 38.87 132 ARG B C 1
ATOM 2542 O O . ARG B 1 132 ? 47.325 31.232 47.257 1.00 39.37 132 ARG B O 1
ATOM 2550 N N . ASP B 1 133 ? 47.743 33.363 46.627 1.00 38.63 133 ASP B N 1
ATOM 2551 C CA . ASP B 1 133 ? 48.272 33.752 47.922 1.00 38.99 133 ASP B CA 1
ATOM 2552 C C . ASP B 1 133 ? 47.196 33.712 48.980 1.00 37.48 133 ASP B C 1
ATOM 2553 O O . ASP B 1 133 ? 47.440 33.274 50.104 1.00 37.95 133 ASP B O 1
ATOM 2558 N N . GLU B 1 134 ? 46.005 34.172 48.618 1.00 36.36 134 GLU B N 1
ATOM 2559 C CA . GLU B 1 134 ? 44.833 34.083 49.500 1.00 35.08 134 GLU B CA 1
ATOM 2560 C C . GLU B 1 134 ? 44.546 32.654 49.887 1.00 34.72 134 GLU B C 1
ATOM 2561 O O . GLU B 1 134 ? 44.374 32.339 51.055 1.00 34.39 134 GLU B O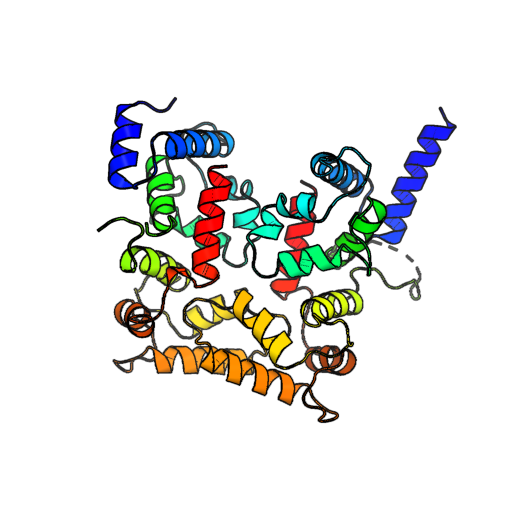 1
ATOM 2567 N N . LEU B 1 135 ? 44.507 31.778 48.894 1.00 35.01 135 LEU B N 1
ATOM 2568 C CA . LEU B 1 135 ? 44.263 30.378 49.155 1.00 35.33 135 LEU B CA 1
ATOM 2569 C C . LEU B 1 135 ? 45.340 29.815 50.103 1.00 35.76 135 LEU B C 1
ATOM 2570 O O . LEU B 1 135 ? 45.027 29.182 51.079 1.00 35.22 135 LEU B O 1
ATOM 2575 N N . LEU B 1 136 ? 46.603 30.115 49.808 1.00 36.63 136 LEU B N 1
ATOM 2576 C CA . LEU B 1 136 ? 47.756 29.718 50.609 1.00 37.12 136 LEU B CA 1
ATOM 2577 C C . LEU B 1 136 ? 47.745 30.259 52.068 1.00 37.63 136 LEU B C 1
ATOM 2578 O O . LEU B 1 136 ? 48.031 29.521 53.027 1.00 37.67 136 LEU B O 1
ATOM 2583 N N . GLN B 1 137 ? 47.390 31.521 52.253 1.00 38.19 137 GLN B N 1
ATOM 2584 C CA . GLN B 1 137 ? 47.225 32.069 53.620 1.00 38.72 137 GLN B CA 1
ATOM 2585 C C . GLN B 1 137 ? 46.217 31.298 54.467 1.00 38.45 137 GLN B C 1
ATOM 2586 O O . GLN B 1 137 ? 46.467 31.079 55.661 1.00 38.53 137 GLN B O 1
ATOM 2592 N N . VAL B 1 138 ? 45.080 30.911 53.875 1.00 37.71 138 VAL B N 1
ATOM 2593 C CA . VAL B 1 138 ? 44.056 30.168 54.613 1.00 37.57 138 VAL B CA 1
ATOM 2594 C C . VAL B 1 138 ? 44.540 28.740 54.888 1.00 37.62 138 VAL B C 1
ATOM 2595 O O . VAL B 1 138 ? 44.292 28.184 55.949 1.00 36.52 138 VAL B O 1
ATOM 2599 N N . LEU B 1 139 ? 45.229 28.143 53.923 1.00 38.39 139 LEU B N 1
ATOM 2600 C CA . LEU B 1 139 ? 45.696 26.745 54.040 1.00 38.50 139 LEU B CA 1
ATOM 2601 C C . LEU B 1 139 ? 46.645 26.576 55.204 1.00 39.00 139 LEU B C 1
ATOM 2602 O O . LEU B 1 139 ? 46.558 25.611 55.951 1.00 38.45 139 LEU B O 1
ATOM 2607 N N . ARG B 1 140 ? 47.572 27.517 55.296 1.00 40.39 140 ARG B N 1
ATOM 2608 C CA . ARG B 1 140 ? 48.541 27.637 56.389 1.00 42.36 140 ARG B CA 1
ATOM 2609 C C . ARG B 1 140 ? 47.901 27.611 57.770 1.00 42.40 140 ARG B C 1
ATOM 2610 O O . ARG B 1 140 ? 48.396 26.935 58.671 1.00 42.80 140 ARG B O 1
ATOM 2618 N N . MET B 1 141 ? 46.807 28.356 57.912 1.00 42.33 141 MET B N 1
ATOM 2619 C CA . MET B 1 141 ? 46.038 28.430 59.145 1.00 43.04 141 MET B CA 1
ATOM 2620 C C . MET B 1 141 ? 45.266 27.175 59.540 1.00 41.57 141 MET B C 1
ATOM 2621 O O . MET B 1 141 ? 44.867 27.030 60.711 1.00 41.10 141 MET B O 1
ATOM 2626 N N . MET B 1 142 ? 45.037 26.276 58.583 1.00 39.50 142 MET B N 1
ATOM 2627 C CA . MET B 1 142 ? 44.195 25.118 58.834 1.00 38.08 142 MET B CA 1
ATOM 2628 C C . MET B 1 142 ? 44.988 23.813 58.965 1.00 37.09 142 MET B C 1
ATOM 2629 O O . MET B 1 142 ? 44.563 22.892 59.624 1.00 36.54 142 MET B O 1
ATOM 2634 N N . VAL B 1 143 ? 46.174 23.765 58.374 1.00 36.24 143 VAL B N 1
ATOM 2635 C CA . VAL B 1 143 ? 46.873 22.500 58.170 1.00 35.34 143 VAL B CA 1
ATOM 2636 C C . VAL B 1 143 ? 47.705 22.082 59.416 1.00 33.74 143 VAL B C 1
ATOM 2637 O O . VAL B 1 143 ? 48.037 22.930 60.250 1.00 33.21 143 VAL B O 1
ATOM 2641 N N . GLY B 1 144 ? 47.960 20.786 59.595 1.00 32.06 144 GLY B N 1
ATOM 2642 C CA . GLY B 1 144 ? 48.736 20.308 60.755 1.00 31.74 144 GLY B CA 1
ATOM 2643 C C . GLY B 1 144 ? 50.250 20.469 60.557 1.00 31.51 144 GLY B C 1
ATOM 2644 O O . GLY B 1 144 ? 50.709 20.937 59.505 1.00 30.20 144 GLY B O 1
ATOM 2645 N N . VAL B 1 145 ? 51.022 20.038 61.549 1.00 32.07 145 VAL B N 1
ATOM 2646 C CA . VAL B 1 145 ? 52.469 20.328 61.613 1.00 33.02 145 VAL B CA 1
ATOM 2647 C C . VAL B 1 145 ? 53.306 19.780 60.484 1.00 34.02 145 VAL B C 1
ATOM 2648 O O . VAL B 1 145 ? 54.376 20.317 60.208 1.00 34.63 145 VAL B O 1
ATOM 2652 N N . ASN B 1 146 ? 52.860 18.679 59.877 1.00 35.13 146 ASN B N 1
ATOM 2653 C CA . ASN B 1 146 ? 53.680 17.945 58.935 1.00 35.62 146 ASN B CA 1
ATOM 2654 C C . ASN B 1 146 ? 53.413 18.277 57.469 1.00 36.40 146 ASN B C 1
ATOM 2655 O O . ASN B 1 146 ? 53.968 17.656 56.572 1.00 36.88 146 ASN B O 1
ATOM 2660 N N . ILE B 1 147 ? 52.602 19.285 57.204 1.00 37.06 147 ILE B N 1
ATOM 2661 C CA . ILE B 1 147 ? 52.449 19.745 55.825 1.00 37.24 147 ILE B CA 1
ATOM 2662 C C . ILE B 1 147 ? 53.364 20.942 55.574 1.00 37.32 147 ILE B C 1
ATOM 2663 O O . ILE B 1 147 ? 53.150 22.016 56.110 1.00 36.80 147 ILE B O 1
ATOM 2668 N N . SER B 1 148 ? 54.394 20.728 54.758 1.00 38.46 148 SER B N 1
ATOM 2669 C CA . SER B 1 148 ? 55.376 21.757 54.468 1.00 38.97 148 SER B CA 1
ATOM 2670 C C . SER B 1 148 ? 54.780 22.874 53.629 1.00 39.85 148 SER B C 1
ATOM 2671 O O . SER B 1 148 ? 53.797 22.671 52.912 1.00 40.35 148 SER B O 1
ATOM 2674 N N . ASP B 1 149 ? 55.397 24.044 53.704 1.00 40.84 149 ASP B N 1
ATOM 2675 C CA . ASP B 1 149 ? 55.028 25.184 52.861 1.00 41.48 149 ASP B CA 1
ATOM 2676 C C . ASP B 1 149 ? 55.185 24.902 51.377 1.00 40.75 149 ASP B C 1
ATOM 2677 O O . ASP B 1 149 ? 54.587 25.576 50.549 1.00 40.89 149 ASP B O 1
ATOM 2682 N N . GLU B 1 150 ? 56.013 23.923 51.042 1.00 40.41 150 GLU B N 1
ATOM 2683 C CA . GLU B 1 150 ? 56.233 23.532 49.651 1.00 40.16 150 GLU B CA 1
ATOM 2684 C C . GLU B 1 150 ? 55.031 22.727 49.189 1.00 38.69 150 GLU B C 1
ATOM 2685 O O . GLU B 1 150 ? 54.517 22.922 48.089 1.00 37.99 150 GLU B O 1
ATOM 2691 N N . GLN B 1 151 ? 54.580 21.814 50.049 1.00 36.95 151 GLN B N 1
ATOM 2692 C CA . GLN B 1 151 ? 53.403 21.046 49.746 1.00 35.67 151 GLN B CA 1
ATOM 2693 C C . GLN B 1 151 ? 52.164 21.948 49.696 1.00 34.73 151 GLN B C 1
ATOM 2694 O O . GLN B 1 151 ? 51.293 21.724 48.863 1.00 32.93 151 GLN B O 1
ATOM 2700 N N . LEU B 1 152 ? 52.123 22.968 50.556 1.00 34.22 152 LEU B N 1
ATOM 2701 C CA . LEU B 1 152 ? 51.079 23.998 50.518 1.00 34.34 152 LEU B CA 1
ATOM 2702 C C . LEU B 1 152 ? 51.006 24.716 49.160 1.00 33.76 152 LEU B C 1
ATOM 2703 O O . LEU B 1 152 ? 49.929 25.014 48.664 1.00 33.04 152 LEU B O 1
ATOM 2708 N N . GLY B 1 153 ? 52.161 25.036 48.588 1.00 33.39 153 GLY B N 1
ATOM 2709 C CA . GLY B 1 153 ? 52.218 25.561 47.215 1.00 33.08 153 GLY B CA 1
ATOM 2710 C C . GLY B 1 153 ? 51.562 24.641 46.183 1.00 32.55 153 GLY B C 1
ATOM 2711 O O . GLY B 1 153 ? 50.780 25.083 45.358 1.00 31.95 153 GLY B O 1
ATOM 2712 N N . SER B 1 154 ? 51.864 23.351 46.229 1.00 32.67 154 SER B N 1
ATOM 2713 C CA . SER B 1 154 ? 51.275 22.426 45.264 1.00 33.18 154 SER B CA 1
ATOM 2714 C C . SER B 1 154 ? 49.783 22.285 45.487 1.00 32.61 154 SER B C 1
ATOM 2715 O O . SER B 1 154 ? 49.027 22.127 44.526 1.00 32.51 154 SER B O 1
ATOM 2718 N N . ILE B 1 155 ? 49.354 22.370 46.750 1.00 32.53 155 ILE B N 1
ATOM 2719 C CA . ILE B 1 155 ? 47.952 22.182 47.094 1.00 31.79 155 ILE B CA 1
ATOM 2720 C C . ILE B 1 155 ? 47.185 23.358 46.508 1.00 31.72 155 ILE B C 1
ATOM 2721 O O . ILE B 1 155 ? 46.174 23.169 45.846 1.00 32.18 155 ILE B O 1
ATOM 2726 N N . ALA B 1 156 ? 47.668 24.568 46.754 1.00 30.85 156 ALA B N 1
ATOM 2727 C CA . ALA B 1 156 ? 47.099 25.765 46.140 1.00 31.02 156 ALA B CA 1
ATOM 2728 C C . ALA B 1 156 ? 47.024 25.670 44.607 1.00 31.23 156 ALA B C 1
ATOM 2729 O O . ALA B 1 156 ? 45.978 25.924 44.012 1.00 31.84 156 ALA B O 1
ATOM 2731 N N . ASP B 1 157 ? 48.139 25.352 43.962 1.00 30.99 157 ASP B N 1
ATOM 2732 C CA . ASP B 1 157 ? 48.159 25.281 42.492 1.00 31.03 157 ASP B CA 1
ATOM 2733 C C . ASP B 1 157 ? 47.107 24.268 41.987 1.00 30.23 157 ASP B C 1
ATOM 2734 O O . ASP B 1 157 ? 46.369 24.566 41.098 1.00 29.69 157 ASP B O 1
ATOM 2739 N N . ARG B 1 158 ? 47.055 23.078 42.569 1.00 30.40 158 ARG B N 1
ATOM 2740 C CA . ARG B 1 158 ? 46.138 22.034 42.099 1.00 30.86 158 ARG B CA 1
ATOM 2741 C C . ARG B 1 158 ? 44.678 22.410 42.339 1.00 31.13 158 ARG B C 1
ATOM 2742 O O . ARG B 1 158 ? 43.795 22.025 41.561 1.00 30.95 158 ARG B O 1
ATOM 2750 N N . THR B 1 159 ? 44.439 23.134 43.433 1.00 30.96 159 THR B N 1
ATOM 2751 C CA . THR B 1 159 ? 43.092 23.513 43.858 1.00 31.74 159 THR B CA 1
ATOM 2752 C C . THR B 1 159 ? 42.583 24.644 42.945 1.00 32.30 159 THR B C 1
ATOM 2753 O O . THR B 1 159 ? 41.441 24.615 42.510 1.00 31.14 159 THR B O 1
ATOM 2757 N N . ILE B 1 160 ? 43.450 25.610 42.643 1.00 33.57 160 ILE B N 1
ATOM 2758 C CA . ILE B 1 160 ? 43.128 26.665 41.671 1.00 35.31 160 ILE B CA 1
ATOM 2759 C C . ILE B 1 160 ? 42.873 26.052 40.279 1.00 36.10 160 ILE B C 1
ATOM 2760 O O . ILE B 1 160 ? 41.850 26.320 39.639 1.00 35.63 160 ILE B O 1
ATOM 2765 N N . GLN B 1 161 ? 43.800 25.216 39.820 1.00 37.28 161 GLN B N 1
ATOM 2766 C CA . GLN B 1 161 ? 43.679 24.678 38.467 1.00 38.23 161 GLN B CA 1
ATOM 2767 C C . GLN B 1 161 ? 42.455 23.791 38.284 1.00 37.89 161 GLN B C 1
ATOM 2768 O O . GLN B 1 161 ? 41.854 23.804 37.224 1.00 37.98 161 GLN B O 1
ATOM 2774 N N . GLU B 1 162 ? 42.058 23.049 39.316 1.00 37.68 162 GLU B N 1
ATOM 2775 C CA . GLU B 1 162 ? 40.838 22.235 39.226 1.00 37.52 162 GLU B CA 1
ATOM 2776 C C . GLU B 1 162 ? 39.568 23.095 39.109 1.00 37.12 162 GLU B C 1
ATOM 2777 O O . GLU B 1 162 ? 38.568 22.650 38.568 1.00 36.38 162 GLU B O 1
ATOM 2783 N N . ALA B 1 163 ? 39.597 24.309 39.654 1.00 36.98 163 ALA B N 1
ATOM 2784 C CA . ALA B 1 163 ? 38.412 25.164 39.668 1.00 37.05 163 ALA B CA 1
ATOM 2785 C C . ALA B 1 163 ? 38.443 26.263 38.586 1.00 37.45 163 ALA B C 1
ATOM 2786 O O . ALA B 1 163 ? 37.379 26.759 38.170 1.00 37.74 163 ALA B O 1
ATOM 2788 N N . ASP B 1 164 ? 39.644 26.632 38.132 1.00 37.29 164 ASP B N 1
ATOM 2789 C CA . ASP B 1 164 ? 39.831 27.803 37.265 1.00 38.11 164 ASP B CA 1
ATOM 2790 C C . ASP B 1 164 ? 39.468 27.482 35.816 1.00 39.02 164 ASP B C 1
ATOM 2791 O O . ASP B 1 164 ? 40.344 27.208 34.985 1.00 39.51 164 ASP B O 1
ATOM 2796 N N . GLN B 1 165 ? 38.173 27.547 35.514 1.00 39.87 165 GLN B N 1
ATOM 2797 C CA . GLN B 1 165 ? 37.660 27.242 34.184 1.00 40.27 165 GLN B CA 1
ATOM 2798 C C . GLN B 1 165 ? 38.043 28.291 33.132 1.00 40.45 165 GLN B C 1
ATOM 2799 O O . GLN B 1 165 ? 38.504 27.928 32.055 1.00 39.98 165 GLN B O 1
ATOM 2805 N N . ASP B 1 166 ? 37.842 29.577 33.440 1.00 40.14 166 ASP B N 1
ATOM 2806 C CA . ASP B 1 166 ? 38.190 30.640 32.503 1.00 39.72 166 ASP B CA 1
ATOM 2807 C C . ASP B 1 166 ? 39.718 30.911 32.392 1.00 39.85 166 ASP B C 1
ATOM 2808 O O . ASP B 1 166 ? 40.162 31.691 31.547 1.00 39.96 166 ASP B O 1
ATOM 2813 N N . GLY B 1 167 ? 40.525 30.264 33.223 1.00 39.35 167 GLY B N 1
ATOM 2814 C CA . GLY B 1 167 ? 41.968 30.318 33.056 1.00 39.02 167 GLY B CA 1
ATOM 2815 C C . GLY B 1 167 ? 42.630 31.640 33.415 1.00 38.93 167 GLY B C 1
ATOM 2816 O O . GLY B 1 167 ? 43.691 31.949 32.873 1.00 38.23 167 GLY B O 1
ATOM 2817 N N . ASP B 1 168 ? 42.033 32.421 34.327 1.00 38.54 168 ASP B N 1
ATOM 2818 C CA . ASP B 1 168 ? 42.696 33.634 34.847 1.00 38.14 168 ASP B CA 1
ATOM 2819 C C . ASP B 1 168 ? 43.593 33.361 36.075 1.00 37.91 168 ASP B C 1
ATOM 2820 O O . ASP B 1 168 ? 44.069 34.304 36.708 1.00 38.80 168 ASP B O 1
ATOM 2825 N N . SER B 1 169 ? 43.857 32.087 36.383 1.00 37.20 169 SER B N 1
ATOM 2826 C CA . SER B 1 169 ? 44.702 31.680 37.523 1.00 37.28 169 SER B CA 1
ATOM 2827 C C . SER B 1 169 ? 44.097 32.063 38.897 1.00 36.78 169 SER B C 1
ATOM 2828 O O . SER B 1 169 ? 44.808 32.156 39.920 1.00 37.06 169 SER B O 1
ATOM 2831 N N . ALA B 1 170 ? 42.780 32.243 38.920 1.00 35.40 170 ALA B N 1
ATOM 2832 C CA . ALA B 1 170 ? 42.096 32.715 40.103 1.00 34.50 170 ALA B CA 1
ATOM 2833 C C . ALA B 1 170 ? 40.759 31.986 40.181 1.00 33.93 170 ALA B C 1
ATOM 2834 O O . ALA B 1 170 ? 40.269 31.489 39.165 1.00 34.14 170 ALA B O 1
ATOM 2836 N N . ILE B 1 171 ? 40.159 31.924 41.373 1.00 33.38 171 ILE B N 1
ATOM 2837 C CA . ILE B 1 171 ? 38.843 31.285 41.527 1.00 32.06 171 ILE B CA 1
ATOM 2838 C C . ILE B 1 171 ? 37.720 32.263 41.836 1.00 31.05 171 ILE B C 1
ATOM 2839 O O . ILE B 1 171 ? 37.746 32.903 42.876 1.00 30.87 171 ILE B O 1
ATOM 2844 N N . SER B 1 172 ? 36.719 32.321 40.952 1.00 30.26 172 SER B N 1
ATOM 2845 C CA . SER B 1 172 ? 35.492 33.113 41.151 1.00 29.49 172 SER B CA 1
ATOM 2846 C C . SER B 1 172 ? 34.490 32.350 41.978 1.00 29.68 172 SER B C 1
ATOM 2847 O O . SER B 1 172 ? 34.628 31.127 42.156 1.00 29.64 172 SER B O 1
ATOM 2850 N N . PHE B 1 173 ? 33.450 33.049 42.442 1.00 29.20 173 PHE B N 1
ATOM 2851 C CA . PHE B 1 173 ? 32.433 32.412 43.276 1.00 28.81 173 PHE B CA 1
ATOM 2852 C C . PHE B 1 173 ? 31.692 31.327 42.504 1.00 29.40 173 PHE B C 1
ATOM 2853 O O . PHE B 1 173 ? 31.484 30.225 43.031 1.00 30.33 173 PHE B O 1
ATOM 2861 N N . THR B 1 174 ? 31.327 31.609 41.259 1.00 29.62 174 THR B N 1
ATOM 2862 C CA . THR B 1 174 ? 30.765 30.595 40.360 1.00 29.95 174 THR B CA 1
ATOM 2863 C C . THR B 1 174 ? 31.697 29.378 40.214 1.00 29.87 174 THR B C 1
ATOM 2864 O O . THR B 1 174 ? 31.252 28.236 40.279 1.00 30.36 174 THR B O 1
ATOM 2868 N N . GLU B 1 175 ? 32.989 29.618 40.024 1.00 29.58 175 GLU B N 1
ATOM 2869 C CA . GLU B 1 175 ? 33.932 28.531 39.943 1.00 29.83 175 GLU B CA 1
ATOM 2870 C C . GLU B 1 175 ? 33.981 27.747 41.264 1.00 29.60 175 GLU B C 1
ATOM 2871 O O . GLU B 1 175 ? 33.962 26.527 41.256 1.00 29.45 175 GLU B O 1
ATOM 2877 N N . PHE B 1 176 ? 34.018 28.476 42.372 1.00 29.45 176 PHE B N 1
ATOM 2878 C CA . PHE B 1 176 ? 33.971 27.938 43.738 1.00 29.90 176 PHE B CA 1
ATOM 2879 C C . PHE B 1 176 ? 32.756 27.029 43.951 1.00 30.25 176 PHE B C 1
ATOM 2880 O O . PHE B 1 176 ? 32.904 25.908 44.433 1.00 31.84 176 PHE B O 1
ATOM 2888 N N . VAL B 1 177 ? 31.574 27.500 43.576 1.00 30.50 177 VAL B N 1
ATOM 2889 C CA . VAL B 1 177 ? 30.327 26.731 43.728 1.00 30.66 177 VAL B CA 1
ATOM 2890 C C . VAL B 1 177 ? 30.278 25.473 42.845 1.00 31.72 177 VAL B C 1
ATOM 2891 O O . VAL B 1 177 ? 29.900 24.378 43.318 1.00 31.58 177 VAL B O 1
ATOM 2895 N N . LYS B 1 178 ? 30.718 25.614 41.590 1.00 32.22 178 LYS B N 1
ATOM 2896 C CA . LYS B 1 178 ? 30.677 24.523 40.615 1.00 32.80 178 LYS B CA 1
ATOM 2897 C C . LYS B 1 178 ? 31.500 23.287 41.049 1.00 32.61 178 LYS B C 1
ATOM 2898 O O . LYS B 1 178 ? 31.002 22.166 41.008 1.00 31.58 178 LYS B O 1
ATOM 2904 N N . VAL B 1 179 ? 32.731 23.509 41.501 1.00 32.36 179 VAL B N 1
ATOM 2905 C CA . VAL B 1 179 ? 33.606 22.421 41.923 1.00 32.14 179 VAL B CA 1
ATOM 2906 C C . VAL B 1 179 ? 33.048 21.625 43.131 1.00 31.87 179 VAL B C 1
ATOM 2907 O O . VAL B 1 179 ? 33.407 20.480 43.334 1.00 30.74 179 VAL B O 1
ATOM 2911 N N . LEU B 1 180 ? 32.134 22.237 43.891 1.00 32.39 180 LEU B N 1
ATOM 2912 C CA . LEU B 1 180 ? 31.514 21.651 45.093 1.00 31.42 180 LEU B CA 1
ATOM 2913 C C . LEU B 1 180 ? 30.175 20.997 44.852 1.00 31.73 180 LEU B C 1
ATOM 2914 O O . LEU B 1 180 ? 29.527 20.506 45.781 1.00 31.61 180 LEU B O 1
ATOM 2919 N N . GLU B 1 181 ? 29.748 20.990 43.605 1.00 32.51 181 GLU B N 1
ATOM 2920 C CA . GLU B 1 181 ? 28.405 20.579 43.250 1.00 33.08 181 GLU B CA 1
ATOM 2921 C C . GLU B 1 181 ? 27.923 19.286 43.906 1.00 32.70 181 GLU B C 1
ATOM 2922 O O . GLU B 1 181 ? 26.779 19.214 44.328 1.00 31.45 181 GLU B O 1
ATOM 2928 N N . LYS B 1 182 ? 28.771 18.261 43.913 1.00 33.13 182 LYS B N 1
ATOM 2929 C CA . LYS B 1 182 ? 28.409 16.970 44.488 1.00 34.95 182 LYS B CA 1
ATOM 2930 C C . LYS B 1 182 ? 28.701 16.905 45.989 1.00 35.65 182 LYS B C 1
ATOM 2931 O O . LYS B 1 182 ? 28.439 15.879 46.602 1.00 35.37 182 LYS B O 1
ATOM 2937 N N . VAL B 1 183 ? 29.271 17.970 46.570 1.00 36.82 183 VAL B N 1
ATOM 2938 C CA . VAL B 1 183 ? 29.734 17.929 47.961 1.00 37.62 183 VAL B CA 1
ATOM 2939 C C . VAL B 1 183 ? 28.565 18.278 48.908 1.00 38.46 183 VAL B C 1
ATOM 2940 O O . VAL B 1 183 ? 27.747 19.146 48.615 1.00 37.41 183 VAL B O 1
ATOM 2944 N N . ASP B 1 184 ? 28.464 17.527 50.005 1.00 39.62 184 ASP B N 1
ATOM 2945 C CA . ASP B 1 184 ? 27.510 17.801 51.073 1.00 40.56 184 ASP B CA 1
ATOM 2946 C C . ASP B 1 184 ? 28.202 18.814 51.998 1.00 40.76 184 ASP B C 1
ATOM 2947 O O . ASP B 1 184 ? 29.046 18.443 52.815 1.00 40.16 184 ASP B O 1
ATOM 2952 N N . VAL B 1 185 ? 27.880 20.092 51.829 1.00 40.76 185 VAL B N 1
ATOM 2953 C CA . VAL B 1 185 ? 28.534 21.138 52.616 1.00 41.21 185 VAL B CA 1
ATOM 2954 C C . VAL B 1 185 ? 28.135 21.105 54.107 1.00 41.35 185 VAL B C 1
ATOM 2955 O O . VAL B 1 185 ? 28.983 21.286 54.972 1.00 40.97 185 VAL B O 1
ATOM 2959 N N . GLU B 1 186 ? 26.854 20.868 54.398 1.00 41.79 186 GLU B N 1
ATOM 2960 C CA . GLU B 1 186 ? 26.391 20.733 55.773 1.00 42.69 186 GLU B CA 1
ATOM 2961 C C . GLU B 1 186 ? 27.311 19.864 56.617 1.00 43.59 186 GLU B C 1
ATOM 2962 O O . GLU B 1 186 ? 27.389 20.027 57.836 1.00 44.27 186 GLU B O 1
ATOM 2968 N N . GLN B 1 187 ? 28.025 18.950 55.984 1.00 44.44 187 GLN B N 1
ATOM 2969 C CA . GLN B 1 187 ? 28.814 17.983 56.730 1.00 45.25 187 GLN B CA 1
ATOM 2970 C C . GLN B 1 187 ? 30.313 18.154 56.617 1.00 44.61 187 GLN B C 1
ATOM 2971 O O . GLN B 1 187 ? 31.064 17.289 57.052 1.00 45.17 187 GLN B O 1
ATOM 2977 N N . LYS B 1 188 ? 30.754 19.271 56.049 1.00 43.93 188 LYS B N 1
ATOM 2978 C CA . LYS B 1 188 ? 32.176 19.598 56.027 1.00 43.16 188 LYS B CA 1
ATOM 2979 C C . LYS B 1 188 ? 32.514 20.228 57.351 1.00 43.32 188 LYS B C 1
ATOM 2980 O O . LYS B 1 188 ? 31.695 20.947 57.928 1.00 42.86 188 LYS B O 1
ATOM 2986 N N . MET B 1 189 ? 33.751 20.043 57.791 1.00 42.80 189 MET B N 1
ATOM 2987 C CA . MET B 1 189 ? 34.118 20.354 59.166 1.00 41.87 189 MET B CA 1
ATOM 2988 C C . MET B 1 189 ? 34.284 21.849 59.406 1.00 40.31 189 MET B C 1
ATOM 2989 O O . MET B 1 189 ? 34.125 22.323 60.533 1.00 40.23 189 MET B O 1
ATOM 2994 N N . SER B 1 190 ? 34.627 22.607 58.371 1.00 37.87 190 SER B N 1
ATOM 2995 C CA . SER B 1 190 ? 34.644 24.070 58.483 1.00 35.30 190 SER B CA 1
ATOM 2996 C C . SER B 1 190 ? 33.209 24.612 58.658 1.00 33.82 190 SER B C 1
ATOM 2997 O O . SER B 1 190 ? 32.943 25.553 59.415 1.00 32.95 190 SER B O 1
ATOM 3000 N N . ILE B 1 191 ? 32.277 23.989 57.960 1.00 31.60 191 ILE B N 1
ATOM 3001 C CA . ILE B 1 191 ? 30.865 24.294 58.119 1.00 30.72 191 ILE B CA 1
ATOM 3002 C C . ILE B 1 191 ? 30.406 23.851 59.504 1.00 30.19 191 ILE B C 1
ATOM 3003 O O . ILE B 1 191 ? 29.720 24.564 60.182 1.00 29.47 191 ILE B O 1
ATOM 3008 N N . ARG B 1 192 ? 30.816 22.665 59.918 1.00 30.72 192 ARG B N 1
ATOM 3009 C CA . ARG B 1 192 ? 30.475 22.150 61.247 1.00 32.11 192 ARG B CA 1
ATOM 3010 C C . ARG B 1 192 ? 31.026 23.078 62.327 1.00 30.51 192 ARG B C 1
ATOM 3011 O O . ARG B 1 192 ? 30.341 23.389 63.258 1.00 30.32 192 ARG B O 1
ATOM 3019 N N . PHE B 1 193 ? 32.255 23.518 62.177 1.00 29.47 193 PHE B N 1
ATOM 3020 C CA . PHE B 1 193 ? 32.845 24.447 63.130 1.00 29.96 193 PHE B CA 1
ATOM 3021 C C . PHE B 1 193 ? 31.898 25.606 63.429 1.00 28.41 193 PHE B C 1
ATOM 3022 O O . PHE B 1 193 ? 31.688 25.948 64.575 1.00 27.83 193 PHE B O 1
ATOM 3030 N N . LEU B 1 194 ? 31.312 26.172 62.376 1.00 27.90 194 LEU B N 1
ATOM 3031 C CA . LEU B 1 194 ? 30.403 27.302 62.484 1.00 27.42 194 LEU B CA 1
ATOM 3032 C C . LEU B 1 194 ? 29.087 26.921 63.154 1.00 26.76 194 LEU B C 1
ATOM 3033 O O . LEU B 1 194 ? 28.529 27.697 63.930 1.00 26.96 194 LEU B O 1
ATOM 3038 N N . HIS B 1 195 ? 28.596 25.722 62.882 1.00 27.05 195 HIS B N 1
ATOM 3039 C CA . HIS B 1 195 ? 27.456 25.180 63.624 1.00 27.47 195 HIS B CA 1
ATOM 3040 C C . HIS B 1 195 ? 27.768 25.245 65.100 1.00 27.23 195 HIS B C 1
ATOM 3041 O O . HIS B 1 195 ? 26.976 25.731 65.878 1.00 26.77 195 HIS B O 1
ATOM 3048 N N . LYS B 1 196 ? 28.945 24.758 65.472 1.00 27.23 196 LYS B N 1
ATOM 3049 C CA . LYS B 1 196 ? 29.328 24.689 66.880 1.00 28.13 196 LYS B CA 1
ATOM 3050 C C . LYS B 1 196 ? 29.610 26.027 67.507 1.00 26.90 196 LYS B C 1
ATOM 3051 O O . LYS B 1 196 ? 29.429 26.208 68.683 1.00 27.38 196 LYS B O 1
ATOM 3057 N N . LEU B 1 197 ? 30.089 26.965 66.723 1.00 27.22 197 LEU B N 1
ATOM 3058 C CA . LEU B 1 197 ? 30.365 28.314 67.200 1.00 26.21 197 LEU B CA 1
ATOM 3059 C C . LEU B 1 197 ? 29.078 29.029 67.578 1.00 26.20 197 LEU B C 1
ATOM 3060 O O . LEU B 1 197 ? 29.022 29.713 68.574 1.00 26.75 197 LEU B O 1
ATOM 3065 N N . ALA B 1 198 ? 28.046 28.884 66.751 1.00 26.79 198 ALA B N 1
ATOM 3066 C CA . ALA B 1 198 ? 26.738 29.499 66.997 1.00 26.17 198 ALA B CA 1
ATOM 3067 C C . ALA B 1 198 ? 26.063 28.944 68.253 1.00 26.10 198 ALA B C 1
ATOM 3068 O O . ALA B 1 198 ? 25.457 29.677 69.007 1.00 25.14 198 ALA B O 1
ATOM 3070 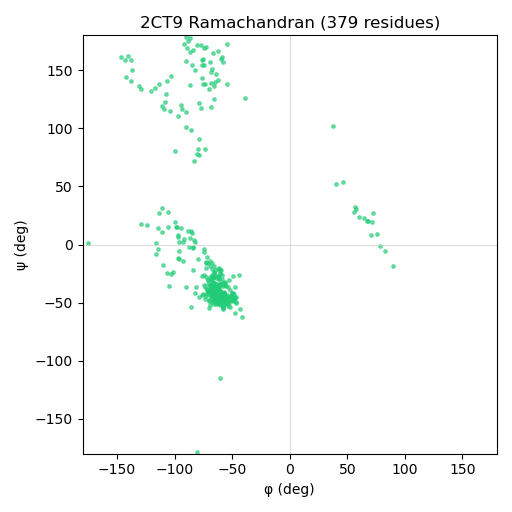N N . ALA B 1 199 ? 26.104 27.625 68.403 1.00 25.42 199 ALA B N 1
ATOM 3071 C CA . ALA B 1 199 ? 25.630 26.966 69.616 1.00 25.50 199 ALA B CA 1
ATOM 3072 C C . ALA B 1 199 ? 26.383 27.438 70.879 1.00 25.65 199 ALA B C 1
ATOM 3073 O O . ALA B 1 199 ? 25.787 27.767 71.878 1.00 24.48 199 ALA B O 1
ATOM 3075 N N . ALA B 1 200 ? 27.708 27.456 70.821 1.00 27.12 200 ALA B N 1
ATOM 3076 C CA . ALA B 1 200 ? 28.513 27.863 71.956 1.00 27.95 200 ALA B CA 1
ATOM 3077 C C . ALA B 1 200 ? 28.243 29.316 72.368 1.00 28.67 200 ALA B C 1
ATOM 3078 O O . ALA B 1 200 ? 28.209 29.620 73.554 1.00 27.34 200 ALA B O 1
ATOM 3080 N N . LEU B 1 201 ? 28.041 30.201 71.394 1.00 29.60 201 LEU B N 1
ATOM 3081 C CA . LEU B 1 201 ? 27.770 31.601 71.707 1.00 30.70 201 LEU B CA 1
ATOM 3082 C C . LEU B 1 201 ? 26.451 31.723 72.456 1.00 32.52 201 LEU B C 1
ATOM 3083 O O . LEU B 1 201 ? 26.248 32.648 73.268 1.00 32.43 201 LEU B O 1
ATOM 3088 N N . GLU B 1 202 ? 25.549 30.792 72.195 1.00 34.18 202 GLU B N 1
ATOM 3089 C CA . GLU B 1 202 ? 24.205 30.861 72.769 1.00 36.79 202 GLU B CA 1
ATOM 3090 C C . GLU B 1 202 ? 24.182 30.389 74.208 1.00 38.95 202 GLU B C 1
ATOM 3091 O O . GLU B 1 202 ? 23.590 31.018 75.081 1.00 39.78 202 GLU B O 1
ATOM 3097 N N . HIS B 1 203 ? 24.845 29.270 74.451 1.00 41.38 203 HIS B N 1
ATOM 3098 C CA . HIS B 1 203 ? 24.782 28.599 75.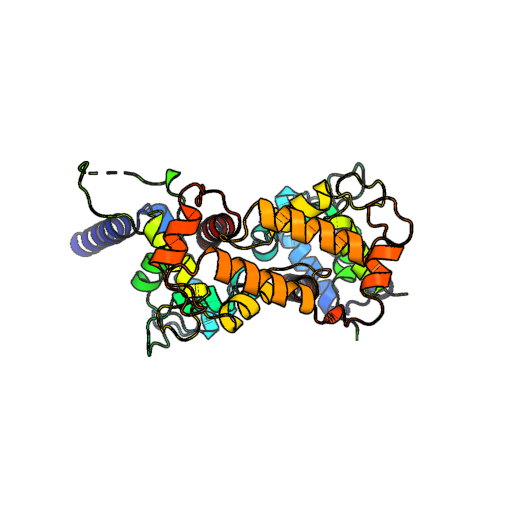743 1.00 42.82 203 HIS B CA 1
ATOM 3099 C C . HIS B 1 203 ? 25.919 29.083 76.616 1.00 43.70 203 HIS B C 1
ATOM 3100 O O . HIS B 1 203 ? 26.305 30.257 76.532 1.00 44.56 203 HIS B O 1
#